Protein AF-A0A938MC33-F1 (afdb_monomer)

Sequence (382 aa):
MSLLFIMILAVISALACLPAHAKTALEFLQEGAKPRFREGHTLPPLTRWGWVMPFEVQVELAERWGYCLEFGGYATPELVKKLDDPNSLQAKVCALTAANPKRYPLSVLTVHYFKEVPDAACTRDAQGNLPDGKRIWSPEAPDDIFREAAAAWAEPVKKIRERVPIAIVLSGGEYALSVYGHHGKYWSQDPKVLAAKGERDWYGYISESKARQERFISEAMRAAVPDRQLYLYYYTEACPHRDRYGGWWTWAWDYKWMRPISDIPNTSIYFAHFNSGWTGNNDMLTQALNSVTQHLQFGDALSYNWLNAGWTREKLGDAAFGDLTRYTGYLKCFYTAGMIGGVAGYFAFPKGGFGGDQGEQAPHWLGQMMALGHVHALFSHL

Nearest PDB structures (foldseek):
  7zz3-assembly1_C  TM=3.107E-01  e=1.031E-02  Lactococcus lactis
  9gkz-assembly1_B  TM=5.037E-01  e=1.931E+00  Pseudomonas sp. M30-35
  3q9b-assembly3_C  TM=2.427E-01  e=2.466E-01  Mycoplana ramosa
  3q9c-assembly1_I  TM=2.440E-01  e=2.466E-01  Mycoplana ramosa
  5zmp-assembly1_A  TM=2.381E-01  e=5.957E-01  Picosynechococcus sp. PCC 73109

Structure (mmCIF, N/CA/C/O backbone):
data_AF-A0A938MC33-F1
#
_entry.id   AF-A0A938MC33-F1
#
loop_
_atom_site.group_PDB
_atom_site.id
_atom_site.type_symbol
_atom_site.label_atom_id
_atom_site.label_alt_id
_atom_site.label_comp_id
_atom_site.label_asym_id
_atom_site.label_entity_id
_atom_site.label_seq_id
_atom_site.pdbx_PDB_ins_code
_atom_site.Cartn_x
_atom_site.Cartn_y
_atom_site.Cartn_z
_atom_site.occupancy
_atom_site.B_iso_or_equiv
_atom_site.auth_seq_id
_atom_site.auth_comp_id
_atom_site.auth_asym_id
_atom_site.auth_atom_id
_atom_site.pdbx_PDB_model_num
ATOM 1 N N . MET A 1 1 ? -26.002 62.194 42.983 1.00 49.44 1 MET A N 1
ATOM 2 C CA . MET A 1 1 ? -25.751 61.787 41.581 1.00 49.44 1 MET A CA 1
ATOM 3 C C . MET A 1 1 ? -24.254 61.561 41.439 1.00 49.44 1 MET A C 1
ATOM 5 O O . MET A 1 1 ? -23.516 62.374 41.971 1.00 49.44 1 MET A O 1
ATOM 9 N N . SER A 1 2 ? -23.843 60.474 40.779 1.00 49.16 2 SER A N 1
ATOM 10 C CA . SER A 1 2 ? -22.445 60.058 40.537 1.00 49.16 2 SER A CA 1
ATOM 11 C C . SER A 1 2 ? -21.721 59.371 41.698 1.00 49.16 2 SER A C 1
ATOM 13 O O . SER A 1 2 ? -21.002 60.010 42.449 1.00 49.16 2 SER A O 1
ATOM 15 N N . LEU A 1 3 ? -21.905 58.047 41.793 1.00 38.59 3 LEU A N 1
ATOM 16 C CA . LEU A 1 3 ? -20.897 57.080 42.285 1.00 38.59 3 LEU A CA 1
ATOM 17 C C . LEU A 1 3 ? -21.350 55.610 42.142 1.00 38.59 3 LEU A C 1
ATOM 19 O O . LEU A 1 3 ? -20.543 54.708 42.318 1.00 38.59 3 LEU A O 1
ATOM 23 N N . LEU A 1 4 ? -22.602 55.350 41.738 1.00 40.50 4 LEU A N 1
ATOM 24 C CA . LEU A 1 4 ? -23.163 53.992 41.661 1.00 40.50 4 LEU A CA 1
ATOM 25 C C . LEU A 1 4 ? -23.241 53.375 40.245 1.00 40.50 4 LEU A C 1
ATOM 27 O O . LEU A 1 4 ? -23.885 52.348 40.075 1.00 40.50 4 LEU A O 1
ATOM 31 N N . PHE A 1 5 ? -22.616 53.979 39.226 1.00 41.34 5 PHE A N 1
ATOM 32 C CA . PHE A 1 5 ? -22.737 53.527 37.822 1.00 41.34 5 PHE A CA 1
ATOM 33 C C . PHE A 1 5 ? -21.448 52.953 37.204 1.00 41.34 5 PHE A C 1
ATOM 35 O O . PHE A 1 5 ? -21.457 52.544 36.049 1.00 41.34 5 PHE A O 1
ATOM 42 N N . ILE A 1 6 ? -20.343 52.881 37.958 1.00 44.53 6 ILE A N 1
ATOM 43 C CA . ILE A 1 6 ? -19.036 52.413 37.445 1.00 44.53 6 ILE A CA 1
ATOM 44 C C . ILE A 1 6 ? -18.698 50.976 37.903 1.00 44.53 6 ILE A C 1
ATOM 46 O O . ILE A 1 6 ? -17.766 50.368 37.392 1.00 44.53 6 ILE A O 1
ATOM 50 N N . MET A 1 7 ? -19.500 50.361 38.781 1.00 37.38 7 MET A N 1
ATOM 51 C CA . MET A 1 7 ? -19.246 48.998 39.288 1.00 37.38 7 MET A CA 1
ATOM 52 C C . MET A 1 7 ? -20.051 47.870 38.618 1.00 37.38 7 MET A C 1
ATOM 54 O O . MET A 1 7 ? -19.970 46.735 39.072 1.00 37.38 7 MET A O 1
ATOM 58 N N . ILE A 1 8 ? -20.793 48.134 37.534 1.00 41.31 8 ILE A N 1
ATOM 59 C CA . ILE A 1 8 ? -21.548 47.086 36.805 1.00 41.31 8 ILE A CA 1
ATOM 60 C C . ILE A 1 8 ? -20.995 46.820 35.387 1.00 41.31 8 ILE A C 1
ATOM 62 O O . ILE A 1 8 ? -21.328 45.810 34.779 1.00 41.31 8 ILE A O 1
ATOM 66 N N . LEU A 1 9 ? -20.053 47.630 34.884 1.00 39.59 9 LEU A N 1
ATOM 67 C CA . LEU A 1 9 ? -19.411 47.405 33.575 1.00 39.59 9 LEU A CA 1
ATOM 68 C C . LEU A 1 9 ? -18.007 46.778 33.631 1.00 39.59 9 LEU A C 1
ATOM 70 O O . LEU A 1 9 ? -17.385 46.589 32.592 1.00 39.59 9 LEU A O 1
ATOM 74 N N . ALA A 1 10 ? -17.517 46.406 34.816 1.00 39.81 10 ALA A N 1
ATOM 75 C CA . ALA A 1 10 ? -16.186 45.814 34.997 1.00 39.81 10 ALA A CA 1
ATOM 76 C C . ALA A 1 10 ? -16.209 44.318 35.374 1.00 39.81 10 ALA A C 1
ATOM 78 O O . ALA A 1 10 ? -15.206 43.792 35.842 1.00 39.81 10 ALA A O 1
ATOM 79 N N . VAL A 1 11 ? -17.339 43.623 35.173 1.00 41.69 11 VAL A N 1
ATOM 80 C CA . VAL A 1 11 ? -17.472 42.171 35.441 1.00 41.69 11 VAL A CA 1
ATOM 81 C C . VAL A 1 11 ? -17.740 41.351 34.163 1.00 41.69 11 VAL A C 1
ATOM 83 O O . VAL A 1 11 ? -17.801 40.131 34.217 1.00 41.69 11 VAL A O 1
ATOM 86 N N . ILE A 1 12 ? -17.810 41.976 32.977 1.00 46.75 12 ILE A N 1
ATOM 87 C CA . ILE A 1 12 ? -18.044 41.257 31.701 1.00 46.75 12 ILE A CA 1
ATOM 88 C C . ILE A 1 12 ? -16.780 41.134 30.820 1.00 46.75 12 ILE A C 1
ATOM 90 O O . ILE A 1 12 ? -16.780 40.384 29.851 1.00 46.75 12 ILE A O 1
ATOM 94 N N . SER A 1 13 ? -15.652 41.757 31.178 1.00 44.72 13 SER A N 1
ATOM 95 C CA . SER A 1 13 ? -14.440 41.743 30.327 1.00 44.72 13 SER A CA 1
ATOM 96 C C . SER A 1 13 ? -13.301 40.847 30.823 1.00 44.72 13 SER A C 1
ATOM 98 O O . SER A 1 13 ? -12.172 40.980 30.366 1.00 44.72 13 SER A O 1
ATOM 100 N N . ALA A 1 14 ? -13.587 39.914 31.731 1.00 42.34 14 ALA A N 1
ATOM 101 C CA . ALA A 1 14 ? -12.639 38.886 32.159 1.00 42.34 14 ALA A CA 1
ATOM 102 C C . ALA A 1 14 ? -13.189 37.477 31.892 1.00 42.34 14 ALA A C 1
ATOM 104 O O . ALA A 1 14 ? -13.056 36.573 32.712 1.00 42.34 14 ALA A O 1
ATOM 105 N N . LEU A 1 15 ? -13.768 37.264 30.705 1.00 45.56 15 LEU A N 1
ATOM 106 C CA . LEU A 1 15 ? -13.563 35.983 30.035 1.00 45.56 15 LEU A CA 1
ATOM 107 C C . LEU A 1 15 ? -12.075 35.938 29.710 1.00 45.56 15 LEU A C 1
ATOM 109 O O . LEU A 1 15 ? -11.623 36.426 28.677 1.00 45.56 15 LEU A O 1
ATOM 113 N N . ALA A 1 16 ? -11.302 35.430 30.666 1.00 45.19 16 ALA A N 1
ATOM 114 C CA . ALA A 1 16 ? -9.980 34.932 30.385 1.00 45.19 16 ALA A CA 1
ATOM 115 C C . ALA A 1 16 ? -10.130 34.018 29.165 1.00 45.19 16 ALA A C 1
ATOM 117 O O . ALA A 1 16 ? -10.769 32.968 29.254 1.00 45.19 16 ALA A O 1
ATOM 118 N N . CYS A 1 17 ? -9.575 34.432 28.024 1.00 45.56 17 CYS A N 1
ATOM 119 C CA . CYS A 1 17 ? -9.106 33.481 27.033 1.00 45.56 17 CYS A CA 1
ATOM 120 C C . CYS A 1 17 ? -8.076 32.623 27.765 1.00 45.56 17 CYS A C 1
ATOM 122 O O . CYS A 1 17 ? -6.884 32.925 27.768 1.00 45.56 17 CYS A O 1
ATOM 124 N N . LEU A 1 18 ? -8.555 31.590 28.461 1.00 45.62 18 LEU A N 1
ATOM 125 C CA . LEU A 1 18 ? -7.734 30.438 28.760 1.00 45.62 18 LEU A CA 1
ATOM 126 C C . LEU A 1 18 ? -7.125 30.044 27.412 1.00 45.62 18 LEU A C 1
ATOM 128 O O . LEU A 1 18 ? -7.876 29.983 26.432 1.00 45.62 18 LEU A O 1
ATOM 132 N N . PRO A 1 19 ? -5.795 29.870 27.320 1.00 47.94 19 PRO A N 1
ATOM 133 C CA . PRO A 1 19 ? -5.199 29.384 26.088 1.00 47.94 19 PRO A CA 1
ATOM 134 C C . PRO A 1 19 ? -5.976 28.133 25.696 1.00 47.94 19 PRO A C 1
ATOM 136 O O . PRO 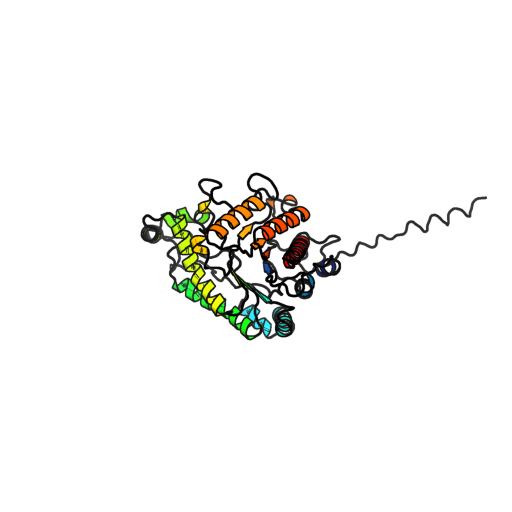A 1 19 ? -6.145 27.236 26.529 1.00 47.94 19 PRO A O 1
ATOM 139 N N . ALA A 1 20 ? -6.547 28.135 24.490 1.00 57.03 20 ALA A N 1
ATOM 140 C CA . ALA A 1 20 ? -7.322 27.010 24.009 1.00 57.03 20 ALA A CA 1
ATOM 141 C C . ALA A 1 20 ? -6.457 25.763 24.187 1.00 57.03 20 ALA A C 1
ATOM 143 O O . ALA A 1 20 ? -5.311 25.726 23.734 1.00 57.03 20 ALA A O 1
ATOM 144 N N . HIS A 1 21 ? -6.963 24.796 24.953 1.00 68.00 21 HIS A N 1
ATOM 145 C CA . HIS A 1 21 ? -6.224 23.573 25.205 1.00 68.00 21 HIS A CA 1
ATOM 146 C C . HIS A 1 21 ? -6.066 22.866 23.868 1.00 68.00 21 HIS A C 1
ATOM 148 O O . HIS A 1 21 ? -7.050 22.464 23.244 1.00 68.00 21 HIS A O 1
ATOM 154 N N . ALA A 1 22 ? -4.831 22.814 23.394 1.00 77.50 22 ALA A N 1
ATOM 155 C CA . ALA A 1 22 ? -4.520 22.218 22.123 1.00 77.50 22 ALA A CA 1
ATOM 156 C C . ALA A 1 22 ? -4.663 20.695 22.254 1.00 77.50 22 ALA A C 1
ATOM 158 O O . ALA A 1 22 ? -4.199 20.099 23.228 1.00 77.50 22 ALA A O 1
ATOM 159 N N . LYS A 1 23 ? -5.402 20.089 21.325 1.00 89.31 23 LYS A N 1
ATOM 160 C CA . LYS A 1 23 ? -5.900 18.720 21.463 1.00 89.31 23 LYS A CA 1
ATOM 161 C C . LYS A 1 23 ? -4.922 17.715 20.878 1.00 89.31 23 LYS A C 1
ATOM 163 O O . LYS A 1 23 ? -4.247 17.954 19.876 1.00 89.31 23 LYS A O 1
ATOM 168 N N . THR A 1 24 ? -4.893 16.543 21.483 1.00 93.12 24 THR A N 1
ATOM 169 C CA . THR A 1 24 ? -4.234 15.351 20.964 1.00 93.12 24 THR A CA 1
ATOM 170 C C . THR A 1 24 ? -5.062 14.711 19.848 1.00 93.12 24 THR A C 1
ATOM 172 O O . THR A 1 24 ? -6.268 14.926 19.711 1.00 93.12 24 THR A O 1
ATOM 175 N N . ALA A 1 25 ? -4.429 13.843 19.057 1.00 93.81 25 ALA A N 1
ATOM 176 C CA . ALA A 1 25 ? -5.143 13.051 18.057 1.00 93.81 25 ALA A CA 1
ATOM 177 C C . ALA A 1 25 ? -6.229 12.146 18.667 1.00 93.81 25 ALA A C 1
ATOM 179 O O . ALA A 1 25 ? -7.265 11.923 18.041 1.00 93.81 25 ALA A O 1
ATOM 180 N N . LEU A 1 26 ? -5.997 11.635 19.882 1.00 95.81 26 LEU A N 1
ATOM 181 C CA . LEU A 1 26 ? -6.968 10.808 20.591 1.00 95.81 26 LEU A CA 1
ATOM 182 C C . LEU A 1 26 ? -8.224 11.611 20.936 1.00 95.81 26 LEU A C 1
ATOM 184 O O . LEU A 1 26 ? -9.323 11.138 20.669 1.00 95.81 26 LEU A O 1
ATOM 188 N N . GLU A 1 27 ? -8.068 12.827 21.462 1.00 96.00 27 GLU A N 1
ATOM 189 C CA . GLU A 1 27 ? -9.196 13.705 21.796 1.00 96.00 27 GLU A CA 1
ATOM 190 C C . GLU A 1 27 ? -10.011 14.062 20.550 1.00 96.00 27 GLU A C 1
ATOM 192 O O . GLU A 1 27 ? -11.233 13.919 20.556 1.00 96.00 27 GLU A O 1
ATOM 197 N N . PHE A 1 28 ? -9.353 14.413 19.438 1.00 96.25 28 PHE A N 1
ATOM 198 C CA . PHE A 1 28 ? -10.054 14.665 18.175 1.00 96.25 28 PHE A CA 1
ATOM 199 C C . PHE A 1 28 ? -10.847 13.456 17.681 1.00 96.25 28 PHE A C 1
ATOM 201 O O . PHE A 1 28 ? -11.983 13.608 17.226 1.00 96.25 28 PHE A O 1
ATOM 208 N N . LEU A 1 29 ? -10.275 12.253 17.773 1.00 97.25 29 LEU A N 1
ATOM 209 C CA . LEU A 1 29 ? -11.009 11.043 17.425 1.00 97.25 29 LEU A CA 1
ATOM 210 C C . LEU A 1 29 ? -12.180 10.840 18.371 1.00 97.25 29 LEU A C 1
ATOM 212 O O . LEU A 1 29 ? -13.277 10.598 17.882 1.00 97.25 29 LEU A O 1
ATOM 216 N N . GLN A 1 30 ? -11.970 10.946 19.685 1.00 97.06 30 GLN A N 1
ATOM 217 C CA . GLN A 1 30 ? -12.973 10.709 20.725 1.00 97.06 30 GLN A CA 1
ATOM 218 C C . GLN A 1 30 ? -14.185 11.636 20.596 1.00 97.06 30 GLN A C 1
ATOM 220 O O . GLN A 1 30 ? -15.313 11.145 20.658 1.00 97.06 30 GLN A O 1
ATOM 225 N N . GLU A 1 31 ? -13.955 12.919 20.335 1.00 96.38 31 GLU A N 1
ATOM 226 C CA . GLU A 1 31 ? -14.996 13.931 20.135 1.00 96.38 31 GLU A CA 1
ATOM 227 C C . GLU A 1 31 ? -15.641 13.886 18.743 1.00 96.38 31 GLU A C 1
ATOM 229 O O . GLU A 1 31 ? -16.792 14.296 18.576 1.00 96.38 31 GLU A O 1
ATOM 234 N N . GLY A 1 32 ? -14.911 13.397 17.736 1.00 95.88 32 GLY A N 1
ATOM 235 C CA . GLY A 1 32 ? -15.396 13.284 16.368 1.00 95.88 32 GLY A CA 1
ATOM 236 C C . GLY A 1 32 ? -16.664 12.435 16.267 1.00 95.88 32 GLY A C 1
ATOM 237 O O . GLY A 1 32 ? -16.831 11.429 16.965 1.00 95.88 32 GLY A O 1
ATOM 238 N N . ALA A 1 33 ? -17.567 12.817 15.360 1.00 96.50 33 ALA A N 1
ATOM 239 C CA . ALA A 1 33 ? -18.759 12.029 15.077 1.00 96.50 33 ALA A CA 1
ATOM 240 C C . ALA A 1 33 ? -18.345 10.624 14.618 1.00 96.50 33 ALA A C 1
ATOM 242 O O . ALA A 1 33 ? -17.588 10.486 13.667 1.00 96.50 33 ALA A O 1
ATOM 243 N N . LYS A 1 34 ? -18.823 9.569 15.283 1.00 97.06 34 LYS A N 1
ATOM 244 C CA . LYS A 1 34 ? -18.392 8.205 14.945 1.00 97.06 34 LYS A CA 1
ATOM 245 C C . LYS A 1 34 ? -19.086 7.700 13.681 1.00 97.06 34 LYS A C 1
ATOM 247 O O . LYS A 1 34 ? -20.299 7.906 13.540 1.00 97.06 34 LYS A O 1
ATOM 252 N N . PRO A 1 35 ? -18.377 7.000 12.783 1.00 97.62 35 PRO A N 1
ATOM 253 C CA . PRO A 1 35 ? -19.023 6.266 11.707 1.00 97.62 35 PRO A CA 1
ATOM 254 C C . PRO A 1 35 ? -19.954 5.172 12.255 1.00 97.62 35 PRO A C 1
ATOM 256 O O . PRO A 1 35 ? -19.711 4.591 13.312 1.00 97.62 35 PRO A O 1
ATOM 259 N N . ARG A 1 36 ? -21.050 4.894 11.538 1.00 97.31 36 ARG A N 1
ATOM 260 C CA . ARG A 1 36 ? -22.045 3.875 11.913 1.00 97.31 36 ARG A CA 1
ATOM 261 C C . ARG A 1 36 ? -22.046 2.732 10.908 1.00 97.31 36 ARG A C 1
ATOM 263 O O . ARG A 1 36 ? -22.649 2.835 9.841 1.00 97.31 36 ARG A O 1
ATOM 270 N N . PHE A 1 37 ? -21.378 1.652 11.278 1.00 97.44 37 PHE A N 1
ATOM 271 C CA . PHE A 1 37 ? -21.327 0.427 10.493 1.00 97.44 37 PHE A CA 1
ATOM 272 C C . PHE A 1 37 ? -22.641 -0.357 10.591 1.00 97.44 37 PHE A C 1
ATOM 274 O O . PHE A 1 37 ? -23.266 -0.394 11.654 1.00 97.44 37 PHE A O 1
ATOM 281 N N . ARG A 1 38 ? -23.064 -0.988 9.490 1.00 97.50 38 ARG A N 1
ATOM 282 C CA . ARG A 1 38 ? -24.186 -1.936 9.485 1.00 97.50 38 ARG A CA 1
ATOM 283 C C . ARG A 1 38 ? -23.810 -3.170 10.293 1.00 97.50 38 ARG A C 1
ATOM 285 O O . ARG A 1 38 ? -22.768 -3.769 10.057 1.00 97.50 38 ARG A O 1
ATOM 292 N N . GLU A 1 39 ? -24.665 -3.598 11.212 1.00 94.94 39 GLU A N 1
ATOM 293 C CA . GLU A 1 39 ? -24.418 -4.840 11.944 1.00 94.94 39 GLU A CA 1
ATOM 294 C C . GLU A 1 39 ? -24.276 -6.030 10.978 1.00 94.94 39 GLU A C 1
ATOM 296 O O . GLU A 1 39 ? -25.084 -6.210 10.068 1.00 94.94 39 GLU A O 1
ATOM 301 N N . GLY A 1 40 ? -23.224 -6.831 11.166 1.00 93.88 40 GLY A N 1
ATOM 302 C CA . GLY A 1 40 ? -22.963 -8.010 10.338 1.00 93.88 40 GLY A CA 1
ATOM 303 C C . GLY A 1 40 ? -22.369 -7.734 8.951 1.00 93.88 40 GLY A C 1
ATOM 304 O O . GLY A 1 40 ? -22.301 -8.669 8.157 1.00 93.88 40 GLY A O 1
ATOM 305 N N . HIS A 1 41 ? -21.925 -6.506 8.648 1.00 96.06 41 HIS A N 1
ATOM 306 C CA . HIS A 1 41 ? -21.221 -6.223 7.391 1.00 96.06 41 HIS A CA 1
ATOM 307 C C . HIS A 1 41 ? -19.965 -7.092 7.208 1.00 96.06 41 HIS A C 1
ATOM 309 O O . HIS A 1 41 ? -19.355 -7.555 8.174 1.00 96.06 41 HIS A O 1
ATOM 315 N N . THR A 1 42 ? -19.542 -7.256 5.954 1.00 94.50 42 THR A N 1
ATOM 316 C CA . THR A 1 42 ? -18.387 -8.089 5.573 1.00 94.50 42 THR A CA 1
ATOM 317 C C . THR A 1 42 ? -17.232 -7.300 4.962 1.00 94.50 42 THR A C 1
ATOM 319 O O . THR A 1 42 ? -16.281 -7.905 4.475 1.00 94.50 42 THR A O 1
ATOM 322 N N . LEU A 1 43 ? -17.303 -5.963 4.951 1.00 97.56 43 LEU A N 1
ATOM 323 C CA . LEU A 1 43 ? -16.180 -5.144 4.494 1.00 97.56 43 LEU A CA 1
ATOM 324 C C . LEU A 1 43 ? -14.897 -5.460 5.290 1.00 97.56 43 LEU A C 1
ATOM 326 O O . LEU A 1 43 ? -14.977 -5.570 6.519 1.00 97.56 43 LEU A O 1
ATOM 330 N N . PRO A 1 44 ? -13.735 -5.584 4.620 1.00 97.81 44 PRO A N 1
ATOM 331 C CA . PRO A 1 44 ? -12.459 -5.751 5.302 1.00 97.81 44 PRO A CA 1
ATOM 332 C C . PRO A 1 44 ? -12.121 -4.487 6.108 1.00 97.81 44 PRO A C 1
ATOM 334 O O . PRO A 1 44 ? -12.426 -3.384 5.651 1.00 97.81 44 PRO A O 1
ATOM 337 N N . PRO A 1 45 ? -11.465 -4.619 7.273 1.00 98.31 45 PRO A N 1
ATOM 338 C CA . PRO A 1 45 ? -11.061 -3.466 8.070 1.00 98.31 45 PRO A CA 1
ATOM 339 C C . PRO A 1 45 ? -10.073 -2.585 7.299 1.00 98.31 45 PRO A C 1
ATOM 341 O O . PRO A 1 45 ? -9.241 -3.083 6.540 1.00 98.31 45 PRO A O 1
ATOM 344 N N . LEU A 1 46 ? -10.143 -1.275 7.528 1.00 98.69 46 LEU A N 1
ATOM 345 C CA . LEU A 1 46 ? -9.203 -0.308 6.972 1.00 98.69 46 LEU A CA 1
ATOM 346 C C . LEU A 1 46 ? -7.809 -0.504 7.568 1.00 98.69 46 LEU A C 1
ATOM 348 O O . LEU A 1 46 ? -7.641 -0.921 8.712 1.00 98.69 46 LEU A O 1
ATOM 352 N N . THR A 1 47 ? -6.780 -0.129 6.823 1.00 97.50 47 THR A N 1
ATOM 353 C CA . THR A 1 47 ? -5.394 -0.205 7.289 1.00 97.50 47 THR A CA 1
ATOM 354 C C . THR A 1 47 ? -4.701 1.124 7.097 1.00 97.50 47 THR A C 1
ATOM 356 O O . THR A 1 47 ? -5.254 2.074 6.537 1.00 97.50 47 THR A O 1
ATOM 359 N N . ARG A 1 48 ? -3.476 1.216 7.602 1.00 93.81 48 ARG A N 1
ATOM 360 C CA . ARG A 1 48 ? -2.673 2.422 7.518 1.00 93.81 48 ARG A CA 1
ATOM 361 C C . ARG A 1 48 ? -1.252 2.071 7.104 1.00 93.81 48 ARG A C 1
ATOM 363 O O . ARG A 1 48 ? -0.781 0.960 7.350 1.00 93.81 48 ARG A O 1
ATOM 370 N N . TRP A 1 49 ? -0.582 3.023 6.469 1.00 88.75 49 TRP A N 1
ATOM 371 C CA . TRP A 1 49 ? 0.842 2.930 6.174 1.00 88.75 49 TRP A CA 1
ATOM 372 C C . TRP A 1 49 ? 1.535 4.263 6.452 1.00 88.75 49 TRP A C 1
ATOM 374 O O . TRP A 1 49 ? 1.099 5.323 5.994 1.00 88.75 49 TRP A O 1
ATOM 384 N N . GLY A 1 50 ? 2.610 4.202 7.235 1.00 83.44 50 GLY A N 1
ATOM 385 C CA . GLY A 1 50 ? 3.371 5.358 7.698 1.00 83.44 50 GLY A CA 1
ATOM 386 C C . GLY A 1 50 ? 4.060 5.075 9.034 1.00 83.44 50 GLY A C 1
ATOM 387 O O . GLY A 1 50 ? 4.219 3.926 9.442 1.00 83.44 50 GLY A O 1
ATOM 388 N N . TRP A 1 51 ? 4.469 6.129 9.737 1.00 87.56 51 TRP A N 1
ATOM 389 C CA . TRP A 1 51 ? 5.022 6.014 11.090 1.00 87.56 51 TRP A CA 1
ATOM 390 C C . TRP A 1 51 ? 3.971 5.554 12.090 1.00 87.56 51 TRP A C 1
ATOM 392 O O . TRP A 1 51 ? 2.808 5.924 11.971 1.00 87.56 51 TRP A O 1
ATOM 402 N N . VAL A 1 52 ? 4.408 4.808 13.099 1.00 89.38 52 VAL A N 1
ATOM 403 C CA . VAL A 1 52 ? 3.569 4.138 14.099 1.00 89.38 52 VAL A CA 1
ATOM 404 C C . VAL A 1 52 ? 2.710 5.120 14.906 1.00 89.38 52 VAL A C 1
ATOM 406 O O . VAL A 1 52 ? 3.231 6.084 15.469 1.00 89.38 52 VAL A O 1
ATOM 409 N N . MET A 1 53 ? 1.406 4.844 14.996 1.00 91.50 53 MET A N 1
ATOM 410 C CA . MET A 1 53 ? 0.477 5.590 15.852 1.00 91.50 53 MET A CA 1
ATOM 411 C C . MET A 1 53 ? 0.655 5.236 17.336 1.00 91.50 53 MET A C 1
ATOM 413 O O . MET A 1 53 ? 0.960 4.080 17.648 1.00 91.50 53 MET A O 1
ATOM 417 N N . PRO A 1 54 ? 0.389 6.176 18.264 1.00 93.94 54 PRO A N 1
ATOM 418 C CA . PRO A 1 54 ? 0.260 5.869 19.686 1.00 93.94 54 PRO A CA 1
ATOM 419 C C . PRO A 1 54 ? -0.773 4.767 19.934 1.00 93.94 54 PRO A C 1
ATOM 421 O O . PRO A 1 54 ? -1.772 4.676 19.216 1.00 93.94 54 PRO A O 1
ATOM 424 N N . PHE A 1 55 ? -0.543 3.948 20.959 1.00 96.75 55 PHE A N 1
ATOM 425 C CA . PHE A 1 55 ? -1.363 2.772 21.252 1.00 96.75 55 PHE A CA 1
ATOM 426 C C . PHE A 1 55 ? -2.847 3.120 21.410 1.00 96.75 55 PHE A C 1
ATOM 428 O O . PHE A 1 55 ? -3.697 2.524 20.756 1.00 96.75 55 PHE A O 1
ATOM 435 N N . GLU A 1 56 ? -3.157 4.130 22.217 1.00 97.50 56 GLU A N 1
ATOM 436 C CA . GLU A 1 56 ? -4.524 4.547 22.528 1.00 97.50 56 GLU A CA 1
ATOM 437 C C . GLU A 1 56 ? -5.260 5.046 21.279 1.00 97.50 56 GLU A C 1
ATOM 439 O O . GLU A 1 56 ? -6.451 4.793 21.112 1.00 97.50 56 GLU A O 1
ATOM 444 N N . VAL A 1 57 ? -4.535 5.691 20.358 1.00 96.69 57 VAL A N 1
ATOM 445 C CA . VAL A 1 57 ? -5.095 6.124 19.075 1.00 96.69 57 VAL A CA 1
ATOM 446 C C . VAL A 1 57 ? -5.419 4.925 18.184 1.00 96.69 57 VAL A C 1
ATOM 448 O O . VAL A 1 57 ? -6.476 4.908 17.557 1.00 96.69 57 VAL A O 1
ATOM 451 N N . GLN A 1 58 ? -4.556 3.905 18.141 1.00 97.31 58 GLN A N 1
ATOM 452 C CA . GLN A 1 58 ? -4.847 2.680 17.387 1.00 97.31 58 GLN A CA 1
ATOM 453 C C . GLN A 1 58 ? -6.086 1.963 17.925 1.00 97.31 58 GLN A C 1
ATOM 455 O O . GLN A 1 58 ? -6.922 1.521 17.140 1.00 97.31 58 GLN A O 1
ATOM 460 N N . VAL A 1 59 ? -6.223 1.880 19.252 1.00 98.44 59 VAL A N 1
ATOM 461 C CA . VAL A 1 59 ? -7.403 1.281 19.890 1.00 98.44 59 VAL A CA 1
ATOM 462 C C . VAL A 1 59 ? -8.665 2.046 19.502 1.00 98.44 59 VAL A C 1
ATOM 464 O O . VAL A 1 59 ? -9.620 1.429 19.042 1.00 98.44 59 VAL A O 1
ATOM 467 N N . GLU A 1 60 ? -8.664 3.376 19.606 1.00 98.25 60 GLU A N 1
ATOM 468 C CA . GLU A 1 60 ? -9.819 4.195 19.218 1.00 98.25 60 GLU A CA 1
ATOM 469 C C . GLU A 1 60 ? -10.171 4.023 17.730 1.00 98.25 60 GLU A C 1
ATOM 471 O O . GLU A 1 60 ? -11.342 3.839 17.386 1.00 98.25 60 GLU A O 1
ATOM 476 N N . LEU A 1 61 ? -9.170 4.022 16.841 1.00 98.00 61 LEU A N 1
ATOM 477 C CA . LEU A 1 61 ? -9.366 3.788 15.407 1.00 98.00 61 LEU A CA 1
ATOM 478 C C . LEU A 1 61 ? -9.988 2.409 15.127 1.00 98.00 61 LEU A C 1
ATOM 480 O O . LEU A 1 61 ? -10.902 2.304 14.303 1.00 98.00 61 LEU A O 1
ATOM 484 N N . ALA A 1 62 ? -9.540 1.367 15.829 1.00 98.19 62 ALA A N 1
ATOM 485 C CA . ALA A 1 62 ? -10.082 0.022 15.673 1.00 98.19 62 ALA A CA 1
ATOM 486 C C . ALA A 1 62 ? -11.506 -0.109 16.223 1.00 98.19 62 ALA A C 1
ATOM 488 O O . ALA A 1 62 ? -12.388 -0.653 15.560 1.00 98.19 62 ALA A O 1
ATOM 489 N N . GLU A 1 63 ? -11.771 0.448 17.403 1.00 97.38 63 GLU A N 1
ATOM 490 C CA . GLU A 1 63 ? -13.076 0.314 18.052 1.00 97.38 63 GLU A CA 1
ATOM 491 C C . GLU A 1 63 ? -14.179 1.130 17.388 1.00 97.38 63 GLU A C 1
ATOM 493 O O . GLU A 1 63 ? -15.350 0.742 17.445 1.00 97.38 63 GLU A O 1
ATOM 498 N N . ARG A 1 64 ? -13.830 2.295 16.835 1.00 97.75 64 ARG A N 1
ATOM 499 C CA . ARG A 1 64 ? -14.824 3.301 16.451 1.00 97.75 64 ARG A CA 1
ATOM 500 C C . ARG A 1 64 ? -14.737 3.757 15.008 1.00 97.75 64 ARG A C 1
ATOM 502 O O . ARG A 1 64 ? -15.718 4.320 14.537 1.00 97.75 64 ARG A O 1
ATOM 509 N N . TRP A 1 65 ? -13.623 3.529 14.314 1.00 98.25 65 TRP A N 1
ATOM 510 C CA . TRP A 1 65 ? -13.388 4.080 12.972 1.00 98.25 65 TRP A CA 1
ATOM 511 C C . TRP A 1 65 ? -13.211 3.020 11.878 1.00 98.25 65 TRP A C 1
ATOM 513 O O . TRP A 1 65 ? -13.110 3.379 10.706 1.00 98.25 65 TRP A O 1
ATOM 523 N N . GLY A 1 66 ? -13.240 1.731 12.236 1.00 97.88 66 GLY A N 1
ATOM 524 C CA . GLY A 1 66 ? -13.199 0.610 11.291 1.00 97.88 66 GLY A CA 1
ATOM 525 C C . GLY A 1 66 ? -11.798 0.228 10.816 1.00 97.88 66 GLY A C 1
ATOM 526 O O . GLY A 1 66 ? -11.667 -0.359 9.746 1.00 97.88 66 GLY A O 1
ATOM 527 N N . TYR A 1 67 ? -10.758 0.578 11.574 1.00 98.50 67 TYR A N 1
ATOM 528 C CA . TYR A 1 67 ? -9.369 0.256 11.242 1.00 98.50 67 TYR A CA 1
ATOM 529 C C . TYR A 1 67 ? -8.874 -1.030 11.919 1.00 98.50 67 TYR A C 1
ATOM 531 O O . TYR A 1 67 ? -9.406 -1.484 12.927 1.00 98.50 67 TYR A O 1
ATOM 539 N N . CYS A 1 68 ? -7.798 -1.599 11.391 1.00 98.38 68 CYS A N 1
ATOM 540 C CA . CYS A 1 68 ? -6.965 -2.556 12.104 1.00 98.38 68 CYS A CA 1
ATOM 541 C C . CYS A 1 68 ? -6.119 -1.873 13.186 1.00 98.38 68 CYS A C 1
ATOM 543 O O . CYS A 1 68 ? -5.709 -0.720 13.041 1.00 98.38 68 CYS A O 1
ATOM 545 N N . LEU A 1 69 ? -5.749 -2.647 14.207 1.00 98.38 69 LEU A N 1
ATOM 546 C CA . LEU A 1 69 ? -4.544 -2.373 14.982 1.00 98.38 69 LEU A CA 1
ATOM 547 C C . LEU A 1 69 ? -3.312 -2.546 14.088 1.00 98.38 69 LEU A C 1
ATOM 549 O O . LEU A 1 69 ? -3.262 -3.432 13.230 1.00 98.38 69 LEU A O 1
ATOM 553 N N . GLU A 1 70 ? -2.292 -1.731 14.316 1.00 95.94 70 GLU A N 1
ATOM 554 C CA . GLU A 1 70 ? -1.016 -1.834 13.622 1.00 95.94 70 GLU A CA 1
ATOM 555 C C . GLU A 1 70 ? -0.032 -2.571 14.529 1.00 95.94 70 GLU A C 1
ATOM 557 O O . GLU A 1 70 ? 0.220 -2.155 15.660 1.00 95.94 70 GLU A O 1
ATOM 562 N N . PHE A 1 71 ? 0.597 -3.642 14.037 1.00 96.12 71 PHE A N 1
ATOM 563 C CA . PHE A 1 71 ? 1.655 -4.318 14.804 1.00 96.12 71 PHE A CA 1
ATOM 564 C C . PHE A 1 71 ? 2.806 -3.363 15.196 1.00 96.12 71 PHE A C 1
ATOM 566 O O . PHE A 1 71 ? 3.525 -3.564 16.178 1.00 96.12 71 PHE A O 1
ATOM 573 N N . GLY A 1 72 ? 2.978 -2.291 14.425 1.00 89.75 72 GLY A N 1
ATOM 574 C CA . GLY A 1 72 ? 4.002 -1.277 14.591 1.00 89.75 72 GLY A CA 1
ATOM 575 C C . GLY A 1 72 ? 4.592 -0.927 13.234 1.00 89.75 72 GLY A C 1
ATOM 576 O O . GLY A 1 72 ? 3.865 -0.781 12.257 1.00 89.75 72 GLY A O 1
ATOM 577 N N . GLY A 1 73 ? 5.917 -0.782 13.179 1.00 88.88 73 GLY A N 1
ATOM 578 C CA . GLY A 1 73 ? 6.632 -0.616 11.915 1.00 88.88 73 GLY A CA 1
ATOM 579 C C . GLY A 1 73 ? 6.733 -1.924 11.123 1.00 88.88 73 GLY A C 1
ATOM 580 O O . GLY A 1 73 ? 5.994 -2.878 11.356 1.00 88.88 73 GLY A O 1
ATOM 581 N N . TYR A 1 74 ? 7.699 -1.973 10.205 1.00 92.88 74 TYR A N 1
ATOM 582 C CA . TYR A 1 74 ? 8.050 -3.187 9.468 1.00 92.88 74 TYR A CA 1
ATOM 583 C C . TYR A 1 74 ? 8.278 -4.376 10.409 1.00 92.88 74 TYR A C 1
ATOM 585 O O . TYR A 1 74 ? 8.986 -4.242 11.403 1.00 92.88 74 TYR A O 1
ATOM 593 N N . ALA A 1 75 ? 7.719 -5.542 10.094 1.00 94.88 75 ALA A N 1
ATOM 594 C CA . ALA A 1 75 ? 7.887 -6.764 10.873 1.00 94.88 75 ALA A CA 1
ATOM 595 C C . ALA A 1 75 ? 9.329 -7.283 10.768 1.00 94.88 75 ALA A C 1
ATOM 597 O O . ALA A 1 75 ? 9.673 -8.045 9.867 1.00 94.88 75 ALA A O 1
ATOM 598 N N . THR A 1 76 ? 10.180 -6.848 11.695 1.00 94.62 76 THR A N 1
ATOM 599 C CA . THR A 1 76 ? 11.582 -7.264 11.793 1.00 94.62 76 THR A CA 1
ATOM 600 C C . THR A 1 76 ? 11.771 -8.289 12.913 1.00 94.62 76 THR A C 1
ATOM 602 O O . THR A 1 76 ? 10.963 -8.330 13.849 1.00 94.62 76 THR A O 1
ATOM 605 N N . PRO A 1 77 ? 12.857 -9.084 12.899 1.00 94.44 77 PRO A N 1
ATOM 606 C CA . PRO A 1 77 ? 13.214 -9.933 14.036 1.00 94.44 77 PRO A CA 1
ATOM 607 C C . PRO A 1 77 ? 13.305 -9.167 15.368 1.00 94.44 77 PRO A C 1
ATOM 609 O O . PRO A 1 77 ? 12.957 -9.702 16.419 1.00 94.44 77 PRO A O 1
ATOM 612 N N . GLU A 1 78 ? 13.747 -7.910 15.347 1.00 94.38 78 GLU A N 1
ATOM 613 C CA . GLU A 1 78 ? 13.849 -7.046 16.527 1.00 94.38 78 GLU A CA 1
ATOM 614 C C . GLU A 1 78 ? 12.477 -6.635 17.065 1.00 94.38 78 GLU A C 1
ATOM 616 O O . GLU A 1 78 ? 12.290 -6.648 18.281 1.00 94.38 78 GLU A O 1
ATOM 621 N N . LEU A 1 79 ? 11.513 -6.307 16.194 1.00 94.12 79 LEU A N 1
ATOM 622 C CA . LEU A 1 79 ? 10.142 -6.034 16.640 1.00 94.12 79 LEU A CA 1
ATOM 623 C C . LEU A 1 79 ? 9.445 -7.297 17.146 1.00 94.12 79 LEU A C 1
ATOM 625 O O . LEU A 1 79 ? 8.697 -7.215 18.114 1.00 94.12 79 LEU A O 1
ATOM 629 N N . VAL A 1 80 ? 9.724 -8.468 16.568 1.00 96.50 80 VAL A N 1
ATOM 630 C CA . VAL A 1 80 ? 9.187 -9.740 17.082 1.00 96.50 80 VAL A CA 1
ATOM 631 C C . VAL A 1 80 ? 9.643 -9.988 18.520 1.00 96.50 80 VAL A C 1
ATOM 633 O O . VAL A 1 80 ? 8.820 -10.349 19.352 1.00 96.50 80 VAL A O 1
ATOM 636 N N . LYS A 1 81 ? 10.909 -9.706 18.863 1.00 97.00 81 LYS A N 1
ATOM 637 C CA . LYS A 1 81 ? 11.402 -9.822 20.252 1.00 97.00 81 LYS A CA 1
ATOM 638 C C . LYS A 1 81 ? 10.653 -8.920 21.240 1.00 97.00 81 LYS A C 1
ATOM 640 O O . LYS A 1 81 ? 10.657 -9.194 22.434 1.00 97.00 81 LYS A O 1
ATOM 645 N N . LYS A 1 82 ? 10.011 -7.840 20.776 1.00 97.38 82 LYS A N 1
ATOM 646 C CA . LYS A 1 82 ? 9.198 -6.975 21.645 1.00 97.38 82 LYS A CA 1
ATOM 647 C C . LYS A 1 82 ? 7.924 -7.663 22.131 1.00 97.38 82 LYS A C 1
ATOM 649 O O . LYS A 1 82 ? 7.399 -7.249 23.154 1.00 97.38 82 LYS A O 1
ATOM 654 N N . LEU A 1 83 ? 7.471 -8.735 21.479 1.00 97.00 83 LEU A N 1
ATOM 655 C CA . LEU A 1 83 ? 6.322 -9.520 21.942 1.00 97.00 83 LEU A CA 1
ATOM 656 C C . LEU A 1 83 ? 6.523 -10.123 23.336 1.00 97.00 83 LEU A C 1
ATOM 658 O O . LEU A 1 83 ? 5.538 -10.353 24.031 1.00 97.00 83 LEU A O 1
ATOM 662 N N . ASP A 1 84 ? 7.772 -10.344 23.748 1.00 96.69 84 ASP A N 1
ATOM 663 C CA . ASP A 1 84 ? 8.099 -10.904 25.062 1.00 96.69 84 ASP A CA 1
ATOM 664 C C . ASP A 1 84 ? 8.129 -9.832 26.175 1.00 96.69 84 ASP A C 1
ATOM 666 O O . ASP A 1 84 ? 8.215 -10.163 27.356 1.00 96.69 84 ASP A O 1
ATOM 670 N N . ASP A 1 85 ? 8.030 -8.544 25.820 1.00 97.50 85 ASP A N 1
ATOM 671 C CA . ASP A 1 85 ? 7.879 -7.433 26.763 1.00 97.50 85 ASP A CA 1
ATOM 672 C C . ASP A 1 85 ? 6.408 -6.979 26.804 1.00 97.50 85 ASP A C 1
ATOM 674 O O . ASP A 1 85 ? 5.961 -6.306 25.866 1.00 97.50 85 ASP A O 1
ATOM 678 N N . PRO A 1 86 ? 5.653 -7.271 27.883 1.00 96.12 86 PRO A N 1
ATOM 679 C CA . PRO A 1 86 ? 4.232 -6.927 27.984 1.00 96.12 86 PRO A CA 1
ATOM 680 C C . PRO A 1 86 ? 3.963 -5.415 27.975 1.00 96.12 86 PRO A C 1
ATOM 682 O O . PRO A 1 86 ? 2.832 -4.993 27.728 1.00 96.12 86 PRO A O 1
ATOM 685 N N . ASN A 1 87 ? 4.978 -4.581 28.225 1.00 96.62 87 ASN A N 1
ATOM 686 C CA . ASN A 1 87 ? 4.839 -3.128 28.173 1.00 96.62 87 ASN A CA 1
ATOM 687 C C . ASN A 1 87 ? 5.045 -2.554 26.767 1.00 96.62 87 ASN A C 1
ATOM 689 O O . ASN A 1 87 ? 4.688 -1.392 26.533 1.00 96.62 87 ASN A O 1
ATOM 693 N N . SER A 1 88 ? 5.576 -3.347 25.834 1.00 97.50 88 SER A N 1
ATOM 694 C CA . SER A 1 88 ? 5.772 -2.925 24.453 1.00 97.50 88 SER A CA 1
ATOM 695 C C . SER A 1 88 ? 4.443 -2.691 23.735 1.00 97.50 88 SER A C 1
ATOM 697 O O . SER A 1 88 ? 3.412 -3.286 24.058 1.00 97.50 88 SER A O 1
ATOM 699 N N . LEU A 1 89 ? 4.472 -1.842 22.705 1.00 96.81 89 LEU A N 1
ATOM 700 C CA . LEU A 1 89 ? 3.325 -1.660 21.818 1.00 96.81 89 LEU A CA 1
ATOM 701 C C . LEU A 1 89 ? 2.900 -2.996 21.188 1.00 96.81 89 LEU A C 1
ATOM 703 O O . LEU A 1 89 ? 1.717 -3.321 21.195 1.00 96.81 89 LEU A O 1
ATOM 707 N N . GLN A 1 90 ? 3.870 -3.766 20.684 1.00 97.75 90 GLN A N 1
ATOM 708 C CA . GLN A 1 90 ? 3.661 -5.034 19.978 1.00 97.75 90 GLN A CA 1
ATOM 709 C C . GLN A 1 90 ? 2.894 -6.038 20.842 1.00 97.75 90 GLN A C 1
ATOM 711 O O . GLN A 1 90 ? 1.908 -6.620 20.386 1.00 97.75 90 GLN A O 1
ATOM 716 N N . ALA A 1 91 ? 3.315 -6.216 22.097 1.00 98.00 91 ALA A N 1
ATOM 717 C CA . ALA A 1 91 ? 2.651 -7.127 23.019 1.00 98.00 91 ALA A CA 1
ATOM 718 C C . ALA A 1 91 ? 1.227 -6.659 23.347 1.00 98.00 91 ALA A C 1
ATOM 720 O O . ALA A 1 91 ? 0.307 -7.474 23.338 1.00 98.00 91 ALA A O 1
ATOM 721 N N . LYS A 1 92 ? 1.013 -5.353 23.557 1.00 98.50 92 LYS A N 1
ATOM 722 C CA . LYS A 1 92 ? -0.314 -4.793 23.864 1.00 98.50 92 LYS A CA 1
ATOM 723 C C . LYS A 1 92 ? -1.311 -4.960 22.715 1.00 98.50 92 LYS A C 1
ATOM 725 O O . LYS A 1 92 ? -2.433 -5.407 22.951 1.00 98.50 92 LYS A O 1
ATOM 730 N N . VAL A 1 93 ? -0.919 -4.654 21.474 1.00 98.25 93 VAL A N 1
ATOM 731 C CA . VAL A 1 93 ? -1.815 -4.824 20.310 1.00 98.25 93 VAL A CA 1
ATOM 732 C C . VAL A 1 93 ? -2.102 -6.300 20.027 1.00 98.25 93 VAL A C 1
ATOM 734 O O . VAL A 1 93 ? -3.238 -6.658 19.704 1.00 98.25 93 VAL A O 1
ATOM 737 N N . CYS A 1 94 ? -1.116 -7.181 20.228 1.00 98.38 94 CYS A N 1
ATOM 738 C CA . CYS A 1 94 ? -1.331 -8.622 20.123 1.00 98.38 94 CYS A CA 1
ATOM 739 C C . CYS A 1 94 ? -2.250 -9.135 21.239 1.00 98.38 94 CYS A C 1
ATOM 741 O O . CYS A 1 94 ? -3.156 -9.910 20.960 1.00 98.38 94 CYS A O 1
ATOM 743 N N . ALA A 1 95 ? -2.106 -8.664 22.478 1.00 98.44 95 ALA A N 1
ATOM 744 C CA . ALA A 1 95 ? -2.995 -9.054 23.571 1.00 98.44 95 ALA A CA 1
ATOM 745 C C . ALA A 1 95 ? -4.465 -8.690 23.280 1.00 98.44 95 ALA A C 1
ATOM 747 O O . ALA A 1 95 ? -5.350 -9.522 23.482 1.00 98.44 95 ALA A O 1
ATOM 748 N N . LEU A 1 96 ? -4.728 -7.494 22.737 1.00 98.62 96 LEU A N 1
ATOM 749 C CA . LEU A 1 96 ? -6.075 -7.100 22.303 1.00 98.62 96 LEU A CA 1
ATOM 750 C C . LEU A 1 96 ? -6.601 -7.985 21.166 1.00 98.62 96 LEU A C 1
ATOM 752 O O . LEU A 1 96 ? -7.733 -8.467 21.229 1.00 98.62 96 LEU A O 1
ATOM 756 N N . THR A 1 97 ? -5.764 -8.245 20.159 1.00 98.69 97 THR A N 1
ATOM 757 C CA . THR A 1 97 ? -6.111 -9.118 19.026 1.00 98.69 97 THR A CA 1
ATOM 758 C C . THR A 1 97 ? -6.425 -10.540 19.495 1.00 98.69 97 THR A C 1
ATOM 760 O O . THR A 1 97 ? -7.418 -11.119 19.069 1.00 98.69 97 THR A O 1
ATOM 763 N N . ALA A 1 98 ? -5.625 -11.102 20.406 1.00 98.38 98 ALA A N 1
ATOM 764 C CA . ALA A 1 98 ? -5.849 -12.427 20.984 1.00 98.38 98 ALA A CA 1
ATOM 765 C C . ALA A 1 98 ? -7.180 -12.498 21.745 1.00 98.38 98 ALA A C 1
ATOM 767 O O . ALA A 1 98 ? -7.903 -13.487 21.639 1.00 98.38 98 ALA A O 1
ATOM 768 N N . ALA A 1 99 ? -7.504 -11.445 22.502 1.00 98.38 99 ALA A N 1
ATOM 769 C CA . ALA A 1 99 ? -8.722 -11.382 23.299 1.00 98.38 99 ALA A CA 1
ATOM 770 C C . ALA A 1 99 ? -9.987 -11.262 22.434 1.00 98.38 99 ALA A C 1
ATOM 772 O O . ALA A 1 99 ? -11.017 -11.848 22.769 1.00 98.38 99 ALA A O 1
ATOM 773 N N . ASN A 1 100 ? -9.937 -10.495 21.338 1.00 98.25 100 ASN A N 1
ATOM 774 C CA . ASN A 1 100 ? -11.063 -10.354 20.417 1.00 98.25 100 ASN A CA 1
ATOM 775 C C . ASN A 1 100 ? -10.600 -9.938 19.005 1.00 98.25 100 ASN A C 1
ATOM 777 O O . ASN A 1 100 ? -10.623 -8.748 18.679 1.00 98.25 100 ASN A O 1
ATOM 781 N N . PRO A 1 101 ? -10.255 -10.894 18.126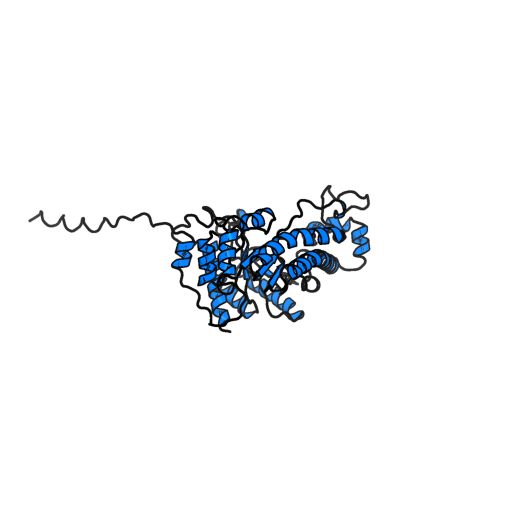 1.00 97.38 101 PRO A N 1
ATOM 782 C CA . PRO A 1 101 ? -9.691 -10.582 16.811 1.00 97.38 101 PRO A CA 1
ATOM 783 C C . PRO A 1 101 ? -10.703 -9.961 15.841 1.00 97.38 101 PRO A C 1
ATOM 785 O O . PRO A 1 101 ? -10.314 -9.355 14.848 1.00 97.38 101 PRO A O 1
ATOM 788 N N . LYS A 1 102 ? -12.008 -10.084 16.124 1.00 94.81 102 LYS A N 1
ATOM 789 C CA . LYS A 1 102 ? -13.061 -9.424 15.342 1.00 94.81 102 LYS A CA 1
ATOM 790 C C . LYS A 1 102 ? -13.165 -7.936 15.682 1.00 94.81 102 LYS A C 1
ATOM 792 O O . LYS A 1 102 ? -13.385 -7.130 14.787 1.00 94.81 102 LYS A O 1
ATOM 797 N N . ARG A 1 103 ? -13.030 -7.578 16.964 1.00 96.38 103 ARG A N 1
ATOM 798 C CA . ARG A 1 103 ? -13.028 -6.177 17.425 1.00 96.38 103 ARG A CA 1
ATOM 799 C C . ARG A 1 103 ? -11.684 -5.492 17.182 1.00 96.38 103 ARG A C 1
ATOM 801 O O . ARG A 1 103 ? -11.659 -4.299 16.917 1.00 96.38 103 ARG A O 1
ATOM 808 N N . TYR A 1 104 ? -10.593 -6.246 17.278 1.00 98.44 104 TYR A N 1
ATOM 809 C CA . TYR A 1 104 ? -9.227 -5.755 17.141 1.00 98.44 104 TYR A CA 1
ATOM 810 C C . TYR A 1 104 ? -8.484 -6.538 16.051 1.00 98.44 104 TYR A C 1
ATOM 812 O O . TYR A 1 104 ? -7.578 -7.311 16.364 1.00 98.44 104 TYR A O 1
ATOM 820 N N . PRO A 1 105 ? -8.875 -6.400 14.772 1.00 98.56 105 PRO A N 1
ATOM 821 C CA . PRO A 1 105 ? -8.154 -7.058 13.693 1.00 98.56 105 PRO A CA 1
ATOM 822 C C . PRO A 1 105 ? -6.737 -6.486 13.587 1.00 98.56 105 PRO A C 1
ATOM 824 O O . PRO A 1 105 ? -6.544 -5.275 13.673 1.00 98.56 105 PRO A O 1
ATOM 827 N N . LEU A 1 106 ? -5.737 -7.348 13.398 1.00 98.75 106 LEU A N 1
ATOM 828 C CA . LEU A 1 106 ? -4.336 -6.938 13.299 1.00 98.75 106 LEU A CA 1
ATOM 829 C C . LEU A 1 106 ? -3.894 -6.804 11.839 1.00 98.75 106 LEU A C 1
ATOM 831 O O . LEU A 1 106 ? -4.077 -7.726 11.040 1.00 98.75 106 LEU A O 1
ATOM 835 N N . SER A 1 107 ? -3.245 -5.687 11.520 1.00 98.31 107 SER A N 1
ATOM 836 C CA . SER A 1 107 ? -2.507 -5.481 10.275 1.00 98.31 107 SER A CA 1
ATOM 837 C C . SER A 1 107 ? -1.002 -5.548 10.529 1.00 98.31 107 SER A C 1
ATOM 839 O O . SER A 1 107 ? -0.485 -4.923 11.461 1.00 98.31 107 SER A O 1
ATOM 841 N N . VAL A 1 108 ? -0.285 -6.271 9.668 1.00 97.75 108 VAL A N 1
ATOM 842 C CA . VAL A 1 108 ? 1.177 -6.417 9.727 1.00 97.75 108 VAL A CA 1
ATOM 843 C C . VAL A 1 108 ? 1.802 -5.892 8.439 1.00 97.75 108 VAL A C 1
ATOM 845 O O . VAL A 1 108 ? 1.458 -6.337 7.346 1.00 97.75 108 VAL A O 1
ATOM 848 N N . LEU A 1 109 ? 2.748 -4.962 8.571 1.00 95.38 109 LEU A N 1
ATOM 849 C CA . LEU A 1 109 ? 3.575 -4.483 7.466 1.00 95.38 109 LEU A CA 1
ATOM 850 C C . LEU A 1 109 ? 4.806 -5.389 7.326 1.00 95.38 109 LEU A C 1
ATOM 852 O O . LEU A 1 109 ? 5.618 -5.473 8.246 1.00 95.38 109 LEU A O 1
ATOM 856 N N . THR A 1 110 ? 4.960 -6.069 6.193 1.00 93.56 110 THR A N 1
ATOM 857 C CA . THR A 1 110 ? 6.116 -6.934 5.925 1.00 93.56 110 THR A CA 1
ATOM 858 C C . THR A 1 110 ? 7.357 -6.097 5.707 1.00 93.56 110 THR A C 1
ATOM 860 O O . THR A 1 110 ? 7.291 -5.017 5.126 1.00 93.56 110 THR A O 1
ATOM 863 N N . VAL A 1 111 ? 8.501 -6.612 6.133 1.00 88.44 111 VAL A N 1
ATOM 864 C CA . VAL A 1 111 ? 9.777 -5.950 5.897 1.00 88.44 111 VAL A CA 1
ATOM 865 C C . VAL A 1 111 ? 10.287 -6.151 4.474 1.00 88.44 111 VAL A C 1
ATOM 867 O O . VAL A 1 111 ? 10.022 -7.194 3.889 1.00 88.44 111 VAL A O 1
ATOM 870 N N . HIS A 1 112 ? 11.065 -5.185 3.969 1.00 81.62 112 HIS A N 1
ATOM 871 C CA . HIS A 1 112 ? 11.736 -5.258 2.667 1.00 81.62 112 HIS A CA 1
ATOM 872 C C . HIS A 1 112 ? 13.228 -4.982 2.832 1.00 81.62 112 HIS A C 1
ATOM 874 O O . HIS A 1 112 ? 13.677 -3.836 2.833 1.00 81.62 112 HIS A O 1
ATOM 880 N N . TYR A 1 113 ? 14.017 -6.034 3.031 1.00 69.69 113 TYR A N 1
ATOM 881 C CA . TYR A 1 113 ? 15.459 -5.930 3.252 1.00 69.69 113 TYR A CA 1
ATOM 882 C C . TYR A 1 113 ? 16.271 -6.251 2.003 1.00 69.69 113 TYR A C 1
ATOM 884 O O . TYR A 1 113 ? 16.956 -7.267 1.939 1.00 69.69 113 TYR A O 1
ATOM 892 N N . PHE A 1 114 ? 16.274 -5.330 1.046 1.00 82.69 114 PHE A N 1
ATOM 893 C CA . PHE A 1 114 ? 17.365 -5.245 0.079 1.00 82.69 114 PHE A CA 1
ATOM 894 C C . PHE A 1 114 ? 18.233 -4.044 0.451 1.00 82.69 114 PHE A C 1
ATOM 896 O O . PHE A 1 114 ? 17.977 -2.928 0.011 1.00 82.69 114 PHE A O 1
ATOM 903 N N . LYS A 1 115 ? 19.235 -4.253 1.319 1.00 75.56 115 LYS A N 1
ATOM 904 C CA . LYS A 1 115 ? 20.165 -3.177 1.726 1.00 75.56 115 LYS A CA 1
ATOM 905 C C . LYS A 1 115 ? 20.930 -2.610 0.528 1.00 75.56 115 LYS A C 1
ATOM 907 O O . LYS A 1 115 ? 21.199 -1.417 0.470 1.00 75.56 115 LYS A O 1
ATOM 912 N N . GLU A 1 116 ? 21.262 -3.483 -0.413 1.00 85.50 116 GLU A N 1
ATOM 913 C CA . GLU A 1 116 ? 21.912 -3.174 -1.677 1.00 85.50 116 GLU A CA 1
ATOM 914 C C . GLU A 1 116 ? 21.492 -4.202 -2.731 1.00 85.50 116 GLU A C 1
ATOM 916 O O . GLU A 1 116 ? 21.010 -5.283 -2.389 1.00 85.50 116 GLU A O 1
ATOM 921 N N . VAL A 1 117 ? 21.667 -3.867 -4.011 1.00 90.94 117 VAL A N 1
ATOM 922 C CA . VAL A 1 117 ? 21.448 -4.811 -5.115 1.00 90.94 117 VAL A CA 1
ATOM 923 C C . VAL A 1 117 ? 22.598 -5.816 -5.122 1.00 90.94 117 VAL A C 1
ATOM 925 O O . VAL A 1 117 ? 23.726 -5.389 -5.364 1.00 90.94 117 VAL A O 1
ATOM 928 N N . PRO A 1 118 ? 22.380 -7.123 -4.895 1.00 93.25 118 PRO A N 1
ATOM 929 C CA . PRO A 1 118 ? 23.462 -8.103 -4.939 1.00 93.25 118 PRO A CA 1
ATOM 930 C C . PRO A 1 118 ? 24.195 -8.075 -6.284 1.00 93.25 118 PRO A C 1
ATOM 932 O O . PRO A 1 118 ? 23.595 -7.800 -7.322 1.00 93.25 118 PRO A O 1
ATOM 935 N N . ASP A 1 119 ? 25.495 -8.370 -6.282 1.00 94.81 119 ASP A N 1
ATOM 936 C CA . ASP A 1 119 ? 26.325 -8.322 -7.497 1.00 94.81 119 ASP A CA 1
ATOM 937 C C . ASP A 1 119 ? 25.768 -9.212 -8.628 1.00 94.81 119 ASP A C 1
ATOM 939 O O . ASP A 1 119 ? 25.657 -8.776 -9.775 1.00 94.81 119 ASP A O 1
ATOM 943 N N . ALA A 1 120 ? 25.286 -10.406 -8.266 1.00 94.50 120 ALA A N 1
ATOM 944 C CA . ALA A 1 120 ? 24.639 -11.358 -9.170 1.00 94.50 120 ALA A CA 1
ATOM 945 C C . ALA A 1 120 ? 23.279 -10.886 -9.729 1.00 94.50 120 ALA A C 1
ATOM 947 O O . ALA A 1 120 ? 22.786 -11.452 -10.703 1.00 94.50 120 ALA A O 1
ATOM 948 N N . ALA A 1 121 ? 22.662 -9.868 -9.123 1.00 96.69 121 ALA A N 1
ATOM 949 C CA . ALA A 1 121 ? 21.412 -9.259 -9.578 1.00 96.69 121 ALA A CA 1
ATOM 950 C C . ALA A 1 121 ? 21.620 -7.927 -10.311 1.00 96.69 121 ALA A C 1
ATOM 952 O O . ALA A 1 121 ? 20.641 -7.303 -10.727 1.00 96.69 121 ALA A O 1
ATOM 953 N N . CYS A 1 122 ? 22.863 -7.464 -10.454 1.00 97.50 122 CYS A N 1
ATOM 954 C CA . CYS A 1 122 ? 23.152 -6.210 -11.132 1.00 97.50 122 CYS A CA 1
ATOM 955 C C . CYS A 1 122 ? 23.033 -6.360 -12.652 1.00 97.50 122 CYS A C 1
ATOM 957 O O . CYS A 1 122 ? 23.488 -7.339 -13.238 1.00 97.50 122 CYS A O 1
ATOM 959 N N . THR A 1 123 ? 22.462 -5.337 -13.281 1.00 97.94 123 THR A N 1
ATOM 960 C CA . THR A 1 123 ? 22.538 -5.111 -14.729 1.00 97.94 123 THR A CA 1
ATOM 961 C C . THR A 1 123 ? 24.001 -4.891 -15.115 1.00 97.94 123 THR A C 1
ATOM 963 O O . THR A 1 123 ? 24.705 -4.145 -14.424 1.00 97.94 123 THR A O 1
ATOM 966 N N . ARG A 1 124 ? 24.454 -5.520 -16.200 1.00 97.88 124 ARG A N 1
ATOM 967 C CA . ARG A 1 124 ? 25.824 -5.393 -16.721 1.00 97.88 124 ARG A CA 1
ATOM 968 C C . ARG A 1 124 ? 25.806 -4.865 -18.138 1.00 97.88 124 ARG A C 1
ATOM 970 O O . ARG A 1 124 ? 24.952 -5.275 -18.898 1.00 97.88 124 ARG A O 1
ATOM 977 N N . ASP A 1 125 ? 26.726 -3.988 -18.511 1.00 97.31 125 ASP A N 1
ATOM 978 C CA . ASP A 1 125 ? 26.893 -3.618 -19.917 1.00 97.31 125 ASP A CA 1
ATOM 979 C C . ASP A 1 125 ? 27.524 -4.762 -20.739 1.00 97.31 125 ASP A C 1
ATOM 981 O O . ASP A 1 125 ? 27.869 -5.828 -20.219 1.00 97.31 125 ASP A O 1
ATOM 985 N N . ALA A 1 126 ? 27.702 -4.541 -22.043 1.00 96.12 126 ALA A N 1
ATOM 986 C CA . ALA A 1 126 ? 28.307 -5.519 -22.948 1.00 96.12 126 ALA A CA 1
ATOM 987 C C . ALA A 1 126 ? 29.762 -5.892 -22.597 1.00 96.12 126 ALA A C 1
ATOM 989 O O . ALA A 1 126 ? 30.251 -6.928 -23.046 1.00 96.12 126 ALA A O 1
ATOM 990 N N . GLN A 1 127 ? 30.453 -5.069 -21.807 1.00 96.62 127 GLN A N 1
ATOM 991 C CA . GLN A 1 127 ? 31.807 -5.320 -21.316 1.00 96.62 127 GLN A CA 1
ATOM 992 C C . GLN A 1 127 ? 31.808 -6.004 -19.937 1.00 96.62 127 GLN A C 1
ATOM 994 O O . GLN A 1 127 ? 32.877 -6.304 -19.408 1.00 96.62 127 GLN A O 1
ATOM 999 N N . GLY A 1 128 ? 30.633 -6.272 -19.359 1.00 96.06 128 GLY A N 1
ATOM 1000 C CA . GLY A 1 128 ? 30.482 -6.867 -18.033 1.00 96.06 128 GLY A CA 1
ATOM 1001 C C . GLY A 1 128 ? 30.599 -5.863 -16.878 1.00 96.06 128 GLY A C 1
ATOM 1002 O O . GLY A 1 128 ? 30.643 -6.276 -15.716 1.00 96.06 128 GLY A O 1
ATOM 1003 N N . ASN A 1 129 ? 30.635 -4.556 -17.152 1.00 97.62 129 ASN A N 1
ATOM 1004 C CA . ASN A 1 129 ? 30.740 -3.519 -16.125 1.00 97.62 129 ASN A CA 1
ATOM 1005 C C . ASN A 1 129 ? 29.360 -3.059 -15.641 1.00 97.62 129 ASN A C 1
ATOM 1007 O O . ASN A 1 129 ? 28.330 -3.335 -16.252 1.00 97.62 129 ASN A O 1
ATOM 1011 N N . LEU A 1 130 ? 29.333 -2.347 -14.512 1.00 97.75 130 LEU A N 1
ATOM 1012 C CA . LEU A 1 130 ? 28.124 -1.663 -14.061 1.00 97.75 130 LEU A CA 1
ATOM 1013 C C . LEU A 1 130 ? 27.866 -0.440 -14.956 1.00 97.75 130 LEU A C 1
ATOM 1015 O O . LEU A 1 130 ? 28.747 0.422 -15.045 1.00 97.75 130 LEU A O 1
ATOM 1019 N N . PRO A 1 131 ? 26.675 -0.298 -15.559 1.00 95.06 131 PRO A N 1
ATOM 1020 C CA . PRO A 1 131 ? 26.386 0.845 -16.411 1.00 95.06 131 PRO A CA 1
ATOM 1021 C C . PRO A 1 131 ? 26.341 2.134 -15.575 1.00 95.06 131 PRO A C 1
ATOM 1023 O O . PRO A 1 131 ? 25.712 2.188 -14.514 1.00 95.06 131 PRO A O 1
ATOM 1026 N N . ASP A 1 132 ? 27.054 3.170 -16.022 1.00 94.19 132 ASP A N 1
ATOM 1027 C CA . ASP A 1 132 ? 27.343 4.400 -15.258 1.00 94.19 132 ASP A CA 1
ATOM 1028 C C . ASP A 1 132 ? 27.935 4.146 -13.848 1.00 94.19 132 ASP A C 1
ATOM 1030 O O . ASP A 1 132 ? 27.789 4.981 -12.952 1.00 94.19 132 ASP A O 1
ATOM 1034 N N . GLY A 1 133 ? 28.547 2.982 -13.597 1.00 94.56 133 GLY A N 1
ATOM 1035 C CA . GLY A 1 133 ? 29.017 2.592 -12.262 1.00 94.56 133 GLY A CA 1
ATOM 1036 C C . GLY A 1 133 ? 27.895 2.321 -11.247 1.00 94.56 133 GLY A C 1
ATOM 1037 O O . GLY A 1 133 ? 28.154 2.288 -10.044 1.00 94.56 133 GLY A O 1
ATOM 1038 N N . LYS A 1 134 ? 26.642 2.144 -11.693 1.00 94.50 134 LYS A N 1
ATOM 1039 C CA . LYS A 1 134 ? 25.470 1.988 -10.816 1.00 94.50 134 LYS A CA 1
ATOM 1040 C C . LYS A 1 134 ? 25.046 0.531 -10.665 1.00 94.50 134 LYS A C 1
ATOM 1042 O O . LYS A 1 134 ? 24.924 -0.208 -11.638 1.00 94.50 134 LYS A O 1
ATOM 1047 N N . ARG A 1 135 ? 24.711 0.142 -9.433 1.00 95.94 135 ARG A N 1
ATOM 1048 C CA . ARG A 1 135 ? 24.089 -1.155 -9.128 1.00 95.94 135 ARG A CA 1
ATOM 1049 C C . ARG A 1 135 ? 22.583 -1.064 -9.373 1.00 95.94 135 ARG A C 1
ATOM 1051 O O . ARG A 1 135 ? 21.838 -0.591 -8.520 1.00 95.94 135 ARG A O 1
ATOM 1058 N N . ILE A 1 136 ? 22.153 -1.475 -10.563 1.00 96.12 136 ILE A N 1
ATOM 1059 C CA . ILE A 1 136 ? 20.748 -1.461 -10.994 1.00 96.12 136 ILE A CA 1
ATOM 1060 C C . ILE A 1 136 ? 20.219 -2.892 -11.030 1.00 96.12 136 ILE A C 1
ATOM 1062 O O . ILE A 1 136 ? 20.851 -3.752 -11.640 1.00 96.12 136 ILE A O 1
ATOM 1066 N N . TRP A 1 137 ? 19.055 -3.145 -10.427 1.00 96.88 137 TRP A N 1
ATOM 1067 C CA . TRP A 1 137 ? 18.394 -4.450 -10.505 1.00 96.88 137 TRP A CA 1
ATOM 1068 C C . TRP A 1 137 ? 18.163 -4.861 -11.959 1.00 96.88 137 TRP A C 1
ATOM 1070 O O . TRP A 1 137 ? 17.519 -4.138 -12.723 1.00 96.88 137 TRP A O 1
ATOM 1080 N N . SER A 1 138 ? 18.690 -6.024 -12.324 1.00 97.69 138 SER A N 1
ATOM 1081 C CA . SER A 1 138 ? 18.433 -6.653 -13.612 1.00 97.69 138 SER A CA 1
ATOM 1082 C C . SER A 1 138 ? 17.036 -7.292 -13.613 1.00 97.69 138 SER A C 1
ATOM 1084 O O . SER A 1 138 ? 16.673 -7.965 -12.640 1.00 97.69 138 SER A O 1
ATOM 1086 N N . PRO A 1 139 ? 16.253 -7.159 -14.700 1.00 97.94 139 PRO A N 1
ATOM 1087 C CA . PRO A 1 139 ? 15.052 -7.968 -14.912 1.00 97.94 139 PRO A CA 1
ATOM 1088 C C . PRO A 1 139 ? 15.359 -9.471 -14.880 1.00 97.94 139 PRO A C 1
ATOM 1090 O O . PRO A 1 139 ? 14.505 -10.256 -14.481 1.00 97.94 139 PRO A O 1
ATOM 1093 N N . GLU A 1 140 ? 16.604 -9.845 -15.199 1.00 98.00 140 GLU A N 1
ATOM 1094 C CA . GLU A 1 140 ? 17.143 -11.207 -15.210 1.00 98.00 140 GLU A CA 1
ATOM 1095 C C . GLU A 1 140 ? 17.896 -11.568 -13.919 1.00 98.00 140 GLU A C 1
ATOM 1097 O O . GLU A 1 140 ? 18.756 -12.459 -13.918 1.00 98.00 140 GLU A O 1
ATOM 1102 N N . ALA A 1 141 ? 17.618 -10.869 -12.813 1.00 97.50 141 ALA A N 1
ATOM 1103 C CA . ALA A 1 141 ? 18.151 -11.233 -11.506 1.00 97.50 141 ALA A CA 1
ATOM 1104 C C . ALA A 1 141 ? 17.763 -12.693 -11.149 1.00 97.50 141 ALA A C 1
ATOM 1106 O O . ALA A 1 141 ? 16.625 -13.102 -11.434 1.00 97.50 141 ALA A O 1
ATOM 1107 N N . PRO A 1 142 ? 18.685 -13.484 -10.560 1.00 97.06 142 PRO A N 1
ATOM 1108 C CA . PRO A 1 142 ? 18.429 -14.872 -10.175 1.00 97.06 142 PRO A CA 1
ATOM 1109 C C . PRO A 1 142 ? 17.268 -15.028 -9.190 1.00 97.06 142 PRO A C 1
ATOM 1111 O O . PRO A 1 142 ? 17.138 -14.246 -8.250 1.00 97.06 142 PRO A O 1
ATOM 1114 N N . ASP A 1 143 ? 16.472 -16.085 -9.367 1.00 97.44 143 ASP A N 1
ATOM 1115 C CA . ASP A 1 143 ? 15.331 -16.403 -8.495 1.00 97.44 143 ASP A CA 1
ATOM 1116 C C . ASP A 1 143 ? 15.737 -16.658 -7.039 1.00 97.44 143 ASP A C 1
ATOM 1118 O O . ASP A 1 143 ? 14.992 -16.306 -6.125 1.00 97.44 143 ASP A O 1
ATOM 1122 N N . ASP A 1 144 ? 16.915 -17.245 -6.806 1.00 96.81 144 ASP A N 1
ATOM 1123 C CA . ASP A 1 144 ? 17.367 -17.627 -5.462 1.00 96.81 144 ASP A CA 1
ATOM 1124 C C . ASP A 1 144 ? 17.457 -16.422 -4.516 1.00 96.81 144 ASP A C 1
ATOM 1126 O O . ASP A 1 144 ? 17.086 -16.532 -3.351 1.00 96.81 144 ASP A O 1
ATOM 1130 N N . ILE A 1 145 ? 17.805 -15.239 -5.035 1.00 95.38 145 ILE A N 1
ATOM 1131 C CA . ILE A 1 145 ? 17.836 -13.989 -4.260 1.00 95.38 145 ILE A CA 1
ATOM 1132 C C . ILE A 1 145 ? 16.444 -13.647 -3.718 1.00 95.38 145 ILE A C 1
ATOM 1134 O O . ILE A 1 145 ? 16.295 -13.253 -2.560 1.00 95.38 145 ILE A O 1
ATOM 1138 N N . PHE A 1 146 ? 15.411 -13.808 -4.544 1.00 95.56 146 PHE A N 1
ATOM 1139 C CA . PHE A 1 146 ? 14.032 -13.523 -4.153 1.00 95.56 146 PHE A CA 1
ATOM 1140 C C . PHE A 1 146 ? 13.458 -14.628 -3.270 1.00 95.56 146 PHE A C 1
ATOM 1142 O O . PHE A 1 146 ? 12.692 -14.329 -2.359 1.00 95.56 146 PHE A O 1
ATOM 1149 N N . ARG A 1 147 ? 13.858 -15.888 -3.478 1.00 96.12 147 ARG A N 1
ATOM 1150 C CA . ARG A 1 147 ? 13.465 -17.009 -2.614 1.00 96.12 147 ARG A CA 1
ATOM 1151 C C . ARG A 1 147 ? 14.042 -16.865 -1.204 1.00 96.12 147 ARG A C 1
ATOM 1153 O O . ARG A 1 147 ? 13.314 -17.052 -0.230 1.00 96.12 147 ARG A O 1
ATOM 1160 N N . GLU A 1 148 ? 15.317 -16.501 -1.092 1.00 95.12 148 GLU A N 1
ATOM 1161 C CA . GLU A 1 148 ? 15.974 -16.222 0.189 1.00 95.12 148 GLU A CA 1
ATOM 1162 C C . GLU A 1 148 ? 15.339 -15.019 0.892 1.00 95.12 148 GLU A C 1
ATOM 1164 O O . GLU A 1 148 ? 14.995 -15.108 2.074 1.00 95.12 148 GLU A O 1
ATOM 1169 N N . ALA A 1 149 ? 15.111 -13.921 0.161 1.00 94.44 149 ALA A N 1
ATOM 1170 C CA . ALA A 1 149 ? 14.422 -12.748 0.693 1.00 94.44 149 ALA A CA 1
ATOM 1171 C C . ALA A 1 149 ? 13.009 -13.100 1.183 1.00 94.44 149 ALA A C 1
ATOM 1173 O O . ALA A 1 149 ? 12.653 -12.776 2.313 1.00 94.44 149 ALA A O 1
ATOM 1174 N N . ALA A 1 150 ? 12.233 -13.833 0.382 1.00 95.50 150 ALA A N 1
ATOM 1175 C CA . ALA A 1 150 ? 10.884 -14.259 0.730 1.00 95.50 150 ALA A CA 1
ATOM 1176 C C . ALA A 1 150 ? 10.850 -15.083 2.026 1.00 95.50 150 ALA A C 1
ATOM 1178 O O . ALA A 1 150 ? 10.036 -14.805 2.909 1.00 95.50 150 ALA A O 1
ATOM 1179 N N . ALA A 1 151 ? 11.762 -16.049 2.180 1.00 95.31 151 ALA A N 1
ATOM 1180 C CA . ALA A 1 151 ? 11.876 -16.837 3.405 1.00 95.31 151 ALA A CA 1
ATOM 1181 C C . ALA A 1 151 ? 12.232 -15.957 4.615 1.00 95.31 151 ALA A C 1
ATOM 1183 O O . ALA A 1 151 ? 11.571 -16.035 5.653 1.00 95.31 151 ALA A O 1
ATOM 1184 N N . ALA A 1 152 ? 13.231 -15.083 4.467 1.00 94.88 152 ALA A N 1
ATOM 1185 C CA . ALA A 1 152 ? 13.685 -14.199 5.536 1.00 94.88 152 ALA A CA 1
ATOM 1186 C C . ALA A 1 152 ? 12.613 -13.186 5.968 1.00 94.88 152 ALA A C 1
ATOM 1188 O O . ALA A 1 152 ? 12.493 -12.885 7.155 1.00 94.88 152 ALA A O 1
ATOM 1189 N N . TRP A 1 153 ? 11.831 -12.655 5.027 1.00 95.25 153 TRP A N 1
ATOM 1190 C CA . TRP A 1 153 ? 10.808 -11.647 5.312 1.00 95.25 153 TRP A CA 1
ATOM 1191 C C . TRP A 1 153 ? 9.532 -12.270 5.878 1.00 95.25 153 TRP A C 1
ATOM 1193 O O . TRP A 1 153 ? 8.863 -11.649 6.705 1.00 95.25 153 TRP A O 1
ATOM 1203 N N . ALA A 1 154 ? 9.189 -13.493 5.461 1.00 97.00 154 ALA A N 1
ATOM 1204 C CA . ALA A 1 154 ? 8.022 -14.207 5.972 1.00 97.00 154 ALA A CA 1
ATOM 1205 C C . ALA A 1 154 ? 8.226 -14.697 7.413 1.00 97.00 154 ALA A C 1
ATOM 1207 O O . ALA A 1 154 ? 7.263 -14.808 8.168 1.00 97.00 154 ALA A O 1
ATOM 1208 N N . GLU A 1 155 ? 9.468 -14.971 7.815 1.00 97.38 155 GLU A N 1
ATOM 1209 C CA . GLU A 1 155 ? 9.790 -15.540 9.126 1.00 97.38 155 GLU A CA 1
ATOM 1210 C C . GLU A 1 155 ? 9.318 -14.674 10.317 1.00 97.38 155 GLU A C 1
ATOM 1212 O O . GLU A 1 155 ? 8.633 -15.203 11.198 1.00 97.38 155 GLU A O 1
ATOM 1217 N N . PRO A 1 156 ? 9.574 -13.348 10.374 1.00 97.25 156 PRO A N 1
ATOM 1218 C CA . PRO A 1 156 ? 8.984 -12.495 11.405 1.00 97.25 156 PRO A CA 1
ATOM 1219 C C . PRO A 1 156 ? 7.452 -12.532 11.427 1.00 97.25 156 PRO A C 1
ATOM 1221 O O . PRO A 1 156 ? 6.853 -12.553 12.500 1.00 97.25 156 PRO A O 1
ATOM 1224 N N . VAL A 1 157 ? 6.813 -12.575 10.255 1.00 98.25 157 VAL A N 1
ATOM 1225 C CA . VAL A 1 157 ? 5.348 -12.597 10.137 1.00 98.25 157 VAL A CA 1
ATOM 1226 C C . VAL A 1 157 ? 4.775 -13.909 10.678 1.00 98.25 157 VAL A C 1
ATOM 1228 O O . VAL A 1 157 ? 3.793 -13.874 11.420 1.00 98.25 157 VAL A O 1
ATOM 1231 N N . LYS A 1 158 ? 5.421 -15.053 10.405 1.00 98.12 158 LYS A N 1
ATOM 1232 C CA . LYS A 1 158 ? 5.051 -16.358 10.986 1.00 98.12 158 LYS A CA 1
ATOM 1233 C C . LYS A 1 158 ? 5.086 -16.326 12.512 1.00 98.12 158 LYS A C 1
ATOM 1235 O O . LYS A 1 158 ? 4.114 -16.717 13.149 1.00 98.12 158 LYS A O 1
ATOM 1240 N N . LYS A 1 159 ? 6.150 -15.771 13.098 1.00 98.12 159 LYS A N 1
ATOM 1241 C CA . LYS A 1 159 ? 6.289 -15.653 14.562 1.00 98.12 159 LYS A CA 1
ATOM 1242 C C . LYS A 1 159 ? 5.208 -14.782 15.197 1.00 98.12 159 LYS A C 1
ATOM 1244 O O . LYS A 1 159 ? 4.762 -15.066 16.304 1.00 98.12 159 LYS A O 1
ATOM 1249 N N . ILE A 1 160 ? 4.763 -13.734 14.502 1.00 98.44 160 ILE A N 1
ATOM 1250 C CA . ILE A 1 160 ? 3.612 -12.934 14.943 1.00 98.44 160 ILE A CA 1
ATOM 1251 C C . ILE A 1 160 ? 2.334 -13.777 14.851 1.00 98.44 160 ILE A C 1
ATOM 1253 O O . ILE A 1 160 ? 1.565 -13.829 15.812 1.00 98.44 160 ILE A O 1
ATOM 1257 N N . ARG A 1 161 ? 2.135 -14.492 13.733 1.00 98.31 161 ARG A N 1
ATOM 1258 C CA . ARG A 1 161 ? 0.955 -15.340 13.511 1.00 98.31 161 ARG A CA 1
ATOM 1259 C C . ARG A 1 161 ? 0.823 -16.460 14.546 1.00 98.31 161 ARG A C 1
ATOM 1261 O O . ARG A 1 161 ? -0.294 -16.803 14.924 1.00 98.31 161 ARG A O 1
ATOM 1268 N N . GLU A 1 162 ? 1.929 -17.007 15.039 1.00 97.56 162 GLU A N 1
ATOM 1269 C CA . GLU A 1 162 ? 1.938 -18.001 16.124 1.00 97.56 162 GLU A CA 1
ATOM 1270 C C . GLU A 1 162 ? 1.343 -17.468 17.436 1.00 97.56 162 GLU A C 1
ATOM 1272 O O . GLU A 1 162 ? 0.862 -18.249 18.255 1.00 97.56 162 GLU A O 1
ATOM 1277 N N . ARG A 1 163 ? 1.366 -16.146 17.654 1.00 97.12 163 ARG A N 1
ATOM 1278 C CA . ARG A 1 163 ? 0.795 -15.511 18.849 1.00 97.12 163 ARG A CA 1
ATOM 1279 C C . ARG A 1 163 ? -0.668 -15.129 18.657 1.00 97.12 163 ARG A C 1
ATOM 1281 O O . ARG A 1 163 ? -1.452 -15.249 19.594 1.00 97.12 163 ARG A O 1
ATOM 1288 N N . VAL A 1 164 ? -1.023 -14.630 17.473 1.00 98.31 164 VAL A N 1
ATOM 1289 C CA . VAL A 1 164 ? -2.329 -14.016 17.194 1.00 98.31 164 VAL A CA 1
ATOM 1290 C C . VAL A 1 164 ? -2.738 -14.184 15.733 1.00 98.31 164 VAL A C 1
ATOM 1292 O O . VAL A 1 164 ? -1.867 -14.254 14.869 1.00 98.31 164 VAL A O 1
ATOM 1295 N N . PRO A 1 165 ? -4.042 -14.212 15.405 1.00 98.38 165 PRO A N 1
ATOM 1296 C CA . PRO A 1 165 ? -4.475 -14.118 14.014 1.00 98.38 165 PRO A CA 1
ATOM 1297 C C . PRO A 1 165 ? -4.081 -12.762 13.410 1.00 98.38 165 PRO A C 1
ATOM 1299 O O . PRO A 1 165 ? -4.088 -11.735 14.089 1.00 98.38 165 PRO A O 1
ATOM 1302 N N . ILE A 1 166 ? -3.764 -12.757 12.116 1.00 98.75 166 ILE A N 1
ATOM 1303 C CA . ILE A 1 166 ? -3.445 -11.546 11.352 1.00 98.75 166 ILE A CA 1
ATOM 1304 C C . ILE A 1 166 ? -4.537 -11.370 10.299 1.00 98.75 166 ILE A C 1
ATOM 1306 O O . ILE A 1 166 ? -4.757 -12.262 9.483 1.00 98.75 166 ILE A O 1
ATOM 1310 N N . ALA A 1 167 ? -5.222 -10.227 10.310 1.00 98.62 167 ALA A N 1
ATOM 1311 C CA . ALA A 1 167 ? -6.309 -9.951 9.376 1.00 98.62 167 ALA A CA 1
ATOM 1312 C C . ALA A 1 167 ? -5.776 -9.516 8.005 1.00 98.62 167 ALA A C 1
ATOM 1314 O O . ALA A 1 167 ? -6.232 -10.025 6.982 1.00 98.62 167 ALA A O 1
ATOM 1315 N N . ILE A 1 168 ? -4.812 -8.591 7.978 1.00 98.69 168 ILE A N 1
ATOM 1316 C CA . ILE A 1 168 ? -4.266 -8.032 6.734 1.00 98.69 168 ILE A CA 1
ATOM 1317 C C . ILE A 1 168 ? -2.738 -8.006 6.792 1.00 98.69 168 ILE A C 1
ATOM 1319 O O . ILE A 1 168 ? -2.139 -7.602 7.788 1.00 98.69 168 ILE A O 1
ATOM 1323 N N . VAL A 1 169 ? -2.104 -8.418 5.698 1.00 98.19 169 VAL A N 1
ATOM 1324 C CA . VAL A 1 169 ? -0.659 -8.301 5.495 1.00 98.19 169 VAL A CA 1
ATOM 1325 C C . VAL A 1 169 ? -0.404 -7.275 4.395 1.00 98.19 169 VAL A C 1
ATOM 1327 O O . VAL A 1 169 ? -0.853 -7.441 3.262 1.00 98.19 169 VAL A O 1
ATOM 1330 N N . LEU A 1 170 ? 0.330 -6.215 4.721 1.00 96.69 170 LEU A N 1
ATOM 1331 C CA . LEU A 1 170 ? 0.741 -5.190 3.766 1.00 96.69 170 LEU A CA 1
ATOM 1332 C C . LEU A 1 170 ? 2.205 -5.398 3.391 1.00 96.69 170 LEU A C 1
ATOM 1334 O O . LEU A 1 170 ? 3.065 -5.414 4.262 1.00 96.69 170 LEU A O 1
ATOM 1338 N N . SER A 1 171 ? 2.505 -5.472 2.103 1.00 93.56 171 SER A N 1
ATOM 1339 C CA . SER A 1 171 ? 3.857 -5.380 1.557 1.00 93.56 171 SER A CA 1
ATOM 1340 C C . SER A 1 171 ? 4.029 -3.998 0.930 1.00 93.56 171 SER A C 1
ATOM 1342 O O . SER A 1 171 ? 3.914 -3.836 -0.281 1.00 93.56 171 SER A O 1
ATOM 1344 N N . GLY A 1 172 ? 4.233 -2.984 1.777 1.00 82.25 172 GLY A N 1
ATOM 1345 C CA . GLY A 1 172 ? 4.296 -1.578 1.359 1.00 82.25 172 GLY A CA 1
ATOM 1346 C C . GLY A 1 172 ? 5.684 -1.120 0.901 1.00 82.25 172 GLY A C 1
ATOM 1347 O O . GLY A 1 172 ? 6.654 -1.409 1.585 1.00 82.25 172 GLY A O 1
ATOM 1348 N N . GLY A 1 173 ? 5.772 -0.338 -0.175 1.00 80.19 173 GLY A N 1
ATOM 1349 C CA . GLY A 1 173 ? 7.021 0.225 -0.706 1.00 80.19 173 GLY A CA 1
ATOM 1350 C C . GLY A 1 173 ? 7.487 -0.421 -2.014 1.00 80.19 173 GLY A C 1
ATOM 1351 O O . GLY A 1 173 ? 7.186 -1.575 -2.296 1.00 80.19 173 GLY A O 1
ATOM 1352 N N . GLU A 1 174 ? 8.236 0.343 -2.809 1.00 82.69 174 GLU A N 1
ATOM 1353 C CA . GLU A 1 174 ? 8.841 -0.126 -4.058 1.00 82.69 174 GLU A CA 1
ATOM 1354 C C . GLU A 1 174 ? 10.264 -0.631 -3.797 1.00 82.69 174 GLU A C 1
ATOM 1356 O O . GLU A 1 174 ? 11.092 0.068 -3.209 1.00 82.69 174 GLU A O 1
ATOM 1361 N N . TYR A 1 175 ? 10.568 -1.843 -4.247 1.00 89.75 175 TYR A N 1
ATOM 1362 C CA . TYR A 1 175 ? 11.888 -2.453 -4.119 1.00 89.75 175 TYR A CA 1
ATOM 1363 C C . TYR A 1 175 ? 12.193 -3.355 -5.314 1.00 89.75 175 TYR A C 1
ATOM 1365 O O . TYR A 1 175 ? 11.321 -3.659 -6.131 1.00 89.75 175 TYR A O 1
ATOM 1373 N N . ALA A 1 176 ? 13.452 -3.788 -5.389 1.00 92.50 176 ALA A N 1
ATOM 1374 C CA . ALA A 1 176 ? 13.969 -4.622 -6.463 1.00 92.50 176 ALA A CA 1
ATOM 1375 C C . ALA A 1 176 ? 13.751 -4.001 -7.854 1.00 92.50 176 ALA A C 1
ATOM 1377 O O . ALA A 1 176 ? 14.116 -2.841 -8.083 1.00 92.50 176 ALA A O 1
ATOM 1378 N N . LEU A 1 177 ? 13.205 -4.771 -8.798 1.00 93.94 177 LEU A N 1
ATOM 1379 C CA . LEU A 1 177 ? 12.930 -4.284 -10.141 1.00 93.94 177 LEU A CA 1
ATOM 1380 C C . LEU A 1 177 ? 11.925 -3.124 -10.106 1.00 93.94 177 LEU A C 1
ATOM 1382 O O . LEU A 1 177 ? 10.850 -3.225 -9.514 1.00 93.94 177 LEU A O 1
ATOM 1386 N N . SER A 1 178 ? 12.302 -2.027 -10.760 1.00 92.12 178 SER A N 1
ATOM 1387 C CA . SER A 1 178 ? 11.477 -0.825 -10.907 1.00 92.12 178 SER A CA 1
ATOM 1388 C C . SER A 1 178 ? 10.768 -0.807 -12.272 1.00 92.12 178 SER A C 1
ATOM 1390 O O . SER A 1 178 ? 10.667 -1.831 -12.947 1.00 92.12 178 SER A O 1
ATOM 1392 N N . VAL A 1 179 ? 10.272 0.355 -12.688 1.00 93.50 179 VAL A N 1
ATOM 1393 C CA . VAL A 1 179 ? 9.628 0.580 -13.990 1.00 93.50 179 VAL A CA 1
ATOM 1394 C C . VAL A 1 179 ? 10.645 0.991 -15.064 1.00 93.50 179 VAL A C 1
ATOM 1396 O O . VAL A 1 179 ? 11.756 1.443 -14.762 1.00 93.50 179 VAL A O 1
ATOM 1399 N N . TYR A 1 180 ? 10.272 0.858 -16.340 1.00 95.69 180 TYR A N 1
ATOM 1400 C CA . TYR A 1 180 ? 11.160 1.156 -17.472 1.00 95.69 180 TYR A CA 1
ATOM 1401 C C . TYR A 1 180 ? 11.640 2.612 -17.509 1.00 95.69 180 TYR A C 1
ATOM 1403 O O . TYR A 1 180 ? 12.791 2.870 -17.849 1.00 95.69 180 TYR A O 1
ATOM 1411 N N . GLY A 1 181 ? 10.812 3.571 -17.103 1.00 95.25 181 GLY A N 1
ATOM 1412 C CA . GLY A 1 181 ? 11.154 4.992 -17.077 1.00 95.25 181 GLY A CA 1
ATOM 1413 C C . GLY A 1 181 ? 12.346 5.316 -16.171 1.00 95.25 181 GLY A C 1
ATOM 1414 O O . GLY A 1 181 ? 13.096 6.247 -16.460 1.00 95.25 181 GLY A O 1
ATOM 1415 N N . HIS A 1 182 ? 12.583 4.517 -15.124 1.00 94.94 182 HIS A N 1
ATOM 1416 C CA . HIS A 1 182 ? 13.738 4.690 -14.241 1.00 94.94 182 HIS A CA 1
ATOM 1417 C C . HIS A 1 182 ? 15.023 4.094 -14.823 1.00 94.94 182 HIS A C 1
ATOM 1419 O O . HIS A 1 182 ? 16.082 4.722 -14.757 1.00 94.94 182 HIS A O 1
ATOM 1425 N N . HIS A 1 183 ? 14.952 2.881 -15.378 1.00 96.69 183 HIS A N 1
ATOM 1426 C CA . HIS A 1 183 ? 16.150 2.070 -15.627 1.00 96.69 183 HIS A CA 1
ATOM 1427 C C . HIS A 1 183 ? 16.246 1.458 -17.029 1.00 96.69 183 HIS A C 1
ATOM 1429 O O . HIS A 1 183 ? 17.248 0.816 -17.337 1.00 96.69 183 HIS A O 1
ATOM 1435 N N . GLY A 1 184 ? 15.278 1.698 -17.912 1.00 97.06 184 GLY A N 1
ATOM 1436 C CA . GLY A 1 184 ? 15.227 1.130 -19.261 1.00 97.06 184 GLY A CA 1
ATOM 1437 C C . GLY A 1 184 ? 16.491 1.379 -20.080 1.00 97.06 184 GLY A C 1
ATOM 1438 O O . GLY A 1 184 ? 16.985 0.469 -20.739 1.00 97.06 184 GLY A O 1
ATOM 1439 N N . LYS A 1 185 ? 17.091 2.570 -19.942 1.00 96.62 185 LYS A N 1
ATOM 1440 C CA . LYS A 1 185 ? 18.365 2.916 -20.596 1.00 96.62 185 LYS A CA 1
ATOM 1441 C C . LYS A 1 185 ? 19.556 2.066 -20.139 1.00 96.62 185 LYS A C 1
ATOM 1443 O O . LYS A 1 185 ? 20.551 2.003 -20.849 1.00 96.62 185 LYS A O 1
ATOM 1448 N N . TYR A 1 186 ? 19.497 1.497 -18.935 1.00 97.62 186 TYR A N 1
ATOM 1449 C CA . TYR A 1 186 ? 20.534 0.630 -18.374 1.00 97.62 186 TYR A CA 1
ATOM 1450 C C . TYR A 1 186 ? 20.297 -0.813 -18.796 1.00 97.62 186 TYR A C 1
ATOM 1452 O O . TYR A 1 186 ? 21.208 -1.482 -19.264 1.00 97.62 186 TYR A O 1
ATOM 1460 N N . TRP A 1 187 ? 19.046 -1.260 -18.720 1.00 98.00 187 TRP A N 1
ATOM 1461 C CA . TRP A 1 187 ? 18.632 -2.585 -19.173 1.00 98.00 187 TRP A CA 1
ATOM 1462 C C . TRP A 1 187 ? 18.884 -2.811 -20.664 1.00 98.00 187 TRP A C 1
ATOM 1464 O O . TRP A 1 187 ? 19.230 -3.916 -21.063 1.00 98.00 187 TRP A O 1
ATOM 1474 N N . SER A 1 188 ? 18.783 -1.765 -21.488 1.00 97.25 188 SER A N 1
ATOM 1475 C CA . SER A 1 188 ? 19.100 -1.836 -22.917 1.00 97.25 188 SER A CA 1
ATOM 1476 C C . SER A 1 188 ? 20.593 -1.985 -23.229 1.00 97.25 188 SER A C 1
ATOM 1478 O O . SER A 1 188 ? 20.941 -2.128 -24.396 1.00 97.25 188 SER A O 1
ATOM 1480 N N . GLN A 1 189 ? 21.475 -1.897 -22.230 1.00 97.38 189 GLN A N 1
ATOM 1481 C CA . GLN A 1 189 ? 22.921 -2.091 -22.394 1.00 97.38 189 GLN A CA 1
ATOM 1482 C C . GLN A 1 189 ? 23.356 -3.518 -22.050 1.00 97.38 189 GLN A C 1
ATOM 1484 O O . GLN A 1 189 ? 24.492 -3.879 -22.342 1.00 97.38 189 GLN A O 1
ATOM 1489 N N . ASP A 1 190 ? 22.470 -4.313 -21.444 1.00 98.25 190 ASP A N 1
ATOM 1490 C CA . ASP A 1 190 ? 22.786 -5.637 -20.922 1.00 98.25 190 ASP A CA 1
ATOM 1491 C C . ASP A 1 190 ? 22.447 -6.737 -21.930 1.00 98.25 190 ASP A C 1
ATOM 1493 O O . ASP A 1 190 ? 21.264 -6.979 -22.194 1.00 98.25 190 ASP A O 1
ATOM 1497 N N . PRO A 1 191 ? 23.450 -7.439 -22.501 1.00 98.25 191 PRO A N 1
ATOM 1498 C CA . PRO A 1 191 ? 23.201 -8.492 -23.479 1.00 98.25 191 PRO A CA 1
ATOM 1499 C C . PRO A 1 191 ? 22.324 -9.621 -22.940 1.00 98.25 191 PRO A C 1
ATOM 1501 O O . PRO A 1 191 ? 21.556 -10.200 -23.707 1.00 98.25 191 PRO A O 1
ATOM 1504 N N . LYS A 1 192 ? 22.392 -9.925 -21.635 1.00 98.19 192 LYS A N 1
ATOM 1505 C CA . LYS A 1 192 ? 21.544 -10.948 -21.008 1.00 98.19 192 LYS A CA 1
ATOM 1506 C C . LYS A 1 192 ? 20.084 -10.508 -21.032 1.00 98.19 192 LYS A C 1
ATOM 1508 O O . LYS A 1 192 ? 19.213 -11.292 -21.399 1.00 98.19 192 LYS A O 1
ATOM 1513 N N . VAL A 1 193 ? 19.832 -9.250 -20.683 1.00 98.50 193 VAL A N 1
ATOM 1514 C CA . VAL A 1 193 ? 18.486 -8.665 -20.683 1.00 98.50 193 VAL A CA 1
ATOM 1515 C C . VAL A 1 193 ? 17.941 -8.559 -22.106 1.00 98.50 193 VAL A C 1
ATOM 1517 O O . VAL A 1 193 ? 16.796 -8.931 -22.351 1.00 98.50 193 VAL A O 1
ATOM 1520 N N . LEU A 1 194 ? 18.756 -8.110 -23.065 1.00 98.44 194 LEU A N 1
ATOM 1521 C CA . LEU A 1 194 ? 18.357 -8.030 -24.473 1.00 98.44 194 LEU A CA 1
ATOM 1522 C C . LEU A 1 194 ? 18.037 -9.411 -25.058 1.00 98.44 194 LEU A C 1
ATOM 1524 O O . LEU A 1 194 ? 17.013 -9.563 -25.725 1.00 98.44 194 LEU A O 1
ATOM 1528 N N . ALA A 1 195 ? 18.866 -10.417 -24.769 1.00 98.50 195 ALA A N 1
ATOM 1529 C CA . ALA A 1 195 ? 18.631 -11.791 -25.200 1.00 98.50 195 ALA A CA 1
ATOM 1530 C C . ALA A 1 195 ? 17.352 -12.372 -24.578 1.00 98.50 195 ALA A C 1
ATOM 1532 O O . ALA A 1 195 ? 16.553 -12.982 -25.286 1.00 98.50 195 ALA A O 1
ATOM 1533 N N . ALA A 1 196 ? 17.129 -12.151 -23.278 1.00 98.38 196 ALA A N 1
ATOM 1534 C CA . ALA A 1 196 ? 15.941 -12.635 -22.585 1.00 98.38 196 ALA A CA 1
ATOM 1535 C C . ALA A 1 196 ? 14.664 -11.948 -23.079 1.00 98.38 196 ALA A C 1
ATOM 1537 O O . ALA A 1 196 ? 13.668 -12.618 -23.355 1.00 98.38 196 ALA A O 1
ATOM 1538 N N . LYS A 1 197 ? 14.675 -10.620 -23.237 1.00 98.38 197 LYS A N 1
ATOM 1539 C CA . LYS A 1 197 ? 13.553 -9.863 -23.804 1.00 98.38 197 LYS A CA 1
ATOM 1540 C C . LYS A 1 197 ? 13.206 -10.367 -25.209 1.00 98.38 197 LYS A C 1
ATOM 1542 O O . LYS A 1 197 ? 12.028 -10.613 -25.489 1.00 98.38 197 LYS A O 1
ATOM 1547 N N . GLY A 1 198 ? 14.214 -10.510 -26.073 1.00 97.94 198 GLY A N 1
ATOM 1548 C CA . GLY A 1 198 ? 14.037 -10.814 -27.491 1.00 97.94 198 GLY A CA 1
ATOM 1549 C C . GLY A 1 198 ? 13.139 -9.781 -28.182 1.00 97.94 198 GLY A C 1
ATOM 1550 O O . GLY A 1 198 ? 13.212 -8.579 -27.904 1.00 97.94 198 GLY A O 1
ATOM 1551 N N . GLU A 1 199 ? 12.231 -10.264 -29.028 1.00 97.56 199 GLU A N 1
ATOM 1552 C CA . GLU A 1 199 ? 11.296 -9.433 -29.805 1.00 97.56 199 GLU A CA 1
ATOM 1553 C C . GLU A 1 199 ? 10.109 -8.880 -28.995 1.00 97.56 199 GLU A C 1
ATOM 1555 O O . GLU A 1 199 ? 9.335 -8.072 -29.504 1.00 97.56 199 GLU A O 1
ATOM 1560 N N . ARG A 1 200 ? 9.943 -9.284 -27.725 1.00 97.25 200 ARG A N 1
ATOM 1561 C CA . ARG A 1 200 ? 8.853 -8.787 -26.863 1.00 97.25 200 ARG A CA 1
ATOM 1562 C C . ARG A 1 200 ? 8.994 -7.289 -26.621 1.00 97.25 200 ARG A C 1
ATOM 1564 O O . ARG A 1 200 ? 10.111 -6.781 -26.560 1.00 97.25 200 ARG A O 1
ATOM 1571 N N . ASP A 1 201 ? 7.897 -6.571 -26.421 1.00 95.94 201 ASP A N 1
ATOM 1572 C CA . ASP A 1 201 ? 7.972 -5.173 -26.003 1.00 95.94 201 ASP A CA 1
ATOM 1573 C C . ASP A 1 201 ? 8.500 -5.047 -24.558 1.00 95.94 201 ASP A C 1
ATOM 1575 O O . ASP A 1 201 ? 8.460 -5.986 -23.758 1.00 95.94 201 ASP A O 1
ATOM 1579 N N . TRP A 1 202 ? 9.033 -3.870 -24.220 1.00 97.00 202 TRP A N 1
ATOM 1580 C CA . TRP A 1 202 ? 9.585 -3.622 -22.886 1.00 97.00 202 TRP A CA 1
ATOM 1581 C C . TRP A 1 202 ? 8.527 -3.643 -21.782 1.00 97.00 202 TRP A C 1
ATOM 1583 O O . TRP A 1 202 ? 8.847 -4.031 -20.660 1.00 97.00 202 TRP A O 1
ATOM 1593 N N . TYR A 1 203 ? 7.294 -3.227 -22.073 1.00 95.44 203 TYR A N 1
ATOM 1594 C CA . TYR A 1 203 ? 6.248 -3.124 -21.064 1.00 95.44 203 TYR A CA 1
ATOM 1595 C C . TYR A 1 203 ? 5.836 -4.512 -20.569 1.00 95.44 203 TYR A C 1
ATOM 1597 O O . TYR A 1 203 ? 5.898 -4.777 -19.366 1.00 95.44 203 TYR A O 1
ATOM 1605 N N . GLY A 1 204 ? 5.528 -5.428 -21.488 1.00 95.94 204 GLY A N 1
ATOM 1606 C CA . GLY A 1 204 ? 5.216 -6.819 -21.172 1.00 95.94 204 GLY A CA 1
ATOM 1607 C C . GLY A 1 204 ? 6.380 -7.531 -20.485 1.00 95.94 204 GLY A C 1
ATOM 1608 O O . GLY A 1 204 ? 6.186 -8.142 -19.436 1.00 95.94 204 GLY A O 1
ATOM 1609 N N . TYR A 1 205 ? 7.596 -7.393 -21.020 1.00 97.94 205 TYR A N 1
ATOM 1610 C CA . TYR A 1 205 ? 8.783 -8.054 -20.472 1.00 97.94 205 TYR A CA 1
ATOM 1611 C C . TYR A 1 205 ? 9.119 -7.614 -19.036 1.00 97.94 205 TYR A C 1
ATOM 1613 O O . TYR A 1 205 ? 9.331 -8.456 -18.165 1.00 97.94 205 TYR A O 1
ATOM 1621 N N . ILE A 1 206 ? 9.136 -6.307 -18.755 1.00 97.06 206 ILE A N 1
ATOM 1622 C CA . ILE A 1 206 ? 9.444 -5.806 -17.405 1.00 97.06 206 ILE A CA 1
ATOM 1623 C C . ILE A 1 206 ? 8.319 -6.127 -16.420 1.00 97.06 206 ILE A C 1
ATOM 1625 O O . ILE A 1 206 ? 8.602 -6.437 -15.264 1.00 97.06 206 ILE A O 1
ATOM 1629 N N . SER A 1 207 ? 7.062 -6.104 -16.868 1.00 96.00 207 SER A N 1
ATOM 1630 C CA . SER A 1 207 ? 5.913 -6.463 -16.027 1.00 96.00 207 SER A CA 1
ATOM 1631 C C . SER A 1 207 ? 5.931 -7.938 -15.630 1.00 96.00 207 SER A C 1
ATOM 1633 O O . SER A 1 207 ? 5.752 -8.257 -14.456 1.00 96.00 207 SER A O 1
ATOM 1635 N N . GLU A 1 208 ? 6.219 -8.835 -16.574 1.00 97.25 208 GLU A N 1
ATOM 1636 C CA . GLU A 1 208 ? 6.392 -10.263 -16.294 1.00 97.25 208 GLU A CA 1
ATOM 1637 C C . GLU A 1 208 ? 7.575 -10.508 -15.347 1.00 97.25 208 GLU A C 1
ATOM 1639 O O . GLU A 1 208 ? 7.442 -11.233 -14.360 1.00 97.25 208 GLU A O 1
ATOM 1644 N N . SER A 1 209 ? 8.715 -9.854 -15.589 1.00 97.38 209 SER A N 1
ATOM 1645 C CA . SER A 1 209 ? 9.890 -9.967 -14.720 1.00 97.38 209 SER A CA 1
ATOM 1646 C C . SER A 1 209 ? 9.625 -9.442 -13.310 1.00 97.38 209 SER A C 1
ATOM 1648 O O . SER A 1 209 ? 10.063 -10.066 -12.344 1.00 97.38 209 SER A O 1
ATOM 1650 N N . LYS A 1 210 ? 8.868 -8.348 -13.157 1.00 96.25 210 LYS A N 1
ATOM 1651 C CA . LYS A 1 210 ? 8.453 -7.849 -11.838 1.00 96.25 210 LYS A CA 1
ATOM 1652 C C . LYS A 1 210 ? 7.555 -8.861 -11.136 1.00 96.25 210 LYS A C 1
ATOM 1654 O O . LYS A 1 210 ? 7.826 -9.220 -9.993 1.00 96.25 210 LYS A O 1
ATOM 1659 N N . ALA A 1 211 ? 6.538 -9.366 -11.831 1.00 96.50 211 ALA A N 1
ATOM 1660 C CA . ALA A 1 211 ? 5.634 -10.369 -11.286 1.00 96.50 211 ALA A CA 1
ATOM 1661 C C . ALA A 1 211 ? 6.378 -11.650 -10.867 1.00 96.50 211 ALA A C 1
ATOM 1663 O O . ALA A 1 211 ? 6.115 -12.184 -9.792 1.00 96.50 211 ALA A O 1
ATOM 1664 N N . ARG A 1 212 ? 7.361 -12.111 -11.655 1.00 97.12 212 ARG A N 1
ATOM 1665 C CA . ARG A 1 212 ? 8.233 -13.244 -11.295 1.00 97.12 212 ARG A CA 1
ATOM 1666 C C . ARG A 1 212 ? 8.930 -13.014 -9.951 1.00 97.12 212 ARG A C 1
ATOM 1668 O O . ARG A 1 212 ? 8.897 -13.904 -9.106 1.00 97.12 212 ARG A O 1
ATOM 1675 N N . GLN A 1 213 ? 9.527 -11.837 -9.753 1.00 95.25 213 GLN A N 1
ATOM 1676 C CA . GLN A 1 213 ? 10.245 -11.495 -8.519 1.00 95.25 213 GLN A CA 1
ATOM 1677 C C . GLN A 1 213 ? 9.302 -11.425 -7.312 1.00 95.25 213 GLN A C 1
ATOM 1679 O O . GLN A 1 213 ? 9.561 -12.051 -6.284 1.00 95.25 213 GLN A O 1
ATOM 1684 N N . GLU A 1 214 ? 8.175 -10.727 -7.454 1.00 95.62 214 GLU A N 1
ATOM 1685 C CA . GLU A 1 214 ? 7.206 -10.543 -6.366 1.00 95.62 214 GLU A CA 1
ATOM 1686 C C . GLU A 1 214 ? 6.427 -11.819 -6.023 1.00 95.62 214 GLU A C 1
ATOM 1688 O O . GLU A 1 214 ? 5.905 -11.966 -4.912 1.00 95.62 214 GLU A O 1
ATOM 1693 N N . ARG A 1 215 ? 6.349 -12.785 -6.946 1.00 96.56 215 ARG A N 1
ATOM 1694 C CA . ARG A 1 215 ? 5.634 -14.040 -6.703 1.00 96.56 215 ARG A CA 1
ATOM 1695 C C . ARG A 1 215 ? 6.242 -14.834 -5.548 1.00 96.56 215 ARG A C 1
ATOM 1697 O O . ARG A 1 215 ? 5.486 -15.301 -4.705 1.00 96.56 215 ARG A O 1
ATOM 1704 N N . PHE A 1 216 ? 7.572 -14.905 -5.439 1.00 96.75 216 PHE A N 1
ATOM 1705 C CA . PHE A 1 216 ? 8.227 -15.591 -4.316 1.00 96.75 216 PHE A CA 1
ATOM 1706 C C . PHE A 1 216 ? 7.832 -14.987 -2.965 1.00 96.75 216 PHE A C 1
ATOM 1708 O O . PHE A 1 216 ? 7.497 -15.712 -2.028 1.00 96.75 216 PHE A O 1
ATOM 1715 N N . ILE A 1 217 ? 7.843 -13.656 -2.876 1.00 95.75 217 ILE A N 1
ATOM 1716 C CA . ILE A 1 217 ? 7.538 -12.924 -1.644 1.00 95.75 217 ILE A CA 1
ATOM 1717 C C . ILE A 1 217 ? 6.057 -13.069 -1.307 1.00 95.75 217 ILE A C 1
ATOM 1719 O O . ILE A 1 217 ? 5.716 -13.459 -0.190 1.00 95.75 217 ILE A O 1
ATOM 1723 N N . SER A 1 218 ? 5.174 -12.810 -2.273 1.00 96.75 218 SER A N 1
ATOM 1724 C CA . SER A 1 218 ? 3.731 -12.917 -2.061 1.00 96.75 218 SER A CA 1
ATOM 1725 C C . SER A 1 218 ? 3.319 -14.336 -1.668 1.00 96.75 218 SER A C 1
ATOM 1727 O O . SER A 1 218 ? 2.632 -14.503 -0.666 1.00 96.75 218 SER A O 1
ATOM 1729 N N . GLU A 1 219 ? 3.801 -15.378 -2.350 1.00 98.00 219 GLU A N 1
ATOM 1730 C CA . GLU A 1 219 ? 3.525 -16.773 -1.981 1.00 98.00 219 GLU A CA 1
ATOM 1731 C C . GLU A 1 219 ? 4.031 -17.122 -0.577 1.00 98.00 219 GLU A C 1
ATOM 1733 O O . GLU A 1 219 ? 3.294 -17.743 0.191 1.00 98.00 219 GLU A O 1
ATOM 1738 N N . ALA A 1 220 ? 5.231 -16.673 -0.194 1.00 97.88 220 ALA A N 1
ATOM 1739 C CA . ALA A 1 220 ? 5.753 -16.905 1.151 1.00 97.88 220 ALA A CA 1
ATOM 1740 C C . ALA A 1 220 ? 4.905 -16.225 2.237 1.00 97.88 220 ALA A C 1
ATOM 1742 O O . ALA A 1 220 ? 4.667 -16.823 3.288 1.00 97.88 220 ALA A O 1
ATOM 1743 N N . MET A 1 221 ? 4.400 -15.013 1.983 1.00 97.62 221 MET A N 1
ATOM 1744 C CA . MET A 1 221 ? 3.507 -14.306 2.911 1.00 97.62 221 MET A CA 1
ATOM 1745 C C . MET A 1 221 ? 2.145 -14.982 3.011 1.00 97.62 221 MET A C 1
ATOM 1747 O O . MET A 1 221 ? 1.618 -15.154 4.112 1.00 97.62 221 MET A O 1
ATOM 1751 N N . ARG A 1 222 ? 1.597 -15.434 1.878 1.00 98.19 222 ARG A N 1
ATOM 1752 C CA . ARG A 1 222 ? 0.343 -16.188 1.866 1.00 98.19 222 ARG A CA 1
ATOM 1753 C C . ARG A 1 222 ? 0.470 -17.518 2.606 1.00 98.19 222 ARG A C 1
ATOM 1755 O O . ARG A 1 222 ? -0.452 -17.898 3.319 1.00 98.19 222 ARG A O 1
ATOM 1762 N N . ALA A 1 223 ? 1.614 -18.188 2.484 1.00 98.38 223 ALA A N 1
ATOM 1763 C CA . ALA A 1 223 ? 1.916 -19.413 3.220 1.00 98.38 223 ALA A CA 1
ATOM 1764 C C . ALA A 1 223 ? 2.173 -19.162 4.717 1.00 98.38 223 ALA A C 1
ATOM 1766 O O . ALA A 1 223 ? 1.843 -20.006 5.544 1.00 98.38 223 ALA A O 1
ATOM 1767 N N . ALA A 1 224 ? 2.755 -18.014 5.078 1.00 98.12 224 ALA A N 1
ATOM 1768 C CA . ALA A 1 224 ? 2.977 -17.622 6.470 1.00 98.12 224 ALA A CA 1
ATOM 1769 C C . ALA A 1 224 ? 1.676 -17.295 7.215 1.00 98.12 224 ALA A C 1
ATOM 1771 O O . ALA A 1 224 ? 1.593 -17.508 8.424 1.00 98.12 224 ALA A O 1
ATOM 1772 N N . VAL A 1 225 ? 0.679 -16.771 6.498 1.00 98.31 225 VAL A N 1
ATOM 1773 C CA . VAL A 1 225 ? -0.608 -16.346 7.059 1.00 98.31 225 VAL A CA 1
ATOM 1774 C C . VAL A 1 225 ? -1.752 -16.842 6.163 1.00 98.31 225 VAL A C 1
ATOM 1776 O O . VAL A 1 225 ? -2.381 -16.044 5.456 1.00 98.31 225 VAL A O 1
ATOM 1779 N N . PRO A 1 226 ? -2.018 -18.160 6.124 1.00 97.69 226 PRO A N 1
ATOM 1780 C CA . PRO A 1 226 ? -2.993 -18.742 5.199 1.00 97.69 226 PRO A CA 1
ATOM 1781 C C . PRO A 1 226 ? -4.440 -18.336 5.508 1.00 97.69 226 PRO A C 1
ATOM 1783 O O . PRO A 1 226 ? -5.287 -18.391 4.625 1.00 97.69 226 PRO A O 1
ATOM 1786 N N . ASP A 1 227 ? -4.712 -17.903 6.737 1.00 96.56 227 ASP A N 1
ATOM 1787 C CA . ASP A 1 227 ? -6.029 -17.526 7.254 1.00 96.56 227 ASP A CA 1
ATOM 1788 C C . ASP A 1 227 ? -6.273 -16.007 7.306 1.00 96.56 227 ASP A C 1
ATOM 1790 O O . ASP A 1 227 ? -7.264 -15.556 7.881 1.00 96.56 227 ASP A O 1
ATOM 1794 N N . ARG A 1 228 ? -5.379 -15.206 6.710 1.00 98.00 228 ARG A N 1
ATOM 1795 C CA . ARG A 1 228 ? -5.593 -13.762 6.525 1.00 98.00 228 ARG A CA 1
ATOM 1796 C C . ARG A 1 228 ? -6.829 -13.498 5.660 1.00 98.00 228 ARG A C 1
ATOM 1798 O O . ARG A 1 228 ? -7.212 -14.320 4.832 1.00 98.00 228 ARG A O 1
ATOM 1805 N N . GLN A 1 229 ? -7.364 -12.287 5.763 1.00 98.00 229 GLN A N 1
ATOM 1806 C CA . GLN A 1 229 ? -8.354 -11.786 4.810 1.00 98.00 229 GLN A CA 1
ATOM 1807 C C . GLN A 1 229 ? -7.688 -11.323 3.513 1.00 98.00 229 GLN A C 1
ATOM 1809 O O . GLN A 1 229 ? -8.152 -11.678 2.436 1.00 98.00 229 GLN A O 1
ATOM 1814 N N . LEU A 1 230 ? -6.609 -10.533 3.612 1.00 98.31 230 LEU A N 1
ATOM 1815 C CA . LEU A 1 230 ? -5.924 -9.953 2.452 1.00 98.31 230 LEU A CA 1
ATOM 1816 C C . LEU A 1 230 ? -4.402 -9.888 2.642 1.00 98.31 230 LEU A C 1
ATOM 1818 O O . LEU A 1 230 ? -3.900 -9.506 3.701 1.00 98.31 230 LEU A O 1
ATOM 1822 N N . TYR A 1 231 ? -3.670 -10.190 1.575 1.00 98.12 231 TYR A N 1
ATOM 1823 C CA . TYR A 1 231 ? -2.295 -9.777 1.315 1.00 98.12 231 TYR A CA 1
ATOM 1824 C C . TYR A 1 231 ? -2.286 -8.737 0.191 1.00 98.12 231 TYR A C 1
ATOM 1826 O O . TYR A 1 231 ? -2.830 -8.971 -0.893 1.00 98.12 231 TYR A O 1
ATOM 1834 N N . LEU A 1 232 ? -1.649 -7.595 0.450 1.00 96.75 232 LEU A N 1
ATOM 1835 C CA . LEU A 1 232 ? -1.610 -6.454 -0.462 1.00 96.75 232 LEU A CA 1
ATOM 1836 C C . LEU A 1 232 ? -0.166 -6.002 -0.685 1.00 96.75 232 LEU A C 1
ATOM 1838 O O . LEU A 1 232 ? 0.466 -5.445 0.212 1.00 96.75 232 LEU A O 1
ATOM 1842 N N . TYR A 1 233 ? 0.342 -6.205 -1.895 1.00 94.62 233 TYR A N 1
ATOM 1843 C CA . TYR A 1 233 ? 1.589 -5.615 -2.379 1.00 94.62 233 TYR A CA 1
ATOM 1844 C C . TYR A 1 233 ? 1.342 -4.189 -2.880 1.00 94.62 233 TYR A C 1
ATOM 1846 O O . TYR A 1 233 ? 0.414 -3.991 -3.663 1.00 94.62 233 TYR A O 1
ATOM 1854 N N . TYR A 1 234 ? 2.170 -3.227 -2.452 1.00 90.75 234 TYR A N 1
ATOM 1855 C CA . TYR A 1 234 ? 2.214 -1.860 -2.977 1.00 90.75 234 TYR A CA 1
ATOM 1856 C C . TYR A 1 234 ? 3.087 -1.789 -4.236 1.00 90.75 234 TYR A C 1
ATOM 1858 O O . TYR A 1 234 ? 4.306 -1.892 -4.152 1.00 90.75 234 TYR A O 1
ATOM 1866 N N . TYR A 1 235 ? 2.530 -1.570 -5.414 1.00 86.31 235 TYR A N 1
ATOM 1867 C CA . TYR A 1 235 ? 1.112 -1.638 -5.767 1.00 86.31 235 TYR A CA 1
ATOM 1868 C C . TYR A 1 235 ? 0.943 -2.603 -6.938 1.00 86.31 235 TYR A C 1
ATOM 1870 O O . TYR A 1 235 ? 1.891 -2.894 -7.668 1.00 86.31 235 TYR A O 1
ATOM 1878 N N . THR A 1 236 ? -0.271 -3.119 -7.119 1.00 88.38 236 THR A N 1
ATOM 1879 C CA . THR A 1 236 ? -0.612 -4.000 -8.253 1.00 88.38 236 THR A CA 1
ATOM 1880 C C . THR A 1 236 ? -1.479 -3.284 -9.275 1.00 88.38 236 THR A C 1
ATOM 1882 O O . THR A 1 236 ? -2.326 -3.889 -9.911 1.00 88.38 236 THR A O 1
ATOM 1885 N N . GLU A 1 237 ? -1.333 -1.971 -9.394 1.00 77.12 237 GLU A N 1
ATOM 1886 C CA . GLU A 1 237 ? -2.294 -1.147 -10.108 1.00 77.12 237 GLU A CA 1
ATOM 1887 C C . GLU A 1 237 ? -2.368 -1.449 -11.609 1.00 77.12 237 GLU A C 1
ATOM 1889 O O . GLU A 1 237 ? -1.376 -1.704 -12.291 1.00 77.12 237 GLU A O 1
ATOM 1894 N N . ALA A 1 238 ? -3.586 -1.345 -12.128 1.00 66.50 238 ALA A N 1
ATOM 1895 C CA . ALA A 1 238 ? -3.837 -1.076 -13.528 1.00 66.50 238 ALA A CA 1
ATOM 1896 C C . ALA A 1 238 ? -3.458 0.379 -13.780 1.00 66.50 238 ALA A C 1
ATOM 1898 O O . ALA A 1 238 ? -4.113 1.262 -13.230 1.00 66.50 238 ALA A O 1
ATOM 1899 N N . CYS A 1 239 ? -2.379 0.627 -14.527 1.00 80.00 239 CYS A N 1
ATOM 1900 C CA . CYS A 1 239 ? -1.768 1.948 -14.684 1.00 80.00 239 CYS A CA 1
ATOM 1901 C C . CYS A 1 239 ? -2.813 3.093 -14.737 1.00 80.00 239 CYS A C 1
ATOM 1903 O O . CYS A 1 239 ? -3.583 3.166 -15.702 1.00 80.00 239 CYS A O 1
ATOM 1905 N N . PRO A 1 240 ? -2.836 4.025 -13.764 1.00 84.88 240 PRO A N 1
ATOM 1906 C CA . PRO A 1 240 ? -3.805 5.125 -13.715 1.00 84.88 240 PRO A CA 1
ATOM 1907 C C . PRO A 1 240 ? -3.666 6.078 -14.910 1.00 84.88 240 PRO A C 1
ATOM 1909 O O . PRO A 1 240 ? -4.572 6.851 -15.224 1.00 84.88 240 PRO A O 1
ATOM 1912 N N . HIS A 1 241 ? -2.538 6.009 -15.618 1.00 87.00 241 HIS A N 1
ATOM 1913 C CA . HIS A 1 241 ? -2.229 6.805 -16.800 1.00 87.00 241 HIS A CA 1
ATOM 1914 C C . HIS A 1 241 ? -2.409 6.062 -18.129 1.00 87.00 241 HIS A C 1
ATOM 1916 O O . HIS A 1 241 ? -2.036 6.622 -19.164 1.00 87.00 241 HIS A O 1
ATOM 1922 N N . ARG A 1 242 ? -2.957 4.836 -18.121 1.00 89.56 242 ARG A N 1
ATOM 1923 C CA . ARG A 1 242 ? -3.155 4.025 -19.330 1.00 89.56 242 ARG A CA 1
ATOM 1924 C C . ARG A 1 242 ? -3.804 4.843 -20.449 1.00 89.56 242 ARG A C 1
ATOM 1926 O O . ARG A 1 242 ? -4.787 5.543 -20.215 1.00 89.56 242 ARG A O 1
ATOM 1933 N N . ASP A 1 243 ? -3.199 4.779 -21.630 1.00 89.06 243 ASP A N 1
ATOM 1934 C CA . ASP A 1 243 ? -3.606 5.423 -22.889 1.00 89.06 243 ASP A CA 1
ATOM 1935 C C . ASP A 1 243 ? -3.736 6.951 -22.871 1.00 89.06 243 ASP A C 1
ATOM 1937 O O . ASP A 1 243 ? -4.223 7.557 -23.823 1.00 89.06 243 ASP A O 1
ATOM 1941 N N . ARG A 1 244 ? -3.217 7.614 -21.834 1.00 88.31 244 ARG A N 1
ATOM 1942 C CA . ARG A 1 244 ? -3.291 9.075 -21.723 1.00 88.31 244 ARG A CA 1
ATOM 1943 C C . ARG A 1 244 ? -2.277 9.812 -22.606 1.00 88.31 244 ARG A C 1
ATOM 1945 O O . ARG A 1 244 ? -2.544 10.927 -23.046 1.00 88.31 244 ARG A O 1
ATOM 1952 N N . TYR A 1 245 ? -1.090 9.242 -22.808 1.00 91.19 245 TYR A N 1
ATOM 1953 C CA . TYR A 1 245 ? -0.009 9.813 -23.625 1.00 91.19 245 TYR A CA 1
ATOM 1954 C C . TYR A 1 245 ? 0.954 8.711 -24.085 1.00 91.19 245 TYR A C 1
ATOM 1956 O O . TYR A 1 245 ? 1.112 7.717 -23.390 1.00 91.19 245 TYR A O 1
ATOM 1964 N N . GLY A 1 246 ? 1.658 8.882 -25.209 1.00 91.44 246 GLY A N 1
ATOM 1965 C CA . GLY A 1 246 ? 2.417 7.797 -25.867 1.00 91.44 246 GLY A CA 1
ATOM 1966 C C . GLY A 1 246 ? 3.531 7.100 -25.057 1.00 91.44 246 GLY A C 1
ATOM 1967 O O . GLY A 1 246 ? 4.049 6.080 -25.496 1.00 91.44 246 GLY A O 1
ATOM 1968 N N . GLY A 1 247 ? 3.897 7.616 -23.881 1.00 92.06 247 GLY A N 1
ATOM 1969 C CA . GLY A 1 247 ? 4.922 7.048 -22.997 1.00 92.06 247 GLY A CA 1
ATOM 1970 C C . GLY A 1 247 ? 4.401 6.572 -21.641 1.00 92.06 247 GLY A C 1
ATOM 1971 O O . GLY A 1 247 ? 5.211 6.357 -20.748 1.00 92.06 247 GLY A O 1
ATOM 1972 N N . TRP A 1 248 ? 3.084 6.453 -21.445 1.00 92.31 248 TRP A N 1
ATOM 1973 C CA . TRP A 1 248 ? 2.495 6.118 -20.140 1.00 92.31 248 TRP A CA 1
ATOM 1974 C C . TRP A 1 248 ? 3.019 4.793 -19.566 1.00 92.31 248 TRP A C 1
ATOM 1976 O O . TRP A 1 248 ? 3.247 4.680 -18.363 1.00 92.31 248 TRP A O 1
ATOM 1986 N N . TRP A 1 249 ? 3.258 3.815 -20.440 1.00 92.75 249 TRP A N 1
ATOM 1987 C CA . TRP A 1 249 ? 3.644 2.448 -20.093 1.00 92.75 249 TRP A CA 1
ATOM 1988 C C . TRP A 1 249 ? 5.020 2.357 -19.430 1.00 92.75 249 TRP A C 1
ATOM 1990 O O . TRP A 1 249 ? 5.329 1.361 -18.784 1.00 92.75 249 TRP A O 1
ATOM 2000 N N . THR A 1 250 ? 5.865 3.386 -19.559 1.00 94.00 250 THR A N 1
ATOM 2001 C CA . THR A 1 250 ? 7.196 3.368 -18.944 1.00 94.00 250 THR A CA 1
ATOM 2002 C C . THR A 1 250 ? 7.137 3.552 -17.428 1.00 94.00 250 THR A C 1
ATOM 2004 O O . THR A 1 250 ? 8.114 3.238 -16.754 1.00 94.00 250 THR A O 1
ATOM 2007 N N . TRP A 1 251 ? 6.011 4.022 -16.883 1.00 91.19 251 TRP A N 1
ATOM 2008 C CA . TRP A 1 251 ? 5.863 4.410 -15.477 1.00 91.19 251 TRP A CA 1
ATOM 2009 C C . TRP A 1 251 ? 4.978 3.472 -14.658 1.00 91.19 251 TRP A C 1
ATOM 2011 O O . TRP A 1 251 ? 4.608 3.812 -13.541 1.00 91.19 251 TRP A O 1
ATOM 2021 N N . ALA A 1 252 ? 4.624 2.310 -15.202 1.00 90.88 252 ALA A N 1
ATOM 2022 C CA . ALA A 1 252 ? 3.797 1.329 -14.516 1.00 90.88 252 ALA A CA 1
ATOM 2023 C C . ALA A 1 252 ? 4.150 -0.090 -14.964 1.00 90.88 252 ALA A C 1
ATOM 2025 O O . ALA A 1 252 ? 4.929 -0.293 -15.898 1.00 90.88 252 ALA A O 1
ATOM 2026 N N . TRP A 1 253 ? 3.529 -1.067 -14.312 1.00 91.94 253 TRP A N 1
ATOM 2027 C CA . TRP A 1 253 ? 3.489 -2.449 -14.775 1.00 91.94 253 TRP A CA 1
ATOM 2028 C C . TRP A 1 253 ? 2.126 -2.751 -15.401 1.00 91.94 253 TRP A C 1
ATOM 2030 O O . TRP A 1 253 ? 1.139 -2.048 -15.180 1.00 91.94 253 TRP A O 1
ATOM 2040 N N . ASP A 1 254 ? 2.076 -3.771 -16.244 1.00 93.12 254 ASP A N 1
ATOM 2041 C CA . ASP A 1 254 ? 0.835 -4.290 -16.800 1.00 93.12 254 ASP A CA 1
ATOM 2042 C C . ASP A 1 254 ? 0.126 -5.141 -15.753 1.00 93.12 254 ASP A C 1
ATOM 2044 O O . ASP A 1 254 ? 0.660 -6.137 -15.249 1.00 93.12 254 ASP A O 1
ATOM 2048 N N . TYR A 1 255 ? -1.109 -4.743 -15.453 1.00 94.62 255 TYR A N 1
ATOM 2049 C CA . TYR A 1 255 ? -1.961 -5.431 -14.500 1.00 94.62 255 TYR A CA 1
ATOM 2050 C C . TYR A 1 255 ? -2.140 -6.906 -14.836 1.00 94.62 255 TYR A C 1
ATOM 2052 O O . TYR A 1 255 ? -2.191 -7.729 -13.925 1.00 94.62 255 TYR A O 1
ATOM 2060 N N . LYS A 1 256 ? -2.139 -7.262 -16.127 1.00 93.75 256 LYS A N 1
ATOM 2061 C CA . LYS A 1 256 ? -2.193 -8.657 -16.578 1.00 93.75 256 LYS A CA 1
ATOM 2062 C C . LYS A 1 256 ? -1.195 -9.549 -15.830 1.00 93.75 256 LYS A C 1
ATOM 2064 O O . LYS A 1 256 ? -1.539 -10.669 -15.457 1.00 93.75 256 LYS A O 1
ATOM 2069 N N . TRP A 1 257 ? 0.025 -9.054 -15.623 1.00 95.44 257 TRP A N 1
ATOM 2070 C CA . TRP A 1 257 ? 1.099 -9.788 -14.953 1.00 95.44 257 TRP A CA 1
ATOM 2071 C C . TRP A 1 257 ? 1.100 -9.585 -13.441 1.00 95.44 257 TRP A C 1
ATOM 2073 O O . TRP A 1 257 ? 1.436 -10.511 -12.710 1.00 95.44 257 TRP A O 1
ATOM 2083 N N . MET A 1 258 ? 0.710 -8.399 -12.966 1.00 95.12 258 MET A N 1
ATOM 2084 C CA . MET A 1 258 ? 0.715 -8.061 -11.537 1.00 95.12 258 MET A CA 1
ATOM 2085 C C . MET A 1 258 ? -0.496 -8.600 -10.766 1.00 95.12 258 MET A C 1
ATOM 2087 O O . MET A 1 258 ? -0.441 -8.707 -9.541 1.00 95.12 258 MET A O 1
ATOM 2091 N N . ARG A 1 259 ? -1.570 -8.981 -11.464 1.00 94.81 259 ARG A N 1
ATOM 2092 C CA . ARG A 1 259 ? -2.814 -9.517 -10.897 1.00 94.81 259 ARG A CA 1
ATOM 2093 C C . ARG A 1 259 ? -2.623 -10.585 -9.804 1.00 94.81 259 ARG A C 1
ATOM 2095 O O . ARG A 1 259 ? -3.217 -10.413 -8.748 1.00 94.81 259 ARG A O 1
ATOM 2102 N N . PRO A 1 260 ? -1.808 -11.649 -9.977 1.00 94.75 260 PRO A N 1
ATOM 2103 C CA . PRO A 1 260 ? -1.659 -12.698 -8.963 1.00 94.75 260 PRO A CA 1
ATOM 2104 C C . PRO A 1 260 ? -0.812 -12.292 -7.744 1.00 94.75 260 PRO A C 1
ATOM 2106 O O . PRO A 1 260 ? -0.643 -13.090 -6.819 1.00 94.75 260 PRO A O 1
ATOM 2109 N N . ILE A 1 261 ? -0.213 -11.097 -7.738 1.00 96.38 261 ILE A N 1
ATOM 2110 C CA . ILE A 1 261 ? 0.715 -10.700 -6.676 1.00 96.38 261 ILE A CA 1
ATOM 2111 C C . ILE A 1 261 ? -0.041 -10.338 -5.397 1.00 96.38 261 ILE A C 1
ATOM 2113 O O . ILE A 1 261 ? 0.346 -10.794 -4.325 1.00 96.38 261 ILE A O 1
ATOM 2117 N N . SER A 1 262 ? -1.147 -9.600 -5.497 1.00 96.44 262 SER A N 1
ATOM 2118 C CA . SER A 1 262 ? -2.041 -9.311 -4.362 1.00 96.44 262 SER A CA 1
ATOM 2119 C C . SER A 1 262 ? -3.286 -10.191 -4.401 1.00 96.44 262 SER A C 1
ATOM 2121 O O . SER A 1 262 ? -3.653 -10.693 -5.457 1.00 96.44 262 SER A O 1
ATOM 2123 N N . ASP A 1 263 ? -3.961 -10.348 -3.260 1.00 97.31 263 ASP A N 1
ATOM 2124 C CA . ASP A 1 263 ? -5.228 -11.096 -3.203 1.00 97.31 263 ASP A CA 1
ATOM 2125 C C . ASP A 1 263 ? -6.374 -10.362 -3.935 1.00 97.31 263 ASP A C 1
ATOM 2127 O O . ASP A 1 263 ? -7.359 -10.976 -4.334 1.00 97.31 263 ASP A O 1
ATOM 2131 N N . ILE A 1 264 ? -6.239 -9.046 -4.123 1.00 96.56 264 ILE A N 1
ATOM 2132 C CA . ILE A 1 264 ? -7.194 -8.176 -4.815 1.00 96.56 264 ILE A CA 1
ATOM 2133 C C . ILE A 1 264 ? -6.442 -6.996 -5.459 1.00 96.56 264 ILE A C 1
ATOM 2135 O O . ILE A 1 264 ? -5.397 -6.590 -4.922 1.00 96.56 264 ILE A O 1
ATOM 2139 N N . PRO A 1 265 ? -6.929 -6.416 -6.577 1.00 95.75 265 PRO A N 1
ATOM 2140 C CA . PRO A 1 265 ? -6.333 -5.203 -7.116 1.00 95.75 265 PRO A CA 1
ATOM 2141 C C . PRO A 1 265 ? -6.257 -4.067 -6.096 1.00 95.75 265 PRO A C 1
ATOM 2143 O O . PRO A 1 265 ? -7.155 -3.846 -5.277 1.00 95.75 265 PRO A O 1
ATOM 2146 N N . ASN A 1 266 ? -5.166 -3.314 -6.191 1.00 94.25 266 ASN A N 1
ATOM 2147 C CA . ASN A 1 266 ? -4.944 -2.114 -5.405 1.00 94.25 266 ASN A CA 1
ATOM 2148 C C . ASN A 1 266 ? -4.196 -1.064 -6.229 1.00 94.25 266 ASN A C 1
ATOM 2150 O O . ASN A 1 266 ? -3.195 -1.369 -6.877 1.00 94.25 266 ASN A O 1
ATOM 2154 N N . THR A 1 267 ? -4.697 0.165 -6.187 1.00 92.25 267 THR A N 1
ATOM 2155 C CA . THR A 1 267 ? -4.162 1.314 -6.925 1.00 92.25 267 THR A CA 1
ATOM 2156 C C . THR A 1 267 ? -3.632 2.373 -5.967 1.00 92.25 267 THR A C 1
ATOM 2158 O O . THR A 1 267 ? -4.160 2.523 -4.860 1.00 92.25 267 THR A O 1
ATOM 2161 N N . SER A 1 268 ? -2.610 3.123 -6.388 1.00 90.56 268 SER A N 1
ATOM 2162 C CA . SER A 1 268 ? -2.034 4.219 -5.606 1.00 90.56 268 SER A CA 1
ATOM 2163 C C . SER A 1 268 ? -2.304 5.584 -6.248 1.00 90.56 268 SER A C 1
ATOM 2165 O O . SER A 1 268 ? -1.671 5.981 -7.221 1.00 90.56 268 SER A O 1
ATOM 2167 N N . ILE A 1 269 ? -3.274 6.331 -5.711 1.00 91.38 269 ILE A N 1
ATOM 2168 C CA . ILE A 1 269 ? -3.623 7.670 -6.219 1.00 91.38 269 ILE A CA 1
ATOM 2169 C C . ILE A 1 269 ? -3.686 8.640 -5.047 1.00 91.38 269 ILE A C 1
ATOM 2171 O O . ILE A 1 269 ? -4.545 8.531 -4.168 1.00 91.38 269 ILE A O 1
ATOM 2175 N N . TYR A 1 270 ? -2.781 9.620 -5.049 1.00 93.56 270 TYR A N 1
ATOM 2176 C CA . TYR A 1 270 ? -2.636 10.588 -3.962 1.00 93.56 270 TYR A CA 1
ATOM 2177 C C . TYR A 1 270 ? -2.826 12.016 -4.447 1.00 93.56 270 TYR A C 1
ATOM 2179 O O . TYR A 1 270 ? -2.414 12.358 -5.554 1.00 93.56 270 TYR A O 1
ATOM 2187 N N . PHE A 1 271 ? -3.407 12.878 -3.619 1.00 95.94 271 PHE A N 1
ATOM 2188 C CA . PHE A 1 271 ? -3.713 14.250 -4.015 1.00 95.94 271 PHE A CA 1
ATOM 2189 C C . PHE A 1 271 ? -2.490 15.020 -4.529 1.00 95.94 271 PHE A C 1
ATOM 2191 O O . PHE A 1 271 ? -1.461 15.124 -3.858 1.00 95.94 271 PHE A O 1
ATOM 2198 N N . ALA A 1 272 ? -2.617 15.585 -5.734 1.00 93.00 272 ALA A N 1
ATOM 2199 C CA . ALA A 1 272 ? -1.581 16.359 -6.415 1.00 93.00 272 ALA A CA 1
ATOM 2200 C C . ALA A 1 272 ? -0.241 15.608 -6.565 1.00 93.00 272 ALA A C 1
ATOM 2202 O O . ALA A 1 272 ? 0.828 16.219 -6.554 1.00 93.00 272 ALA A O 1
ATOM 2203 N N . HIS A 1 273 ? -0.272 14.277 -6.659 1.00 90.38 273 HIS A N 1
ATOM 2204 C CA . HIS A 1 273 ? 0.889 13.433 -6.940 1.00 90.38 273 HIS A CA 1
ATOM 2205 C C . HIS A 1 273 ? 0.745 12.850 -8.347 1.00 90.38 273 HIS A C 1
ATOM 2207 O O . HIS A 1 273 ? -0.060 11.952 -8.573 1.00 90.38 273 HIS A O 1
ATOM 2213 N N . PHE A 1 274 ? 1.461 13.434 -9.315 1.00 89.50 274 PHE A N 1
ATOM 2214 C CA . PHE A 1 274 ? 1.332 13.115 -10.748 1.00 89.50 274 PHE A CA 1
ATOM 2215 C C . PHE A 1 274 ? -0.099 13.285 -11.314 1.00 89.50 274 PHE A C 1
ATOM 2217 O O . PHE A 1 274 ? -0.459 12.723 -12.351 1.00 89.50 274 PHE A O 1
ATOM 2224 N N . ASN A 1 275 ? -0.927 14.107 -10.661 1.00 93.31 275 ASN A N 1
ATOM 2225 C CA . ASN A 1 275 ? -2.303 14.424 -11.051 1.00 93.31 275 ASN A CA 1
ATOM 2226 C C . ASN A 1 275 ? -2.650 15.895 -10.793 1.00 93.31 275 ASN A C 1
ATOM 2228 O O . ASN A 1 275 ? -1.904 16.603 -10.117 1.00 93.31 275 ASN A O 1
ATOM 2232 N N . SER A 1 276 ? -3.777 16.355 -11.341 1.00 94.25 276 SER A N 1
ATOM 2233 C CA . SER A 1 276 ? -4.263 17.732 -11.171 1.00 94.25 276 SER A CA 1
ATOM 2234 C C . SER A 1 276 ? -5.103 17.938 -9.901 1.00 94.25 276 SER A C 1
ATOM 2236 O O . SER A 1 276 ? -5.768 18.961 -9.757 1.00 94.25 276 SER A O 1
ATOM 2238 N N . GLY A 1 277 ? -5.084 16.986 -8.964 1.00 95.25 277 GLY A N 1
ATOM 2239 C CA . GLY A 1 277 ? -5.884 17.019 -7.744 1.00 95.25 277 GLY A CA 1
ATOM 2240 C C . GLY A 1 277 ? -7.332 16.610 -8.002 1.00 95.25 277 GLY A C 1
ATOM 2241 O O . GLY A 1 277 ? -7.594 15.593 -8.638 1.00 95.25 277 GLY A O 1
ATOM 2242 N N . TRP A 1 278 ? -8.284 17.393 -7.494 1.00 95.44 278 TRP A N 1
ATOM 2243 C CA . TRP A 1 278 ? -9.712 17.053 -7.544 1.00 95.44 278 TRP A CA 1
ATOM 2244 C C . TRP A 1 278 ? -10.382 17.301 -8.899 1.00 95.44 278 TRP A C 1
ATOM 2246 O O . TRP A 1 278 ? -11.435 16.734 -9.162 1.00 95.44 278 TRP A O 1
ATOM 2256 N N . THR A 1 279 ? -9.820 18.183 -9.727 1.00 92.44 279 THR A N 1
ATOM 2257 C CA . THR A 1 279 ? -10.395 18.593 -11.019 1.00 92.44 279 THR A CA 1
ATOM 2258 C C . THR A 1 279 ? -9.291 18.838 -12.045 1.00 92.44 279 THR A C 1
ATOM 2260 O O . THR A 1 279 ? -8.161 19.151 -11.672 1.00 92.44 279 THR A O 1
ATOM 2263 N N . GLY A 1 280 ? -9.610 18.748 -13.336 1.00 91.06 280 GLY A N 1
ATOM 2264 C CA . GLY A 1 280 ? -8.690 19.043 -14.441 1.00 91.06 280 GLY A CA 1
ATOM 2265 C C . GLY A 1 280 ? -8.500 17.851 -15.375 1.00 91.06 280 GLY A C 1
ATOM 2266 O O . GLY A 1 280 ? -9.193 16.851 -15.268 1.00 91.06 280 GLY A O 1
ATOM 2267 N N . ASN A 1 281 ? -7.540 17.946 -16.296 1.00 87.44 281 ASN A N 1
ATOM 2268 C CA . ASN A 1 281 ? -7.382 16.972 -17.391 1.00 87.44 281 ASN A CA 1
ATOM 2269 C C . ASN A 1 281 ? -6.841 15.594 -16.953 1.00 87.44 281 ASN A C 1
ATOM 2271 O O . ASN A 1 281 ? -6.585 14.735 -17.794 1.00 87.44 281 ASN A O 1
ATOM 2275 N N . ASN A 1 282 ? -6.546 15.422 -15.665 1.00 90.75 282 ASN A N 1
ATOM 2276 C CA . ASN A 1 282 ? -6.032 14.197 -15.053 1.00 90.75 282 ASN A CA 1
ATOM 2277 C C . ASN A 1 282 ? -6.205 14.305 -13.545 1.00 90.75 282 ASN A C 1
ATOM 2279 O O . ASN A 1 282 ? -5.230 14.275 -12.790 1.00 90.75 282 ASN A O 1
ATOM 2283 N N . ASP A 1 283 ? -7.440 14.551 -13.133 1.00 95.06 283 ASP A N 1
ATOM 2284 C CA . ASP A 1 283 ? -7.809 14.521 -11.730 1.00 95.06 283 ASP A CA 1
ATOM 2285 C C . ASP A 1 283 ? -7.746 13.087 -11.173 1.00 95.06 283 ASP A C 1
ATOM 2287 O O . ASP A 1 283 ? -7.615 12.101 -11.907 1.00 95.06 283 ASP A O 1
ATOM 2291 N N . MET A 1 284 ? -7.819 12.976 -9.850 1.00 95.69 284 MET A N 1
ATOM 2292 C CA . MET A 1 284 ? -7.736 11.693 -9.154 1.00 95.69 284 MET A CA 1
ATOM 2293 C C . MET A 1 284 ? -8.864 10.725 -9.527 1.00 95.69 284 MET A C 1
ATOM 2295 O O . MET A 1 284 ? -8.619 9.521 -9.581 1.00 95.69 284 MET A O 1
ATOM 2299 N N . LEU A 1 285 ? -10.085 11.209 -9.785 1.00 95.50 285 LEU A N 1
ATOM 2300 C CA . LEU A 1 285 ? -11.202 10.334 -10.144 1.00 95.50 285 LEU A CA 1
ATOM 2301 C C . LEU A 1 285 ? -11.008 9.764 -11.550 1.00 95.50 285 LEU A C 1
ATOM 2303 O O . LEU A 1 285 ? -11.200 8.567 -11.747 1.00 95.50 285 LEU A O 1
ATOM 2307 N N . THR A 1 286 ? -10.550 10.585 -12.495 1.00 94.88 286 THR A N 1
ATOM 2308 C CA . THR A 1 286 ? -10.164 10.132 -13.837 1.00 94.88 286 THR A CA 1
ATOM 2309 C C . THR A 1 286 ? -9.126 9.007 -13.759 1.00 94.88 286 THR A C 1
ATOM 2311 O O . THR A 1 286 ? -9.288 7.977 -14.413 1.00 94.88 286 THR A O 1
ATOM 2314 N N . GLN A 1 287 ? -8.100 9.146 -12.913 1.00 94.12 287 GLN A N 1
ATOM 2315 C CA . GLN A 1 287 ? -7.105 8.087 -12.696 1.00 94.12 287 GLN A CA 1
ATOM 2316 C C . GLN A 1 287 ? -7.705 6.820 -12.091 1.00 94.12 287 GLN A C 1
ATOM 2318 O O . GLN A 1 287 ? -7.455 5.725 -12.593 1.00 94.12 287 GLN A O 1
ATOM 2323 N N . ALA A 1 288 ? -8.524 6.970 -11.048 1.00 94.75 288 ALA A N 1
ATOM 2324 C CA . ALA A 1 288 ? -9.145 5.843 -10.363 1.00 94.75 288 ALA A CA 1
ATOM 2325 C C . ALA A 1 288 ? -10.022 5.029 -11.320 1.00 94.75 288 ALA A C 1
ATOM 2327 O O . ALA A 1 288 ? -9.883 3.809 -11.402 1.00 94.75 288 ALA A O 1
ATOM 2328 N N . LEU A 1 289 ? -10.870 5.699 -12.105 1.00 94.56 289 LEU A N 1
ATOM 2329 C CA . LEU A 1 289 ? -11.747 5.044 -13.077 1.00 94.56 289 LEU A CA 1
ATOM 2330 C C . LEU A 1 289 ? -10.967 4.413 -14.236 1.00 94.56 289 LEU A C 1
ATOM 2332 O O . LEU A 1 289 ? -11.375 3.369 -14.754 1.00 94.56 289 LEU A O 1
ATOM 2336 N N . ASN A 1 290 ? -9.825 4.991 -14.618 1.00 93.69 290 ASN A N 1
ATOM 2337 C CA . ASN A 1 290 ? -8.958 4.390 -15.624 1.00 93.69 290 ASN A CA 1
ATOM 2338 C C . ASN A 1 290 ? -8.368 3.056 -15.136 1.00 93.69 290 ASN A C 1
ATOM 2340 O O . ASN A 1 290 ? -8.389 2.067 -15.877 1.00 93.69 290 ASN A O 1
ATOM 2344 N N . SER A 1 291 ? -7.912 2.995 -13.880 1.00 93.69 291 SER A N 1
ATOM 2345 C CA . SER A 1 291 ? -7.462 1.747 -13.249 1.00 93.69 291 SER A CA 1
ATOM 2346 C C . SER A 1 291 ? -8.595 0.725 -13.137 1.00 93.69 291 SER A C 1
ATOM 2348 O O . SER A 1 291 ? -8.450 -0.395 -13.626 1.00 93.69 291 SER A O 1
ATOM 2350 N N . VAL A 1 292 ? -9.751 1.135 -12.596 1.00 94.81 292 VAL A N 1
ATOM 2351 C CA . VAL A 1 292 ? -10.937 0.271 -12.433 1.00 94.81 292 VAL A CA 1
ATOM 2352 C C . VAL A 1 292 ? -11.362 -0.348 -13.764 1.00 94.81 292 VAL A C 1
ATOM 2354 O O . VAL A 1 292 ? -11.658 -1.536 -13.824 1.00 94.81 292 VAL A O 1
ATOM 2357 N N . THR A 1 293 ? -11.331 0.418 -14.858 1.00 93.62 293 THR A N 1
ATOM 2358 C CA . THR A 1 293 ? -11.706 -0.094 -16.185 1.00 93.62 293 THR A CA 1
ATOM 2359 C C . THR A 1 293 ? -10.854 -1.296 -16.603 1.00 93.62 293 THR A C 1
ATOM 2361 O O . THR A 1 293 ? -11.387 -2.259 -17.146 1.00 93.62 293 THR A O 1
ATOM 2364 N N . GLN A 1 294 ? -9.547 -1.286 -16.331 1.00 93.00 294 GLN A N 1
ATOM 2365 C CA . GLN A 1 294 ? -8.688 -2.432 -16.648 1.00 93.00 294 GLN A CA 1
ATOM 2366 C C . GLN A 1 294 ? -8.835 -3.561 -15.633 1.00 93.00 294 GLN A C 1
ATOM 2368 O O . GLN A 1 294 ? -8.807 -4.711 -16.047 1.00 93.00 294 GLN A O 1
ATOM 2373 N N . HIS A 1 295 ? -9.073 -3.287 -14.347 1.00 94.56 295 HIS A N 1
ATOM 2374 C CA . HIS A 1 295 ? -9.432 -4.347 -13.389 1.00 94.56 295 HIS A CA 1
ATOM 2375 C C . HIS A 1 295 ? -10.671 -5.125 -13.861 1.00 94.56 295 HIS A C 1
ATOM 2377 O O . HIS A 1 295 ? -10.646 -6.354 -13.951 1.00 94.56 295 HIS A O 1
ATOM 2383 N N . LEU A 1 296 ? -11.704 -4.407 -14.313 1.00 95.06 296 LEU A N 1
ATOM 2384 C CA . LEU A 1 296 ? -12.927 -4.997 -14.862 1.00 95.06 296 LEU A CA 1
ATOM 2385 C C . LEU A 1 296 ? -12.687 -5.814 -16.140 1.00 95.06 296 LEU A C 1
ATOM 2387 O O . LEU A 1 296 ? -13.339 -6.840 -16.324 1.00 95.06 296 LEU A O 1
ATOM 2391 N N . GLN A 1 297 ? -11.730 -5.430 -16.995 1.00 94.38 297 GLN A N 1
ATOM 2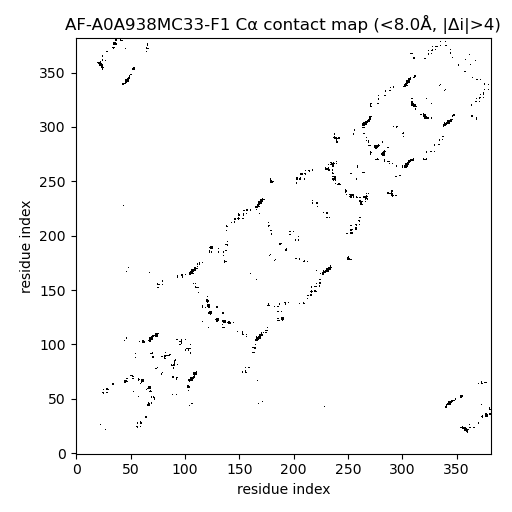392 C CA . GLN A 1 297 ? -11.348 -6.226 -18.175 1.00 94.38 297 GLN A CA 1
ATOM 2393 C C . GLN A 1 297 ? -10.818 -7.622 -17.807 1.00 94.38 297 GLN A C 1
ATOM 2395 O O . GLN A 1 297 ? -10.940 -8.546 -18.610 1.00 94.38 297 GLN A O 1
ATOM 2400 N N . PHE A 1 298 ? -10.265 -7.791 -16.602 1.00 94.50 298 PHE A N 1
ATOM 2401 C CA . PHE A 1 298 ? -9.800 -9.081 -16.081 1.00 94.50 298 PHE A CA 1
ATOM 2402 C C . PHE A 1 298 ? -10.803 -9.758 -15.130 1.00 94.50 298 PHE A C 1
ATOM 2404 O O . PHE A 1 298 ? -10.506 -10.819 -14.578 1.00 94.50 298 PHE A O 1
ATOM 2411 N N . GLY A 1 299 ? -12.008 -9.193 -14.987 1.00 95.31 299 GLY A N 1
ATOM 2412 C CA . GLY A 1 299 ? -13.071 -9.721 -14.129 1.00 95.31 299 GLY A CA 1
ATOM 2413 C C . GLY A 1 299 ? -12.918 -9.374 -12.646 1.00 95.31 299 GLY A C 1
ATOM 2414 O O . GLY A 1 299 ? -13.640 -9.928 -11.820 1.00 95.31 299 GLY A O 1
ATOM 2415 N N . ASP A 1 300 ? -12.011 -8.460 -12.298 1.00 96.12 300 ASP A N 1
ATOM 2416 C CA . ASP A 1 300 ? -11.761 -8.064 -10.915 1.00 96.12 300 ASP A CA 1
ATOM 2417 C C . ASP A 1 300 ? -12.584 -6.811 -10.582 1.00 96.12 300 ASP A C 1
ATOM 2419 O O . ASP A 1 300 ? -12.205 -5.682 -10.885 1.00 96.12 300 ASP A O 1
ATOM 2423 N N . ALA A 1 301 ? -13.763 -7.020 -9.992 1.00 95.44 301 ALA A N 1
ATOM 2424 C CA . ALA A 1 301 ? -14.726 -5.946 -9.728 1.00 95.44 301 ALA A CA 1
ATOM 2425 C C . ALA A 1 301 ? -14.482 -5.178 -8.422 1.00 95.44 301 ALA A C 1
ATOM 2427 O O . ALA A 1 301 ? -15.055 -4.109 -8.227 1.00 95.44 301 ALA A O 1
ATOM 2428 N N . LEU A 1 302 ? -13.679 -5.733 -7.514 1.00 96.88 302 LEU A N 1
ATOM 2429 C CA . LEU A 1 302 ? -13.451 -5.177 -6.185 1.00 96.88 302 LEU A CA 1
ATOM 2430 C C . LEU A 1 302 ? -11.991 -4.756 -6.025 1.00 96.88 302 LEU A C 1
ATOM 2432 O O . LEU A 1 302 ? -11.107 -5.409 -6.570 1.00 96.88 302 LEU A O 1
ATOM 2436 N N . SER A 1 303 ? -11.729 -3.701 -5.251 1.00 97.06 303 SER A N 1
ATOM 2437 C CA . SER A 1 303 ? -10.365 -3.209 -4.995 1.00 97.06 303 SER A CA 1
ATOM 2438 C C . SER A 1 303 ? -10.148 -2.740 -3.555 1.00 97.06 303 SER A C 1
ATOM 2440 O O . SER A 1 303 ? -11.090 -2.367 -2.851 1.00 97.06 303 SER A O 1
ATOM 2442 N N . TYR A 1 304 ? -8.888 -2.733 -3.118 1.00 97.50 304 TYR A N 1
ATOM 2443 C CA . TYR A 1 304 ? -8.473 -2.205 -1.816 1.00 97.50 304 TYR A CA 1
ATOM 2444 C C . TYR A 1 304 ? -7.311 -1.227 -2.011 1.00 97.50 304 TYR A C 1
ATOM 2446 O O . TYR A 1 304 ? -6.178 -1.647 -2.202 1.00 97.50 304 TYR A O 1
ATOM 2454 N N . ASN A 1 305 ? -7.567 0.082 -2.005 1.00 96.19 305 ASN A N 1
ATOM 2455 C CA . ASN A 1 305 ? -6.638 1.054 -2.602 1.00 96.19 305 ASN A CA 1
ATOM 2456 C C . ASN A 1 305 ? -5.782 1.821 -1.587 1.00 96.19 305 ASN A C 1
ATOM 2458 O O . ASN A 1 305 ? -6.140 1.949 -0.418 1.00 96.19 305 ASN A O 1
ATOM 2462 N N . TRP A 1 306 ? -4.663 2.376 -2.050 1.00 94.56 306 TRP A N 1
ATOM 2463 C CA . TRP A 1 306 ? -3.784 3.245 -1.267 1.00 94.56 306 TRP A CA 1
ATOM 2464 C C . TRP A 1 306 ? -4.216 4.694 -1.464 1.00 94.56 306 TRP A C 1
ATOM 2466 O O . TRP A 1 306 ? -4.240 5.205 -2.586 1.00 94.56 306 TRP A O 1
ATOM 2476 N N . LEU A 1 307 ? -4.586 5.351 -0.368 1.00 95.06 307 LEU A N 1
ATOM 2477 C CA . LEU A 1 307 ? -5.326 6.605 -0.399 1.00 95.06 307 LEU A CA 1
ATOM 2478 C C . LEU A 1 307 ? -4.614 7.671 0.424 1.00 95.06 307 LEU A C 1
ATOM 2480 O O . LEU A 1 307 ? -4.174 7.422 1.549 1.00 95.06 307 LEU A O 1
ATOM 2484 N N . ASN A 1 308 ? -4.538 8.878 -0.128 1.00 94.94 308 ASN A N 1
ATOM 2485 C CA . ASN A 1 308 ? -4.012 10.032 0.581 1.00 94.94 308 ASN A CA 1
ATOM 2486 C C . ASN A 1 308 ? -4.592 11.334 -0.004 1.00 94.94 308 ASN A C 1
ATOM 2488 O O . ASN A 1 308 ? -4.544 11.573 -1.215 1.00 94.94 308 ASN A O 1
ATOM 2492 N N . ALA A 1 309 ? -5.125 12.186 0.871 1.00 96.31 309 ALA A N 1
ATOM 2493 C CA . ALA A 1 309 ? -5.745 13.467 0.516 1.00 96.31 309 ALA A CA 1
ATOM 2494 C C . ALA A 1 309 ? -4.751 14.642 0.483 1.00 96.31 309 ALA A C 1
ATOM 2496 O O . ALA A 1 309 ? -5.149 15.797 0.364 1.00 96.31 309 ALA A O 1
ATOM 2497 N N . GLY A 1 310 ? -3.464 14.368 0.651 1.00 94.19 310 GLY A N 1
ATOM 2498 C CA . GLY A 1 310 ? -2.385 15.336 0.777 1.00 94.19 310 GLY A CA 1
ATOM 2499 C C . GLY A 1 310 ? -1.449 15.008 1.940 1.00 94.19 310 GLY A C 1
ATOM 2500 O O . GLY A 1 310 ? -1.818 14.333 2.907 1.00 94.19 310 GLY A O 1
ATOM 2501 N N . TRP A 1 311 ? -0.215 15.492 1.825 1.00 92.62 311 TRP A N 1
ATOM 2502 C CA . TRP A 1 311 ? 0.815 15.440 2.860 1.00 92.62 311 TRP A CA 1
ATOM 2503 C C . TRP A 1 311 ? 1.828 16.553 2.640 1.00 92.62 311 TRP A C 1
ATOM 2505 O O . TRP A 1 311 ? 1.958 17.070 1.527 1.00 92.62 311 TRP A O 1
ATOM 2515 N N . THR A 1 312 ? 2.569 16.889 3.695 1.00 89.69 312 THR A N 1
ATOM 2516 C CA . THR A 1 312 ? 3.610 17.916 3.651 1.00 89.69 312 THR A CA 1
ATOM 2517 C C . THR A 1 312 ? 4.616 17.640 2.536 1.00 89.69 312 THR A C 1
ATOM 2519 O O . THR A 1 312 ? 5.289 16.608 2.531 1.00 89.69 312 THR A O 1
ATOM 2522 N N . ARG A 1 313 ? 4.749 18.596 1.612 1.00 87.56 313 ARG A N 1
ATOM 2523 C CA . ARG A 1 313 ? 5.720 18.566 0.514 1.00 87.56 313 ARG A CA 1
ATOM 2524 C C . ARG A 1 313 ? 6.339 19.944 0.355 1.00 87.56 313 ARG A C 1
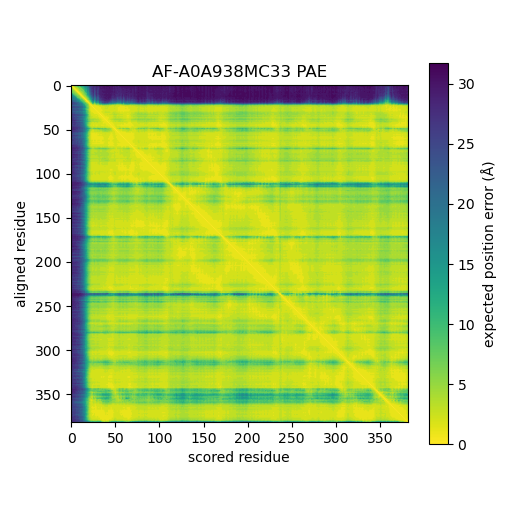ATOM 2526 O O . ARG A 1 313 ? 5.626 20.907 0.094 1.00 87.56 313 ARG A O 1
ATOM 2533 N N . GLU A 1 314 ? 7.662 20.012 0.471 1.00 83.69 314 GLU A N 1
ATOM 2534 C CA . GLU A 1 314 ? 8.431 21.265 0.495 1.00 83.69 314 GLU A CA 1
ATOM 2535 C C . GLU A 1 314 ? 8.059 22.215 -0.653 1.00 83.69 314 GLU A C 1
ATOM 2537 O O . GLU A 1 314 ? 7.782 23.386 -0.429 1.00 83.69 314 GLU A O 1
ATOM 2542 N N . LYS A 1 315 ? 7.957 21.688 -1.878 1.00 87.81 315 LYS A N 1
ATOM 2543 C CA . LYS A 1 315 ? 7.670 22.491 -3.077 1.00 87.81 315 LYS A CA 1
ATOM 2544 C C . LYS A 1 315 ? 6.227 22.987 -3.190 1.00 87.81 315 LYS A C 1
ATOM 2546 O O . LYS A 1 315 ? 5.967 23.859 -4.010 1.00 87.81 315 LYS A O 1
ATOM 2551 N N . LEU A 1 316 ? 5.292 22.396 -2.450 1.00 87.25 316 LEU A N 1
ATOM 2552 C CA . LEU A 1 316 ? 3.861 22.678 -2.589 1.00 87.25 316 LEU A CA 1
ATOM 2553 C C . LEU A 1 316 ? 3.287 23.453 -1.399 1.00 87.25 316 LEU A C 1
ATOM 2555 O O . LEU A 1 316 ? 2.240 24.075 -1.553 1.00 87.25 316 LEU A O 1
ATOM 2559 N N . GLY A 1 317 ? 3.950 23.436 -0.237 1.00 89.00 317 GLY A N 1
ATOM 2560 C CA . GLY A 1 317 ? 3.454 24.112 0.965 1.00 89.00 317 GLY A CA 1
ATOM 2561 C C . GLY A 1 317 ? 2.010 23.708 1.278 1.00 89.00 317 GLY A C 1
ATOM 2562 O O . GLY A 1 317 ? 1.677 22.523 1.248 1.00 89.00 317 GLY A O 1
ATOM 2563 N N . ASP A 1 318 ? 1.140 24.690 1.505 1.00 89.88 318 ASP A N 1
ATOM 2564 C CA . ASP A 1 318 ? -0.275 24.456 1.823 1.00 89.88 318 ASP A CA 1
ATOM 2565 C C . ASP A 1 318 ? -1.067 23.840 0.659 1.00 89.88 318 ASP A C 1
ATOM 2567 O O . ASP A 1 318 ? -2.002 23.071 0.879 1.00 89.88 318 ASP A O 1
ATOM 2571 N N . ALA A 1 319 ? -0.651 24.076 -0.593 1.00 91.81 319 ALA A N 1
ATOM 2572 C CA . ALA A 1 319 ? -1.270 23.452 -1.766 1.00 91.81 319 ALA A CA 1
ATOM 2573 C C . ALA A 1 319 ? -1.025 21.932 -1.828 1.00 91.81 319 ALA A C 1
ATOM 2575 O O . ALA A 1 319 ? -1.609 21.236 -2.661 1.00 91.81 319 ALA A O 1
ATOM 2576 N N . ALA A 1 320 ? -0.170 21.398 -0.949 1.00 92.25 320 ALA A N 1
ATOM 2577 C CA . ALA A 1 320 ? 0.043 19.967 -0.813 1.00 92.25 320 ALA A CA 1
ATOM 2578 C C . ALA A 1 320 ? -1.142 19.239 -0.153 1.00 92.25 320 ALA A C 1
ATOM 2580 O O . ALA A 1 320 ? -1.196 18.007 -0.254 1.00 92.25 320 ALA A O 1
ATOM 2581 N N . PHE A 1 321 ? -2.054 19.975 0.496 1.00 94.75 321 PHE A N 1
ATOM 2582 C CA . PHE A 1 321 ? -3.208 19.460 1.230 1.00 94.75 321 PHE A CA 1
ATOM 2583 C C . PHE A 1 321 ? -4.505 19.690 0.451 1.00 94.75 321 PHE A C 1
ATOM 2585 O O . PHE A 1 321 ? -4.893 20.818 0.154 1.00 94.75 321 PHE A O 1
ATOM 2592 N N . GLY A 1 322 ? -5.193 18.604 0.116 1.00 95.56 322 GLY A N 1
ATOM 2593 C CA . GLY A 1 322 ? -6.480 18.663 -0.556 1.00 95.56 322 GLY A CA 1
ATOM 2594 C C . GLY A 1 322 ? -7.628 18.882 0.425 1.00 95.56 322 GLY A C 1
ATOM 2595 O O . GLY A 1 322 ? -7.605 18.391 1.553 1.00 95.56 322 GLY A O 1
ATOM 2596 N N . ASP A 1 323 ? -8.666 19.583 -0.033 1.00 96.81 323 ASP A N 1
ATOM 2597 C CA . ASP A 1 323 ? -9.923 19.736 0.703 1.00 96.81 323 ASP A CA 1
ATOM 2598 C C . ASP A 1 323 ? -10.557 18.377 1.075 1.00 96.81 323 ASP A C 1
ATOM 2600 O O . ASP A 1 323 ? -10.804 17.526 0.214 1.00 96.81 323 ASP A O 1
ATOM 2604 N N . LEU A 1 324 ? -10.847 18.181 2.365 1.00 97.12 324 LEU A N 1
ATOM 2605 C CA . LEU A 1 324 ? -11.362 16.911 2.892 1.00 97.12 324 LEU A CA 1
ATOM 2606 C C . LEU A 1 324 ? -12.823 16.641 2.497 1.00 97.12 324 LEU A C 1
ATOM 2608 O O . LEU A 1 324 ? -13.243 15.480 2.438 1.00 97.12 324 LEU A O 1
ATOM 2612 N N . THR A 1 325 ? -13.594 17.682 2.168 1.00 97.44 325 THR A N 1
ATOM 2613 C CA . THR A 1 325 ? -14.963 17.517 1.655 1.00 97.44 325 THR A CA 1
ATOM 2614 C C . THR A 1 325 ? -14.932 16.911 0.253 1.00 97.44 325 THR A C 1
ATOM 2616 O O . THR A 1 325 ? -15.624 15.927 -0.023 1.00 97.44 325 THR A O 1
ATOM 2619 N N . ARG A 1 326 ? -14.061 17.424 -0.621 1.00 97.81 326 ARG A N 1
ATOM 2620 C CA . ARG A 1 326 ? -13.802 16.850 -1.948 1.00 97.81 326 ARG A CA 1
ATOM 2621 C C . ARG A 1 326 ? -13.207 15.453 -1.856 1.00 97.81 326 ARG A C 1
ATOM 2623 O O . ARG A 1 326 ? -13.658 14.576 -2.588 1.00 97.81 326 ARG A O 1
ATOM 2630 N N . TYR A 1 327 ? -12.285 15.214 -0.921 1.00 98.00 327 TYR A N 1
ATOM 2631 C CA . TYR A 1 327 ? -11.768 13.867 -0.671 1.00 98.00 327 TYR A CA 1
ATOM 2632 C C . TYR A 1 327 ? -12.884 12.886 -0.289 1.00 98.00 327 TYR A C 1
ATOM 2634 O O . TYR A 1 327 ? -12.960 11.795 -0.845 1.00 98.00 327 TYR A O 1
ATOM 2642 N N . THR A 1 328 ? -13.814 13.290 0.580 1.00 98.38 328 THR A N 1
ATOM 2643 C CA . THR A 1 328 ? -14.990 12.478 0.935 1.00 98.38 328 THR A CA 1
ATOM 2644 C C . THR A 1 328 ? -15.852 12.158 -0.292 1.00 98.38 328 THR A C 1
ATOM 2646 O O . THR A 1 328 ? -16.301 11.023 -0.455 1.00 98.38 328 THR A O 1
ATOM 2649 N N . GLY A 1 329 ? -16.073 13.134 -1.180 1.00 98.25 329 GLY A N 1
ATOM 2650 C CA . GLY A 1 329 ? -16.773 12.923 -2.453 1.00 98.25 329 GLY A CA 1
ATOM 2651 C C . GLY A 1 329 ? -16.045 11.943 -3.379 1.00 98.25 329 GLY A C 1
ATOM 2652 O O . GLY A 1 329 ? -16.662 11.011 -3.894 1.00 98.25 329 GLY A O 1
ATOM 2653 N N . TYR A 1 330 ? -14.728 12.104 -3.525 1.00 97.94 330 TYR A N 1
ATOM 2654 C CA . TYR A 1 330 ? -13.864 11.192 -4.278 1.00 97.94 330 TYR A CA 1
ATOM 2655 C C . TYR A 1 330 ? -13.941 9.760 -3.737 1.00 97.94 330 TYR A C 1
ATOM 2657 O O . TYR A 1 330 ? -14.184 8.831 -4.505 1.00 97.94 330 TYR A O 1
ATOM 2665 N N . LEU A 1 331 ? -13.823 9.578 -2.418 1.00 98.50 331 LEU A N 1
ATOM 2666 C CA . LEU A 1 331 ? -13.931 8.268 -1.779 1.00 98.50 331 LEU A CA 1
ATOM 2667 C C . LEU A 1 331 ? -15.274 7.604 -2.085 1.00 98.50 331 LEU A C 1
ATOM 2669 O O . LEU A 1 331 ? -15.292 6.440 -2.468 1.00 98.50 331 LEU A O 1
ATOM 2673 N N . LYS A 1 332 ? -16.394 8.331 -1.981 1.00 98.56 332 LYS A N 1
ATOM 2674 C CA . LYS A 1 332 ? -17.722 7.784 -2.318 1.00 98.56 332 LYS A CA 1
ATOM 2675 C C . LYS A 1 332 ? -17.797 7.320 -3.772 1.00 98.56 332 LYS A C 1
ATOM 2677 O O . LYS A 1 332 ? -18.354 6.258 -4.038 1.00 98.56 332 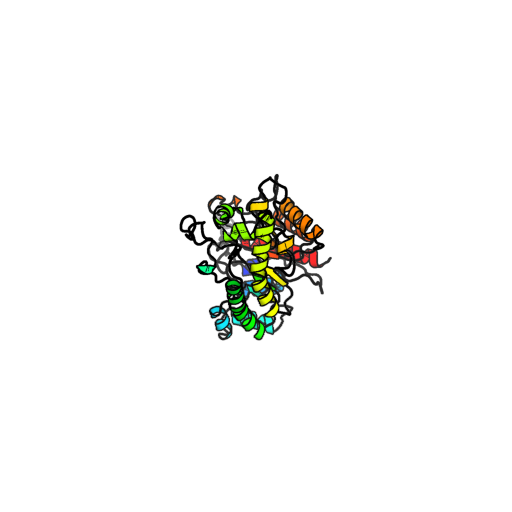LYS A O 1
ATOM 2682 N N . CYS A 1 333 ? -17.217 8.082 -4.699 1.00 98.19 333 CYS A N 1
ATOM 2683 C CA . CYS A 1 333 ? -17.137 7.675 -6.102 1.00 98.19 333 CYS A CA 1
ATOM 2684 C C . CYS A 1 333 ? -16.296 6.400 -6.257 1.00 98.19 333 CYS A C 1
ATOM 2686 O O . CYS A 1 333 ? -16.706 5.483 -6.961 1.00 98.19 333 CYS A O 1
ATOM 2688 N N . PHE A 1 334 ? -15.165 6.304 -5.555 1.00 96.56 334 PHE A N 1
ATOM 2689 C CA . PHE A 1 334 ? -14.282 5.142 -5.646 1.00 96.56 334 PHE A CA 1
ATOM 2690 C C . PHE A 1 334 ? -14.910 3.875 -5.038 1.00 96.56 334 PHE A C 1
ATOM 2692 O O . PHE A 1 334 ? -14.836 2.804 -5.634 1.00 96.56 334 PHE A O 1
ATOM 2699 N N . TYR A 1 335 ? -15.604 3.995 -3.902 1.00 98.12 335 TYR A N 1
ATOM 2700 C CA . TYR A 1 335 ? -16.409 2.905 -3.335 1.00 98.12 335 TYR A CA 1
ATOM 2701 C C . TYR A 1 335 ? -17.543 2.482 -4.279 1.00 98.12 335 TYR A C 1
ATOM 2703 O O . TYR A 1 335 ? -17.755 1.292 -4.489 1.00 98.12 335 TYR A O 1
ATOM 2711 N N . THR A 1 336 ? -18.220 3.438 -4.924 1.00 97.94 336 THR A N 1
ATOM 2712 C CA . THR A 1 336 ? -19.243 3.137 -5.947 1.00 97.94 336 THR A CA 1
ATOM 2713 C C . THR A 1 336 ? -18.650 2.381 -7.140 1.00 97.94 336 THR A C 1
ATOM 2715 O O . THR A 1 336 ? -19.315 1.533 -7.724 1.00 97.94 336 THR A O 1
ATOM 2718 N N . ALA A 1 337 ? -17.388 2.651 -7.478 1.00 96.50 337 ALA A N 1
ATOM 2719 C CA . ALA A 1 337 ? -16.653 1.965 -8.536 1.00 96.50 337 ALA A CA 1
ATOM 2720 C C . ALA A 1 337 ? -16.075 0.594 -8.117 1.00 96.50 337 ALA A C 1
ATOM 2722 O O . ALA A 1 337 ? -15.390 -0.028 -8.925 1.00 96.50 337 ALA A O 1
ATOM 2723 N N . GLY A 1 338 ? -16.331 0.121 -6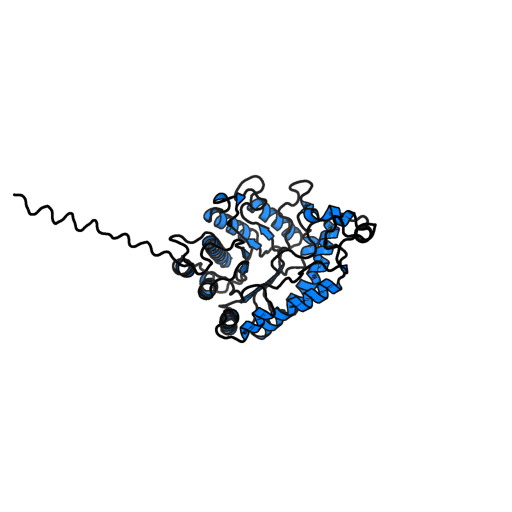.889 1.00 96.50 338 GLY A N 1
ATOM 2724 C CA . GLY A 1 338 ? -15.929 -1.212 -6.418 1.00 96.50 338 GLY A CA 1
A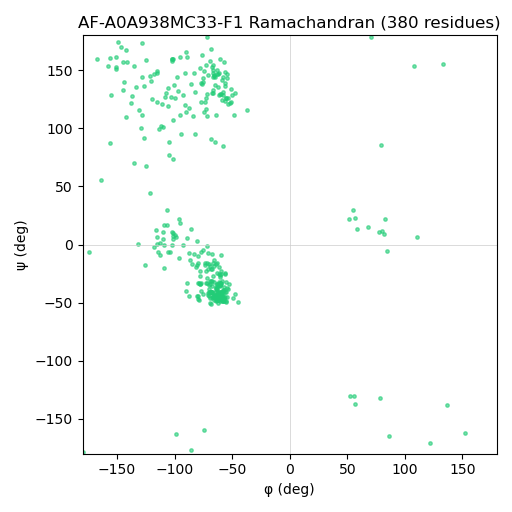TOM 2725 C C . GLY A 1 338 ? -14.830 -1.235 -5.351 1.00 96.50 338 GLY A C 1
ATOM 2726 O O . GLY A 1 338 ? -14.356 -2.308 -4.981 1.00 96.50 338 GLY A O 1
ATOM 2727 N N . MET A 1 339 ? -14.387 -0.093 -4.819 1.00 97.56 339 MET A N 1
ATOM 2728 C CA . MET A 1 339 ? -13.485 -0.111 -3.661 1.00 97.56 339 MET A CA 1
ATOM 2729 C C . MET A 1 339 ? -14.211 -0.660 -2.421 1.00 97.56 339 MET A C 1
ATOM 2731 O O . MET A 1 339 ? -15.316 -0.226 -2.115 1.00 97.56 339 MET A O 1
ATOM 2735 N N . ILE A 1 340 ? -13.587 -1.592 -1.695 1.00 97.94 340 ILE A N 1
ATOM 2736 C CA . ILE A 1 340 ? -14.159 -2.224 -0.485 1.00 97.94 340 ILE A CA 1
ATOM 2737 C C . ILE A 1 340 ? -13.393 -1.894 0.798 1.00 97.94 340 ILE A C 1
ATOM 2739 O O . ILE A 1 340 ? -13.822 -2.246 1.891 1.00 97.94 340 ILE A O 1
ATOM 2743 N N . GLY A 1 341 ? -12.265 -1.206 0.675 1.00 97.62 341 GLY A N 1
ATOM 2744 C CA . GLY A 1 341 ? -11.414 -0.798 1.780 1.00 97.62 341 GLY A CA 1
ATOM 2745 C C . GLY A 1 341 ? -10.217 -0.017 1.255 1.00 97.62 341 GLY A C 1
ATOM 2746 O O . GLY A 1 341 ? -10.095 0.228 0.051 1.00 97.62 341 GLY A O 1
ATOM 2747 N N . GLY A 1 342 ? -9.331 0.398 2.151 1.00 96.94 342 GLY A N 1
ATOM 2748 C CA . GLY A 1 342 ? -8.140 1.112 1.727 1.00 96.94 342 GLY A CA 1
ATOM 2749 C C . GLY A 1 342 ? -7.083 1.259 2.805 1.00 96.94 342 GLY A C 1
ATOM 2750 O O . GLY A 1 342 ? -7.350 1.160 4.004 1.00 96.94 342 GLY A O 1
ATOM 2751 N N . VAL A 1 343 ? -5.865 1.506 2.337 1.00 96.19 343 VAL A N 1
ATOM 2752 C CA . VAL A 1 343 ? -4.729 1.886 3.163 1.00 96.19 343 VAL A CA 1
ATOM 2753 C C . VAL A 1 343 ? -4.711 3.408 3.250 1.00 96.19 343 VAL A C 1
ATOM 2755 O O . VAL A 1 343 ? -4.473 4.088 2.250 1.00 96.19 343 VAL A O 1
ATOM 2758 N N . ALA A 1 344 ? -4.943 3.958 4.439 1.00 94.88 344 ALA A N 1
ATOM 2759 C CA . ALA A 1 344 ? -4.722 5.375 4.689 1.00 94.88 344 ALA A CA 1
ATOM 2760 C C . ALA A 1 344 ? -3.213 5.653 4.787 1.00 94.88 344 ALA A C 1
ATOM 2762 O O . ALA A 1 344 ? -2.536 5.169 5.696 1.00 94.88 344 ALA A O 1
ATOM 2763 N N . GLY A 1 345 ? -2.678 6.418 3.839 1.00 84.06 345 GLY A N 1
ATOM 2764 C CA . GLY A 1 345 ? -1.276 6.826 3.829 1.00 84.06 345 GLY A CA 1
ATOM 2765 C C . GLY A 1 345 ? -1.083 8.231 4.392 1.00 84.06 345 GLY A C 1
ATOM 2766 O O . GLY A 1 345 ? -1.891 9.122 4.135 1.00 84.06 345 GLY A O 1
ATOM 2767 N N . TYR A 1 346 ? 0.026 8.464 5.097 1.00 83.62 346 TYR A N 1
ATOM 2768 C CA . TYR A 1 346 ? 0.564 9.812 5.315 1.00 83.62 346 TYR A CA 1
ATOM 2769 C C . TYR A 1 346 ? 2.095 9.767 5.271 1.00 83.62 346 TYR A C 1
ATOM 2771 O O . TYR A 1 346 ? 2.737 9.198 6.152 1.00 83.62 346 TYR A O 1
ATOM 2779 N N . PHE A 1 347 ? 2.682 10.343 4.218 1.00 81.06 347 PHE A N 1
ATOM 2780 C CA . PHE A 1 347 ? 4.093 10.138 3.852 1.00 81.06 347 PHE A CA 1
ATOM 2781 C C . PHE A 1 347 ? 5.047 11.214 4.394 1.00 81.06 347 PHE A C 1
ATOM 2783 O O . PHE A 1 347 ? 6.167 11.359 3.909 1.00 81.06 347 PHE A O 1
ATOM 2790 N N . ALA A 1 348 ? 4.616 11.974 5.402 1.00 83.00 348 ALA A N 1
ATOM 2791 C CA . ALA A 1 348 ? 5.465 12.889 6.159 1.00 83.00 348 ALA A CA 1
ATOM 2792 C C . ALA A 1 348 ? 5.310 12.637 7.663 1.00 83.00 348 ALA A C 1
ATOM 2794 O O . ALA A 1 348 ? 4.210 12.356 8.133 1.00 83.00 348 ALA A O 1
ATOM 2795 N N . PHE A 1 349 ? 6.387 12.767 8.441 1.00 83.00 349 PHE A N 1
ATOM 2796 C CA . PHE A 1 349 ? 6.246 12.762 9.894 1.00 83.00 349 PHE A CA 1
ATOM 2797 C C . PHE A 1 349 ? 5.639 14.106 10.325 1.00 83.00 349 PHE A C 1
ATOM 2799 O O . PHE A 1 349 ? 6.202 15.151 9.980 1.00 83.00 349 PHE A O 1
ATOM 2806 N N . PRO A 1 350 ? 4.491 14.130 11.026 1.00 80.12 350 PRO A N 1
ATOM 2807 C CA . PRO A 1 350 ? 3.867 15.377 11.429 1.00 80.12 350 PRO A CA 1
ATOM 2808 C C . PRO A 1 350 ? 4.742 16.098 12.456 1.00 80.12 350 PRO A C 1
ATOM 2810 O O . PRO A 1 350 ? 5.382 15.482 13.314 1.00 80.12 350 PRO A O 1
ATOM 2813 N N . LYS A 1 351 ? 4.756 17.430 12.385 1.00 74.38 351 LYS A N 1
ATOM 2814 C CA . LYS A 1 351 ? 5.383 18.266 13.412 1.00 74.38 351 LYS A CA 1
ATOM 2815 C C . LYS A 1 351 ? 4.700 17.981 14.756 1.00 74.38 351 LYS A C 1
ATOM 2817 O O . LYS A 1 351 ? 3.480 17.986 14.817 1.00 74.38 351 LYS A O 1
ATOM 2822 N N . GLY A 1 352 ? 5.481 17.707 15.803 1.00 73.75 352 GLY A N 1
ATOM 2823 C CA . GLY A 1 352 ? 4.954 17.288 17.114 1.00 73.75 352 GLY A CA 1
ATOM 2824 C C . GLY A 1 352 ? 4.664 15.785 17.243 1.00 73.75 352 GLY A C 1
ATOM 2825 O O . GLY A 1 352 ? 4.388 15.307 18.340 1.00 73.75 352 GLY A O 1
ATOM 2826 N N . GLY A 1 353 ? 4.799 15.013 16.158 1.00 83.38 353 GLY A N 1
ATOM 2827 C CA . GLY A 1 353 ? 4.515 13.579 16.138 1.00 83.38 353 GLY A CA 1
ATOM 2828 C C . GLY A 1 353 ? 3.023 13.258 16.248 1.00 83.38 353 GLY A C 1
ATOM 2829 O O . GLY A 1 353 ? 2.180 14.139 16.357 1.00 83.38 353 GLY A O 1
ATOM 2830 N N . PHE A 1 354 ? 2.686 11.969 16.207 1.00 83.75 354 PHE A N 1
ATOM 2831 C CA . PHE A 1 354 ? 1.290 11.505 16.198 1.00 83.75 354 PHE A CA 1
ATOM 2832 C C . PHE A 1 354 ? 0.615 11.487 17.579 1.00 83.75 354 PHE A C 1
ATOM 2834 O O . PHE A 1 354 ? -0.604 11.367 17.657 1.00 83.75 354 PHE A O 1
ATOM 2841 N N . GLY A 1 355 ? 1.395 11.568 18.662 1.00 80.56 355 GLY A N 1
ATOM 2842 C CA . GLY A 1 355 ? 0.894 11.587 20.044 1.00 80.56 355 GLY A CA 1
ATOM 2843 C C . GLY A 1 355 ? 1.038 12.931 20.750 1.00 80.56 355 GLY A C 1
ATOM 2844 O O . GLY A 1 355 ? 0.688 13.033 21.919 1.00 80.56 355 GLY A O 1
ATOM 2845 N N . GLY A 1 356 ? 1.594 13.935 20.071 1.00 82.44 356 GLY A N 1
ATOM 2846 C CA . GLY A 1 356 ? 1.761 15.270 20.630 1.00 82.44 356 GLY A CA 1
ATOM 2847 C C . GLY A 1 356 ? 0.522 16.142 20.460 1.00 82.44 356 GLY A C 1
ATOM 2848 O O . GLY A 1 356 ? -0.494 15.722 19.903 1.00 82.44 356 GLY A O 1
ATOM 2849 N N . ASP A 1 357 ? 0.667 17.385 20.899 1.00 85.00 357 ASP A N 1
ATOM 2850 C CA . ASP A 1 357 ? -0.237 18.493 20.606 1.00 85.00 357 ASP A CA 1
ATOM 2851 C C . ASP A 1 357 ? -0.448 18.644 19.083 1.00 85.00 357 ASP A C 1
ATOM 2853 O O . ASP A 1 357 ? 0.523 18.725 18.322 1.00 85.00 357 ASP A O 1
ATOM 2857 N N . GLN A 1 358 ? -1.712 18.652 18.645 1.00 87.19 358 GLN A N 1
ATOM 2858 C CA . GLN A 1 358 ? -2.110 18.840 17.246 1.00 87.19 358 GLN A CA 1
ATOM 2859 C C . GLN A 1 358 ? -2.802 20.189 16.974 1.00 87.19 358 GLN A C 1
ATOM 2861 O O . GLN A 1 358 ? -3.233 20.430 15.845 1.00 87.19 358 GLN A O 1
ATOM 2866 N N . GLY A 1 359 ? -2.897 21.080 17.959 1.00 87.56 359 GLY A N 1
ATOM 2867 C CA . GLY A 1 359 ? -3.576 22.368 17.845 1.00 87.56 359 GLY A CA 1
ATOM 2868 C C . GLY A 1 359 ? -5.080 22.305 18.131 1.00 87.56 359 GLY A C 1
ATOM 2869 O O . GLY A 1 359 ? -5.601 21.356 18.713 1.00 87.56 359 GLY A O 1
ATOM 2870 N N . GLU A 1 360 ? -5.794 23.358 17.734 1.00 88.62 360 GLU A N 1
ATOM 2871 C CA . GLU A 1 360 ? -7.240 23.508 17.975 1.00 88.62 360 GLU A CA 1
ATOM 2872 C C . GLU A 1 360 ? -8.114 22.757 16.959 1.00 88.62 360 GLU A C 1
ATOM 2874 O O . GLU A 1 360 ? -9.287 22.486 17.217 1.00 88.62 360 GLU A O 1
ATOM 2879 N N . GLN A 1 361 ? -7.549 22.411 15.800 1.00 89.19 361 GLN A N 1
ATOM 2880 C CA . GLN A 1 361 ? -8.239 21.712 14.718 1.00 89.19 361 GLN A CA 1
ATOM 2881 C C . GLN A 1 361 ? -7.593 20.359 14.460 1.00 89.19 361 GLN A C 1
ATOM 2883 O O . GLN A 1 361 ? -6.377 20.214 14.570 1.00 89.19 361 GLN A O 1
ATOM 2888 N N . ALA A 1 362 ? -8.410 19.377 14.069 1.00 90.81 362 ALA A N 1
ATOM 2889 C CA . ALA A 1 362 ? -7.893 18.069 13.708 1.00 90.81 362 ALA A CA 1
ATOM 2890 C C . ALA A 1 362 ? -6.875 18.227 12.564 1.00 90.81 362 ALA A C 1
ATOM 2892 O O . ALA A 1 362 ? -7.190 18.846 11.540 1.00 90.81 362 ALA A O 1
ATOM 2893 N N . PRO A 1 363 ? -5.664 17.668 12.699 1.00 92.00 363 PRO A N 1
ATOM 2894 C CA . PRO A 1 363 ? -4.643 17.814 11.680 1.00 92.00 363 PRO A CA 1
ATOM 2895 C C . PRO A 1 363 ? -5.078 17.074 10.412 1.00 92.00 363 PRO A C 1
ATOM 2897 O O . PRO A 1 363 ? -5.774 16.057 10.469 1.00 92.00 363 PRO A O 1
ATOM 2900 N N . HIS A 1 364 ? -4.644 17.554 9.245 1.00 93.94 364 HIS A N 1
ATOM 2901 C CA . HIS A 1 364 ? -5.106 17.034 7.949 1.00 93.94 364 HIS A CA 1
ATOM 2902 C C . HIS A 1 364 ? -4.918 15.514 7.794 1.00 93.94 364 HIS A C 1
ATOM 2904 O O . HIS A 1 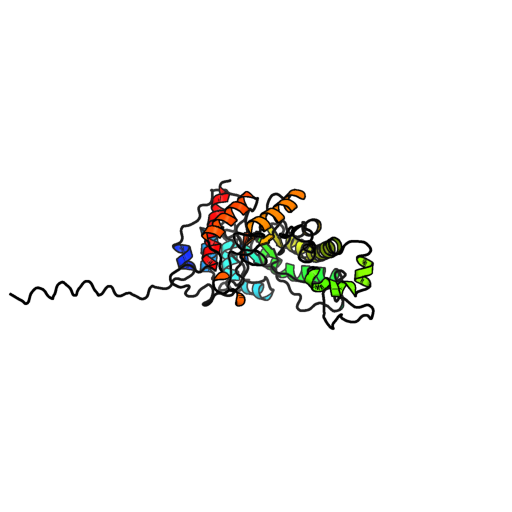364 ? -5.799 14.825 7.277 1.00 93.94 364 HIS A O 1
ATOM 2910 N N . TRP A 1 365 ? -3.809 14.975 8.312 1.00 92.81 365 TRP A N 1
ATOM 2911 C CA . TRP A 1 365 ? -3.532 13.535 8.327 1.00 92.81 365 TRP A CA 1
ATOM 2912 C C . TRP A 1 365 ? -4.584 12.730 9.102 1.00 92.81 365 TRP A C 1
ATOM 2914 O O . TRP A 1 365 ? -4.919 11.619 8.699 1.00 92.81 365 TRP A O 1
ATOM 2924 N N . LEU A 1 366 ? -5.142 13.290 10.179 1.00 94.81 366 LEU A N 1
ATOM 2925 C CA . LEU A 1 366 ? -6.197 12.660 10.970 1.00 94.81 366 LEU A CA 1
ATOM 2926 C C . LEU A 1 366 ? -7.556 12.827 10.293 1.00 94.81 366 LEU A C 1
ATOM 2928 O O . LEU A 1 366 ? -8.303 11.859 10.157 1.00 94.81 366 LEU A O 1
ATOM 2932 N N . GLY A 1 367 ? -7.842 14.031 9.792 1.00 96.19 367 GLY A N 1
ATOM 2933 C CA . GLY A 1 367 ? -9.096 14.333 9.106 1.00 96.19 367 GLY A CA 1
ATOM 2934 C C . GLY A 1 367 ? -9.346 13.439 7.885 1.00 96.19 367 GLY A C 1
ATOM 2935 O O . GLY A 1 367 ? -10.466 12.969 7.688 1.00 96.19 367 GLY A O 1
ATOM 2936 N N . GLN A 1 368 ? -8.311 13.119 7.099 1.00 96.38 368 GLN A N 1
ATOM 2937 C CA . GLN A 1 368 ? -8.452 12.183 5.975 1.00 96.38 368 GLN A CA 1
ATOM 2938 C C . GLN A 1 368 ? -8.729 10.734 6.418 1.00 96.38 368 GLN A C 1
ATOM 2940 O O . GLN A 1 368 ? -9.454 10.020 5.726 1.00 96.38 368 GLN A O 1
ATOM 2945 N N . MET A 1 369 ? -8.228 10.296 7.579 1.00 97.19 369 MET A N 1
ATOM 29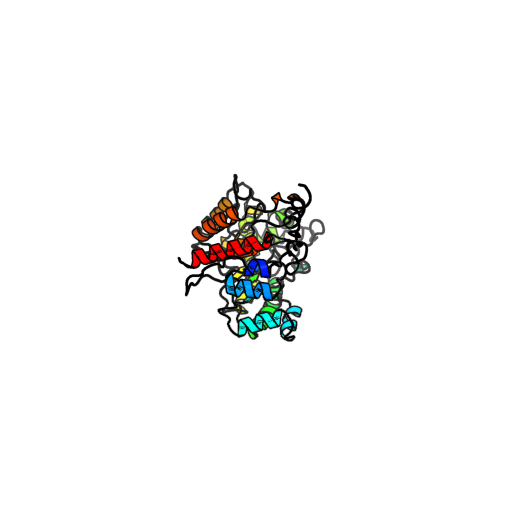46 C CA . MET A 1 369 ? -8.567 8.976 8.133 1.00 97.19 369 MET A CA 1
ATOM 2947 C C . MET A 1 369 ? -10.008 8.930 8.635 1.00 97.19 369 MET A C 1
ATOM 2949 O O . MET A 1 369 ? -10.749 8.000 8.323 1.00 97.19 369 MET A O 1
ATOM 2953 N N . MET A 1 370 ? -10.443 9.978 9.335 1.00 98.06 370 MET A N 1
ATOM 2954 C CA . MET A 1 370 ? -11.832 10.108 9.777 1.00 98.06 370 MET A CA 1
ATOM 2955 C C . MET A 1 370 ? -12.797 10.097 8.581 1.00 98.06 370 MET A C 1
ATOM 2957 O O . MET A 1 370 ? -13.795 9.374 8.595 1.00 98.06 370 MET A O 1
ATOM 2961 N N . ALA A 1 371 ? -12.470 10.827 7.508 1.00 98.38 371 ALA A N 1
ATOM 2962 C CA . ALA A 1 371 ? -13.239 10.817 6.264 1.00 98.38 371 ALA A CA 1
ATOM 2963 C C . ALA A 1 371 ? -13.318 9.412 5.636 1.00 98.38 371 ALA A C 1
ATOM 2965 O O . ALA A 1 371 ? -14.402 8.983 5.233 1.00 98.38 371 ALA A O 1
ATOM 2966 N N . LEU A 1 372 ? -12.202 8.673 5.592 1.00 98.50 372 LEU A N 1
ATOM 2967 C CA . LEU A 1 372 ? -12.185 7.302 5.078 1.00 98.50 372 LEU A CA 1
ATOM 2968 C C . LEU A 1 372 ? -13.043 6.357 5.927 1.00 98.50 372 LEU A C 1
ATOM 2970 O O . LEU A 1 372 ? -13.855 5.632 5.356 1.00 98.50 372 LEU A O 1
ATOM 2974 N N . GLY A 1 373 ? -12.942 6.418 7.258 1.00 98.50 373 GLY A N 1
ATOM 2975 C CA . GLY A 1 373 ? -13.786 5.636 8.170 1.00 98.50 373 GLY A CA 1
ATOM 2976 C C . GLY A 1 373 ? -15.283 5.915 7.984 1.00 98.50 373 GLY A C 1
ATOM 2977 O O . GLY A 1 373 ? -16.093 4.989 7.932 1.00 98.50 373 GLY A O 1
ATOM 2978 N N . HIS A 1 374 ? -15.663 7.182 7.789 1.00 98.62 374 HIS A N 1
ATOM 2979 C CA . HIS A 1 374 ? -17.047 7.566 7.492 1.00 98.62 374 HIS A CA 1
ATOM 2980 C C . HIS A 1 374 ? -17.575 7.005 6.179 1.00 98.62 374 HIS A C 1
ATOM 2982 O O . HIS A 1 374 ? -18.687 6.472 6.148 1.00 98.62 374 HIS A O 1
ATOM 2988 N N . VAL A 1 375 ? -16.808 7.124 5.095 1.00 98.62 375 VAL A N 1
ATOM 2989 C CA . VAL A 1 375 ? -17.242 6.587 3.801 1.00 98.62 375 VAL A CA 1
ATOM 2990 C C . VAL A 1 375 ? -17.262 5.061 3.835 1.00 98.62 375 VAL A C 1
ATOM 2992 O O . VAL A 1 375 ? -18.225 4.466 3.367 1.00 98.62 375 VAL A O 1
ATOM 2995 N N . HIS A 1 376 ? -16.274 4.423 4.459 1.00 98.69 376 HIS A N 1
ATOM 2996 C CA . HIS A 1 376 ? -16.240 2.971 4.618 1.00 98.69 376 HIS A CA 1
ATOM 2997 C C . HIS A 1 376 ? -17.488 2.447 5.344 1.00 98.69 376 HIS A C 1
ATOM 2999 O O . HIS A 1 376 ? -18.168 1.544 4.857 1.00 98.69 376 HIS A O 1
ATOM 3005 N N . ALA A 1 377 ? -17.875 3.085 6.452 1.00 98.56 377 ALA A N 1
ATOM 3006 C CA . ALA A 1 377 ? -19.099 2.728 7.160 1.00 98.56 377 ALA A CA 1
ATOM 3007 C C . ALA A 1 377 ? -20.367 2.973 6.342 1.00 98.56 377 ALA A C 1
ATOM 3009 O O . ALA A 1 377 ? -21.282 2.157 6.411 1.00 98.56 377 ALA A O 1
ATOM 3010 N N . LEU A 1 378 ? -20.428 4.041 5.542 1.00 98.25 378 LEU A N 1
ATOM 3011 C CA . LEU A 1 378 ? -21.565 4.284 4.651 1.00 98.25 378 LEU A CA 1
ATOM 3012 C C . LEU A 1 378 ? -21.773 3.110 3.681 1.00 98.25 378 LEU A C 1
ATOM 3014 O O . LEU A 1 378 ? -22.901 2.658 3.505 1.00 98.25 378 LEU A O 1
ATOM 3018 N N . PHE A 1 379 ? -20.690 2.583 3.108 1.00 98.12 379 PHE A N 1
ATOM 3019 C CA . PHE A 1 379 ? -20.744 1.466 2.161 1.00 98.12 379 PHE A CA 1
ATOM 3020 C C . PHE A 1 379 ? -20.900 0.094 2.825 1.00 98.12 379 PHE A C 1
ATOM 3022 O O . PHE A 1 379 ? -21.222 -0.873 2.144 1.00 98.12 379 PHE A O 1
ATOM 3029 N N . SER A 1 380 ? -20.776 -0.001 4.152 1.00 97.44 380 SER A N 1
ATOM 3030 C CA . SER A 1 380 ? -21.098 -1.234 4.885 1.00 97.44 380 SER A CA 1
ATOM 3031 C C . SER A 1 380 ? -22.590 -1.598 4.843 1.00 97.44 380 SER A C 1
ATOM 3033 O O . SER A 1 380 ? -22.957 -2.711 5.210 1.00 97.44 380 SER A O 1
ATOM 3035 N N . HIS A 1 381 ? -23.452 -0.667 4.412 1.00 93.44 381 HIS A N 1
ATOM 3036 C CA . HIS A 1 381 ? -24.901 -0.867 4.307 1.00 93.44 381 HIS A CA 1
ATOM 3037 C C . HIS A 1 381 ? -25.363 -1.473 2.980 1.00 93.44 381 HIS A C 1
ATOM 3039 O O . HIS A 1 381 ? -26.545 -1.805 2.878 1.00 93.44 381 HIS A O 1
ATOM 3045 N N . LEU A 1 382 ? -24.466 -1.617 2.000 1.00 82.81 382 LEU A N 1
ATOM 3046 C CA . LEU A 1 382 ? -24.783 -2.188 0.690 1.00 82.81 382 LEU A CA 1
ATOM 3047 C C . LEU A 1 382 ? -24.948 -3.710 0.712 1.00 82.81 382 LEU A C 1
ATOM 3049 O O . LEU A 1 382 ? -24.403 -4.367 1.630 1.00 82.81 382 LEU A O 1
#

pLDDT: mean 91.66, std 12.32, range [37.38, 98.75]

Foldseek 3Di:
DDDPPPPPPPPPPPPPPPPPPFDALLVCLVPDDFAAFDPPFDFAFFAADDAFFDLSNLLSCLQTQRHARELGHALAPVSLVCCVPCPDSNVVLLVVCAVPCPSHAYEHEWDDDPVDQDLQQAQAAPVRAHVVNDRAGALPRDQVVLLVRLQNRLVSVLSSCVSHAHAEYEHDDDDHQAFCVVCVVRLVRHPVSCVQCDPPDPQQSSLLSVLSSLVSNQVSNCVSRVPYNWYAYPALWCQLCPPVDPCSSRHDHHSVSSVVNIPAHEEEFEAPDPAPGLDDPGYRLSSLVNRLVVCVVVPRQAYAYEYYQFEDDPVQHPVRHHDLVSVLVSLLSNVVSHYSYYYLYYHDADDLGNGGRPGPDNDRSSSNSSSRSNSNSVSSVD

Solvent-accessible surface area (backbone atoms only — not comparable to full-atom values): 20821 Å² total; per-residue (Å²): 136,92,82,87,78,73,81,76,76,76,77,76,81,72,74,70,78,63,77,76,77,52,33,33,55,51,55,48,57,70,73,42,86,71,43,68,62,39,88,86,50,82,64,61,66,25,43,71,49,60,82,64,69,43,68,71,44,33,50,50,35,18,73,48,37,49,26,30,30,63,59,48,58,58,40,35,69,72,55,53,60,32,50,81,36,75,86,33,68,39,20,46,51,42,51,47,20,58,75,36,47,86,62,27,27,30,31,41,38,46,42,83,89,69,92,62,68,52,78,81,24,37,35,32,29,82,87,69,44,47,53,95,77,41,77,39,59,26,76,76,35,58,65,65,63,34,46,53,48,15,55,62,34,23,48,33,50,32,61,50,43,75,72,24,80,48,36,33,40,34,39,69,62,88,65,79,56,78,39,48,69,82,44,40,82,53,49,75,40,13,59,68,46,48,62,70,47,54,92,55,56,68,51,64,47,52,16,46,35,40,31,59,52,45,41,41,36,37,52,34,43,45,69,42,45,74,81,36,78,40,45,41,47,48,68,31,29,32,40,50,48,66,90,73,50,103,67,43,61,30,74,39,46,46,29,89,46,26,51,84,48,21,79,51,47,20,42,81,59,42,41,60,56,100,37,54,24,90,53,69,100,43,11,52,62,59,24,51,52,46,16,44,54,51,34,44,74,76,69,44,61,52,30,46,28,41,39,32,49,31,45,79,38,90,94,46,51,75,76,22,52,51,63,61,69,60,44,43,54,50,50,49,53,45,41,74,65,26,39,56,40,35,31,45,44,44,92,48,86,56,82,64,46,71,73,28,61,46,42,89,54,75,45,69,74,54,47,49,47,54,41,50,22,39,49,54,18,61,59,32,67,112

Radius of gyration: 24.29 Å; Cα contacts (8 Å, |Δi|>4): 681; chains: 1; bounding box: 58×81×72 Å

Mean predicted aligned error: 5.98 Å

Secondary structure (DSSP, 8-state):
--SSSSSSSSSSS----PPP-PPBHHHHHHHSPPP-PPTT--PPPBEEESSPPPHHHHHHHHHHSSBPEE--SSB-HHHHHGGG-TTSHHHHHHHHHHH-TTTS-EEEEBP---SS--GGGB---TTSSPGGG---B-TT--HHHHHHHHHHHHHHHHHHHTTS--SEEEE-S--SS--HHHHHHHHTT-HHHHHHHTTS-HHHHHHHHHHHHHHHHHHHHHHH-TT-SEEEES-----TTTTSSTTGGGGS--HHHHTTTSSS---EEETTSSS-TTSSTT-HHHHHHHHHHHHHHTT---EEEEEESB---TTTGGGGB--HHHHHHHHHHHHHTTEEEEEEE--SPPTT-SSSB--SS--HHHHHHHHHHHHHHHHTT-